Protein AF-0000000080383316 (afdb_homodimer)

Structure (mmCIF, N/CA/C/O backbone):
data_AF-0000000080383316-model_v1
#
loop_
_entity.id
_entity.type
_entity.pdbx_description
1 polymer 'LysR family transcriptional regulator'
#
loop_
_atom_site.group_PDB
_atom_site.id
_atom_site.type_symbol
_atom_site.label_atom_id
_atom_site.label_alt_id
_atom_site.label_comp_id
_atom_site.label_asym_id
_atom_site.label_entity_id
_atom_site.label_seq_id
_atom_site.pdbx_PDB_ins_code
_atom_site.Cartn_x
_atom_site.Cartn_y
_atom_site.Cartn_z
_atom_site.occupancy
_atom_site.B_iso_or_equiv
_atom_site.auth_seq_id
_atom_site.auth_comp_id
_atom_site.auth_asym_id
_atom_site.auth_atom_id
_atom_site.pdbx_PDB_model_num
ATOM 1 N N . MET A 1 1 ? 7.652 40.562 -15.414 1 33.78 1 MET A N 1
ATOM 2 C CA . MET A 1 1 ? 6.918 40 -14.289 1 33.78 1 MET A CA 1
ATOM 3 C C . MET A 1 1 ? 6.527 41.062 -13.289 1 33.78 1 MET A C 1
ATOM 5 O O . MET A 1 1 ? 5.402 41.094 -12.781 1 33.78 1 MET A O 1
ATOM 9 N N . HIS A 1 2 ? 7.453 41.969 -13.125 1 46.53 2 HIS A N 1
ATOM 10 C CA . HIS A 1 2 ? 7.242 43.094 -12.234 1 46.53 2 HIS A CA 1
ATOM 11 C C . HIS A 1 2 ? 6.215 44.062 -12.812 1 46.53 2 HIS A C 1
ATOM 13 O O . HIS A 1 2 ? 5.422 44.656 -12.07 1 46.53 2 HIS A O 1
ATOM 19 N N . ASN A 1 3 ? 6.27 44.062 -14.047 1 46.97 3 ASN A N 1
ATOM 20 C CA . ASN A 1 3 ? 5.441 45.062 -14.695 1 46.97 3 ASN A CA 1
ATOM 21 C C . ASN A 1 3 ? 3.965 44.688 -14.672 1 46.97 3 ASN A C 1
ATOM 23 O O . ASN A 1 3 ? 3.096 45.562 -14.516 1 46.97 3 ASN A O 1
ATOM 27 N N . ILE A 1 4 ? 3.65 43.5 -14.828 1 45.53 4 ILE A N 1
ATOM 28 C CA . ILE A 1 4 ? 2.254 43.094 -14.797 1 45.53 4 ILE A CA 1
ATOM 29 C C . ILE A 1 4 ? 1.695 43.25 -13.391 1 45.53 4 ILE A C 1
ATOM 31 O O . ILE A 1 4 ? 0.544 43.656 -13.211 1 45.53 4 ILE A O 1
ATOM 35 N N . LEU A 1 5 ? 2.428 43 -12.375 1 50.84 5 LEU A N 1
ATOM 36 C CA . LEU A 1 5 ? 1.998 43.188 -10.992 1 50.84 5 LEU A CA 1
ATOM 37 C C . LEU A 1 5 ? 1.763 44.688 -10.688 1 50.84 5 LEU A C 1
ATOM 39 O O . LEU A 1 5 ? 0.924 45 -9.844 1 50.84 5 LEU A O 1
ATOM 43 N N . ARG A 1 6 ? 2.584 45.594 -11.273 1 51.75 6 ARG A N 1
ATOM 44 C CA . ARG A 1 6 ? 2.359 47 -11.141 1 51.75 6 ARG A CA 1
ATOM 45 C C . ARG A 1 6 ? 1.001 47.406 -11.711 1 51.75 6 ARG A C 1
ATOM 47 O O . ARG A 1 6 ? 0.348 48.312 -11.195 1 51.75 6 ARG A O 1
ATOM 54 N N . ARG A 1 7 ? 0.683 46.812 -12.781 1 50.31 7 ARG A N 1
ATOM 55 C CA . ARG A 1 7 ? -0.565 47.125 -13.461 1 50.31 7 ARG A CA 1
ATOM 56 C C . ARG A 1 7 ? -1.755 46.469 -12.781 1 50.31 7 ARG A C 1
ATOM 58 O O . ARG A 1 7 ? -2.875 47 -12.828 1 50.31 7 ARG A O 1
ATOM 65 N N . LEU A 1 8 ? -1.499 45.188 -12.266 1 51.62 8 LEU A N 1
ATOM 66 C CA . LEU A 1 8 ? -2.512 44.406 -11.57 1 51.62 8 LEU A CA 1
ATOM 67 C C . LEU A 1 8 ? -2.646 44.844 -10.125 1 51.62 8 LEU A C 1
ATOM 69 O O . LEU A 1 8 ? -1.66 44.875 -9.383 1 51.62 8 LEU A O 1
ATOM 73 N N . ASP A 1 9 ? -3.455 45.781 -9.82 1 57.72 9 ASP A N 1
ATOM 74 C CA . ASP A 1 9 ? -3.865 45.938 -8.43 1 57.72 9 ASP A CA 1
ATOM 75 C C . ASP A 1 9 ? -4.051 44.594 -7.746 1 57.72 9 ASP A C 1
ATOM 77 O O . ASP A 1 9 ? -4.848 43.781 -8.195 1 57.72 9 ASP A O 1
ATOM 81 N N . LEU A 1 10 ? -3.139 44.219 -6.922 1 64.38 10 LEU A N 1
ATOM 82 C CA . LEU A 1 10 ? -3.139 42.969 -6.164 1 64.38 10 LEU A CA 1
ATOM 83 C C . LEU A 1 10 ? -4.555 42.594 -5.742 1 64.38 10 LEU A C 1
ATOM 85 O O . LEU A 1 10 ? -4.887 41.406 -5.648 1 64.38 10 LEU A O 1
ATOM 89 N N . ASN A 1 11 ? -5.277 43.594 -5.715 1 71.62 11 ASN A N 1
ATOM 90 C CA . ASN A 1 11 ? -6.668 43.375 -5.336 1 71.62 11 ASN A CA 1
ATOM 91 C C . ASN A 1 11 ? -7.434 42.625 -6.43 1 71.62 11 ASN A C 1
ATOM 93 O O . ASN A 1 11 ? -8.375 41.875 -6.145 1 71.62 11 ASN A O 1
ATOM 97 N N . LEU A 1 12 ? -6.93 42.781 -7.66 1 80.38 12 LEU A N 1
ATOM 98 C CA . LEU A 1 12 ? -7.578 42.094 -8.773 1 80.38 12 LEU A CA 1
ATOM 99 C C . LEU A 1 12 ? -7.332 40.594 -8.695 1 80.38 12 LEU A C 1
ATOM 101 O O . LEU A 1 12 ? -8.188 39.781 -9.086 1 80.38 12 LEU A O 1
ATOM 105 N N . LEU A 1 13 ? -6.18 40.312 -8.133 1 79.38 13 LEU A N 1
ATOM 106 C CA . LEU A 1 13 ? -5.863 38.906 -7.996 1 79.38 13 LEU A CA 1
ATOM 107 C C . LEU A 1 13 ? -6.758 38.25 -6.949 1 79.38 13 LEU A C 1
ATOM 109 O O . LEU A 1 13 ? -7.184 37.094 -7.121 1 79.38 13 LEU A O 1
ATOM 113 N N . VAL A 1 14 ? -7.031 38.969 -5.922 1 81.25 14 VAL A N 1
ATOM 114 C CA . VAL A 1 14 ? -7.957 38.5 -4.895 1 81.25 14 VAL A CA 1
ATOM 115 C C . VAL A 1 14 ? -9.352 38.344 -5.492 1 81.25 14 VAL A C 1
ATOM 117 O O . VAL A 1 14 ? -10.039 37.344 -5.227 1 81.25 14 VAL A O 1
ATOM 120 N N . THR A 1 15 ? -9.727 39.281 -6.324 1 85.62 15 THR A N 1
ATOM 121 C CA . THR A 1 15 ? -11.016 39.219 -7.008 1 85.62 15 THR A CA 1
ATOM 122 C C . THR A 1 15 ? -11.078 38 -7.941 1 85.62 15 THR A C 1
ATOM 124 O O . THR A 1 15 ? -12.094 37.312 -7.984 1 85.62 15 THR A O 1
ATOM 127 N N . LEU A 1 16 ? -10.023 37.781 -8.648 1 88.31 16 LEU A N 1
ATOM 128 C CA . LEU A 1 16 ? -9.961 36.656 -9.57 1 88.31 16 LEU A CA 1
ATOM 129 C C . LEU A 1 16 ? -10.133 35.312 -8.82 1 88.31 16 LEU A C 1
ATOM 131 O O . LEU A 1 16 ? -10.891 34.469 -9.258 1 88.31 16 LEU A O 1
ATOM 135 N N . ASP A 1 17 ? -9.43 35.219 -7.781 1 86.12 17 ASP A N 1
ATOM 136 C CA . ASP A 1 17 ? -9.523 34 -6.969 1 86.12 17 ASP A CA 1
ATOM 137 C C . ASP A 1 17 ? -10.961 33.781 -6.504 1 86.12 17 ASP A C 1
ATOM 139 O O . ASP A 1 17 ? -11.453 32.656 -6.574 1 86.12 17 ASP A O 1
ATOM 143 N N . ALA A 1 18 ? -11.656 34.75 -5.988 1 85.5 18 ALA A N 1
ATOM 144 C CA . ALA A 1 18 ? -13.039 34.656 -5.539 1 85.5 18 ALA A CA 1
ATOM 145 C C . ALA A 1 18 ? -13.969 34.281 -6.691 1 85.5 18 ALA A C 1
ATOM 147 O O . ALA A 1 18 ? -14.875 33.469 -6.523 1 85.5 18 ALA A O 1
ATOM 148 N N . LEU A 1 19 ? -13.711 34.844 -7.824 1 91 19 LEU A N 1
ATOM 149 C CA . LEU A 1 19 ? -14.539 34.594 -9 1 91 19 LEU A CA 1
ATOM 150 C C . LEU A 1 19 ? -14.406 33.156 -9.469 1 91 19 LEU A C 1
ATOM 152 O O . LEU A 1 19 ? -15.398 32.5 -9.828 1 91 19 LEU A O 1
ATOM 156 N N . LEU A 1 20 ? -13.18 32.688 -9.43 1 87.88 20 LEU A N 1
ATOM 157 C CA . LEU A 1 20 ? -12.945 31.344 -9.898 1 87.88 20 LEU A CA 1
ATOM 158 C C . LEU A 1 20 ? -13.461 30.312 -8.891 1 87.88 20 LEU A C 1
ATOM 160 O O . LEU A 1 20 ? -13.867 29.219 -9.266 1 87.88 20 LEU A O 1
ATOM 164 N N . SER A 1 21 ? -13.477 30.672 -7.684 1 84.25 21 SER A N 1
ATOM 165 C CA . SER A 1 21 ? -13.977 29.797 -6.625 1 84.25 21 SER A CA 1
ATOM 166 C C . SER A 1 21 ? -15.5 29.75 -6.621 1 84.25 21 SER A C 1
ATOM 168 O O . SER A 1 21 ? -16.094 28.672 -6.531 1 84.25 21 SER A O 1
ATOM 170 N N . GLU A 1 22 ? -16.141 30.859 -6.77 1 84.5 22 GLU A N 1
ATOM 171 C CA . GLU A 1 22 ? -17.594 30.969 -6.648 1 84.5 22 GLU A CA 1
ATOM 172 C C . GLU A 1 22 ? -18.281 30.766 -7.996 1 84.5 22 GLU A C 1
ATOM 174 O O . GLU A 1 22 ? -19.453 30.375 -8.047 1 84.5 22 GLU A O 1
ATOM 179 N N . GLN A 1 23 ? -17.531 31.109 -9.039 1 89.19 23 GLN A N 1
ATOM 180 C CA . GLN A 1 23 ? -18.031 31.047 -10.406 1 89.19 23 GLN A CA 1
ATOM 181 C C . GLN A 1 23 ? -19.344 31.797 -10.555 1 89.19 23 GLN A C 1
ATOM 183 O O . GLN A 1 23 ? -20.25 31.359 -11.273 1 89.19 23 GLN A O 1
ATOM 188 N N . ASN A 1 24 ? -19.531 32.719 -9.82 1 89.25 24 ASN A N 1
ATOM 189 C CA . ASN A 1 24 ? -20.672 33.656 -9.766 1 89.25 24 ASN A CA 1
ATOM 190 C C . ASN A 1 24 ? -20.234 35.031 -9.297 1 89.25 24 ASN A C 1
ATOM 192 O O . ASN A 1 24 ? -19.625 35.156 -8.234 1 89.25 24 ASN A O 1
ATOM 196 N N . VAL A 1 25 ? -20.594 36.094 -10.094 1 91.25 25 VAL A N 1
ATOM 197 C CA . VAL A 1 25 ? -20.109 37.438 -9.844 1 91.25 25 VAL A CA 1
ATOM 198 C C . VAL A 1 25 ? -20.766 38 -8.57 1 91.25 25 VAL A C 1
ATOM 200 O O . VAL A 1 25 ? -20.094 38.625 -7.754 1 91.25 25 VAL A O 1
ATOM 203 N N . THR A 1 26 ? -22.062 37.688 -8.398 1 88.75 26 THR A N 1
ATOM 204 C CA . THR A 1 26 ? -22.781 38.188 -7.242 1 88.75 26 THR A CA 1
ATOM 205 C C . THR A 1 26 ? -22.266 37.562 -5.957 1 88.75 26 THR A C 1
ATOM 207 O O . THR A 1 26 ? -22.047 38.25 -4.961 1 88.75 26 THR A O 1
ATOM 210 N N . ARG A 1 27 ? -22.016 36.375 -6.004 1 90.12 27 ARG A N 1
ATOM 211 C CA . ARG A 1 27 ? -21.5 35.656 -4.84 1 90.12 27 ARG A CA 1
ATOM 212 C C . ARG A 1 27 ? -20.062 36.062 -4.523 1 90.12 27 ARG A C 1
ATOM 214 O O . ARG A 1 27 ? -19.703 36.219 -3.355 1 90.12 27 ARG A O 1
ATOM 221 N N . ALA A 1 28 ? -19.344 36.219 -5.504 1 90.81 28 ALA A N 1
ATOM 222 C CA . ALA A 1 28 ? -17.969 36.688 -5.316 1 90.81 28 ALA A CA 1
ATOM 223 C C . ALA A 1 28 ? -17.953 38.062 -4.688 1 90.81 28 ALA A C 1
ATOM 225 O O . ALA A 1 28 ? -17.141 38.344 -3.807 1 90.81 28 ALA A O 1
ATOM 226 N N . ALA A 1 29 ? -18.828 38.906 -5.121 1 90 29 ALA A N 1
ATOM 227 C CA . ALA A 1 29 ? -18.938 40.25 -4.578 1 90 29 ALA A CA 1
ATOM 228 C C . ALA A 1 29 ? -19.281 40.219 -3.092 1 90 29 ALA A C 1
ATOM 230 O O . ALA A 1 29 ? -18.672 40.938 -2.293 1 90 29 ALA A O 1
ATOM 231 N N . ARG A 1 30 ? -20.141 39.406 -2.803 1 84.12 30 ARG A N 1
ATOM 232 C CA . ARG A 1 30 ? -20.516 39.219 -1.405 1 84.12 30 ARG A CA 1
ATOM 233 C C . ARG A 1 30 ? -19.344 38.719 -0.57 1 84.12 30 ARG A C 1
ATOM 235 O O . ARG A 1 30 ? -19.094 39.25 0.519 1 84.12 30 ARG A O 1
ATOM 242 N N . LEU A 1 31 ? -18.641 37.812 -1.118 1 82.31 31 LEU A N 1
ATOM 243 C CA . LEU A 1 31 ? -17.5 37.219 -0.436 1 82.31 31 LEU A CA 1
ATOM 244 C C . LEU A 1 31 ? -16.406 38.281 -0.187 1 82.31 31 LEU A C 1
ATOM 246 O O . LEU A 1 31 ? -15.75 38.25 0.852 1 82.31 31 LEU A O 1
ATOM 250 N N . LEU A 1 32 ? -16.25 39.156 -1.055 1 83.69 32 LEU A N 1
ATOM 251 C CA . LEU A 1 32 ? -15.188 40.156 -1.006 1 83.69 32 LEU A CA 1
ATOM 252 C C . LEU A 1 32 ? -15.664 41.406 -0.324 1 83.69 32 LEU A C 1
ATOM 254 O O . LEU A 1 32 ? -14.883 42.344 -0.13 1 83.69 32 LEU A O 1
ATOM 258 N N . ASN A 1 33 ? -16.938 41.406 0.071 1 84.75 33 ASN A N 1
ATOM 259 C CA . ASN A 1 33 ? -17.562 42.594 0.628 1 84.75 33 ASN A CA 1
ATOM 260 C C . ASN A 1 33 ? -17.406 43.812 -0.306 1 84.75 33 ASN A C 1
ATOM 262 O O . ASN A 1 33 ? -17 44.875 0.125 1 84.75 33 ASN A O 1
ATOM 266 N N . LEU A 1 34 ? -17.625 43.5 -1.482 1 85 34 LEU A N 1
ATOM 267 C CA . LEU A 1 34 ? -17.625 44.531 -2.52 1 85 34 LEU A CA 1
ATOM 268 C C . LEU A 1 34 ? -18.969 44.594 -3.223 1 85 34 LEU A C 1
ATOM 270 O O . LEU A 1 34 ? -19.781 43.688 -3.113 1 85 34 LEU A O 1
ATOM 274 N N . ALA A 1 35 ? -19.312 45.75 -3.807 1 88.5 35 ALA A N 1
ATOM 275 C CA . ALA A 1 35 ? -20.516 45.875 -4.633 1 88.5 35 ALA A CA 1
ATOM 276 C C . ALA A 1 35 ? -20.359 45.062 -5.926 1 88.5 35 ALA A C 1
ATOM 278 O O . ALA A 1 35 ? -19.266 44.969 -6.488 1 88.5 35 ALA A O 1
ATOM 279 N N . GLN A 1 36 ? -21.422 44.438 -6.305 1 90.5 36 GLN A N 1
ATOM 280 C CA . GLN A 1 36 ? -21.438 43.562 -7.492 1 90.5 36 GLN A CA 1
ATOM 281 C C . GLN A 1 36 ? -20.938 44.344 -8.719 1 90.5 36 GLN A C 1
ATOM 283 O O . GLN A 1 36 ? -20.141 43.812 -9.5 1 90.5 36 GLN A O 1
ATOM 288 N N . PRO A 1 37 ? -21.344 45.625 -8.992 1 91.88 37 PRO A N 1
ATOM 289 C CA . PRO A 1 37 ? -20.812 46.312 -10.164 1 91.88 37 PRO A CA 1
ATOM 290 C C . PRO A 1 37 ? -19.281 46.469 -10.117 1 91.88 37 PRO A C 1
ATOM 292 O O . PRO A 1 37 ? -18.625 46.438 -11.164 1 91.88 37 PRO A O 1
ATOM 295 N N . THR A 1 38 ? -18.797 46.625 -8.945 1 87.12 3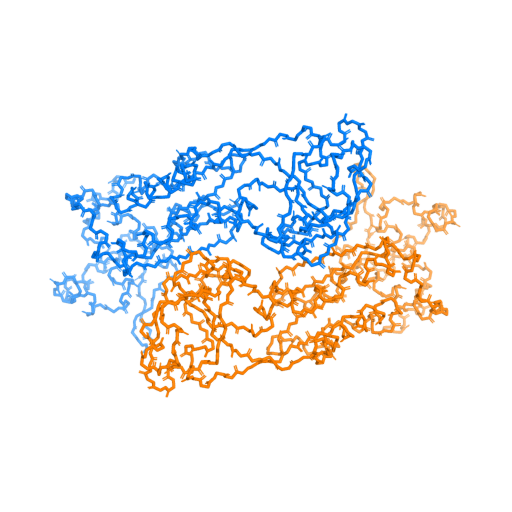8 THR A N 1
ATOM 296 C CA . THR A 1 38 ? -17.344 46.719 -8.766 1 87.12 38 THR A CA 1
ATOM 297 C C . THR A 1 38 ? -16.641 45.438 -9.211 1 87.12 38 THR A C 1
ATOM 299 O O . THR A 1 38 ? -15.656 45.5 -9.938 1 87.12 38 THR A O 1
ATOM 302 N N . VAL A 1 39 ? -17.172 44.344 -8.766 1 91 39 VAL A N 1
ATOM 303 C CA . VAL A 1 39 ? -16.578 43.031 -9.117 1 91 39 VAL A CA 1
ATOM 304 C C . VAL A 1 39 ? -16.734 42.781 -10.617 1 91 39 VAL A C 1
ATOM 306 O O . VAL A 1 39 ? -15.844 42.25 -11.258 1 91 39 VAL A O 1
ATOM 309 N N . SER A 1 40 ? -17.812 43.188 -11.164 1 91 40 SER A N 1
ATOM 310 C CA . SER A 1 40 ? -18.031 43.062 -12.602 1 91 40 SER A CA 1
ATOM 311 C C . SER A 1 40 ? -17 43.875 -13.391 1 91 40 SER A C 1
ATOM 313 O O . SER A 1 40 ? -16.469 43.375 -14.398 1 91 40 SER A O 1
ATOM 315 N N . LEU A 1 41 ? -16.734 45.062 -12.914 1 89.19 41 LEU A N 1
ATOM 316 C CA . LEU A 1 41 ? -15.727 45.906 -13.547 1 89.19 41 LEU A CA 1
ATOM 317 C C . LEU A 1 41 ? -14.344 45.281 -13.43 1 89.19 41 LEU A C 1
ATOM 319 O O . LEU A 1 41 ? -13.57 45.281 -14.391 1 89.19 41 LEU A O 1
ATOM 323 N N . GLN A 1 42 ? -14.109 44.812 -12.289 1 88.69 42 GLN A N 1
ATOM 324 C CA . GLN A 1 42 ? -12.82 44.156 -12.062 1 88.69 42 GLN A CA 1
ATOM 325 C C . GLN A 1 42 ? -12.656 42.938 -12.977 1 88.69 42 GLN A C 1
ATOM 327 O O . GLN A 1 42 ? -11.562 42.688 -13.484 1 88.69 42 GLN A O 1
ATOM 332 N N . LEU A 1 43 ? -13.695 42.156 -13.141 1 91.62 43 LEU A N 1
ATOM 333 C CA . LEU A 1 43 ? -13.656 41.031 -14.055 1 91.62 43 LEU A CA 1
ATOM 334 C C . LEU A 1 43 ? -13.352 41.469 -15.477 1 91.62 43 LEU A C 1
ATOM 336 O O . LEU A 1 43 ? -12.57 40.844 -16.188 1 91.62 43 LEU A O 1
ATOM 340 N N . GLY A 1 44 ? -14.016 42.531 -15.93 1 90.19 44 GLY A N 1
ATOM 341 C CA . GLY A 1 44 ? -13.711 43.094 -17.234 1 90.19 44 GLY A CA 1
ATOM 342 C C . GLY A 1 44 ? -12.242 43.469 -17.391 1 90.19 44 GLY A C 1
ATOM 343 O O . GLY A 1 44 ? -11.641 43.156 -18.422 1 90.19 44 GLY A O 1
ATOM 344 N N . ARG A 1 45 ? -11.719 44.094 -16.344 1 86.19 45 ARG A N 1
ATOM 345 C CA . ARG A 1 45 ? -10.305 44.469 -16.359 1 86.19 45 ARG A CA 1
ATOM 346 C C . ARG A 1 45 ? -9.414 43.219 -16.422 1 86.19 45 ARG A C 1
ATOM 348 O O . ARG A 1 45 ? -8.414 43.219 -17.141 1 86.19 45 ARG A O 1
ATOM 355 N N . LEU A 1 46 ? -9.711 42.281 -15.602 1 88.5 46 LEU A N 1
ATOM 356 C CA . LEU A 1 46 ? -8.977 41.031 -15.57 1 88.5 46 LEU A CA 1
ATOM 357 C C . LEU A 1 46 ? -8.984 40.344 -16.938 1 88.5 46 LEU A C 1
ATOM 359 O O . LEU A 1 46 ? -7.961 39.812 -17.391 1 88.5 46 LEU A O 1
ATOM 363 N N . ARG A 1 47 ? -10.109 40.375 -17.609 1 90.19 47 ARG A N 1
ATOM 364 C CA . ARG A 1 47 ? -10.25 39.812 -18.938 1 90.19 47 ARG A CA 1
ATOM 365 C C . ARG A 1 47 ? -9.305 40.531 -19.922 1 90.19 47 ARG A C 1
ATOM 367 O O . ARG A 1 47 ? -8.68 39.875 -20.766 1 90.19 47 ARG A O 1
ATOM 374 N N . GLU A 1 48 ? -9.258 41.781 -19.781 1 87.19 48 GLU A N 1
ATOM 375 C CA . GLU A 1 48 ? -8.398 42.562 -20.656 1 87.19 48 GLU A CA 1
ATOM 376 C C . GLU A 1 48 ? -6.922 42.25 -20.391 1 87.19 48 GLU A C 1
ATOM 378 O O . GLU A 1 48 ? -6.156 42.031 -21.344 1 87.19 48 GLU A O 1
ATOM 383 N N . ILE A 1 49 ? -6.625 42.281 -19.172 1 81.94 49 ILE A N 1
ATOM 384 C CA . ILE A 1 49 ? -5.227 42.125 -18.797 1 81.94 49 ILE A CA 1
ATOM 385 C C . ILE A 1 49 ? -4.75 40.719 -19.203 1 81.94 49 ILE A C 1
ATOM 387 O O . ILE A 1 49 ? -3.625 40.562 -19.672 1 81.94 49 ILE A O 1
ATOM 391 N N . LEU A 1 50 ? -5.625 39.75 -19.016 1 86.19 50 LEU A N 1
ATOM 392 C CA . LEU A 1 50 ? -5.227 38.344 -19.234 1 86.19 50 LEU A CA 1
ATOM 393 C C . LEU A 1 50 ? -5.617 37.906 -20.625 1 86.19 50 LEU A C 1
ATOM 395 O O . LEU A 1 50 ? -5.328 36.75 -21.016 1 86.19 50 LEU A O 1
ATOM 399 N N . ASP A 1 51 ? -6.254 38.781 -21.328 1 88.25 51 ASP A N 1
ATOM 400 C CA . ASP A 1 51 ? -6.699 38.5 -22.688 1 88.25 51 ASP A CA 1
ATOM 401 C C . ASP A 1 51 ? -7.445 37.156 -22.75 1 88.25 51 ASP A C 1
ATOM 403 O O . ASP A 1 51 ? -7.125 36.312 -23.578 1 88.25 51 ASP A O 1
ATOM 407 N N . ASP A 1 52 ? -8.289 36.938 -21.875 1 90.19 52 ASP A N 1
ATOM 408 C CA . ASP A 1 52 ? -9.125 35.75 -21.734 1 90.19 52 ASP A CA 1
ATOM 409 C C . ASP A 1 52 ? -10.453 36.094 -21.062 1 90.19 52 ASP A C 1
ATOM 411 O O . ASP A 1 52 ? -10.484 36.875 -20.109 1 90.19 52 ASP A O 1
ATOM 415 N N . PRO A 1 53 ? -11.523 35.5 -21.469 1 92.56 53 PRO A N 1
ATOM 416 C CA . PRO A 1 53 ? -12.82 35.781 -20.844 1 92.56 53 PRO A CA 1
ATOM 417 C C . PRO A 1 53 ? -12.898 35.312 -19.406 1 92.56 53 PRO A C 1
ATOM 419 O O . PRO A 1 53 ? -13.719 35.781 -18.625 1 92.56 53 PRO A O 1
ATOM 422 N N . LEU A 1 54 ? -12.078 34.344 -18.922 1 91 54 LEU A N 1
ATOM 423 C CA . LEU A 1 54 ? -11.914 33.781 -17.578 1 91 54 LEU A CA 1
ATOM 424 C C . LEU A 1 54 ? -13.172 33.031 -17.141 1 91 54 LEU A C 1
ATOM 426 O O . LEU A 1 54 ? -13.102 31.875 -16.75 1 91 54 LEU A O 1
ATOM 430 N N . LEU A 1 55 ? -14.398 33.625 -17.25 1 91.88 55 LEU A N 1
ATOM 431 C CA . LEU A 1 55 ? -15.695 33.031 -16.922 1 91.88 55 LEU A CA 1
ATOM 432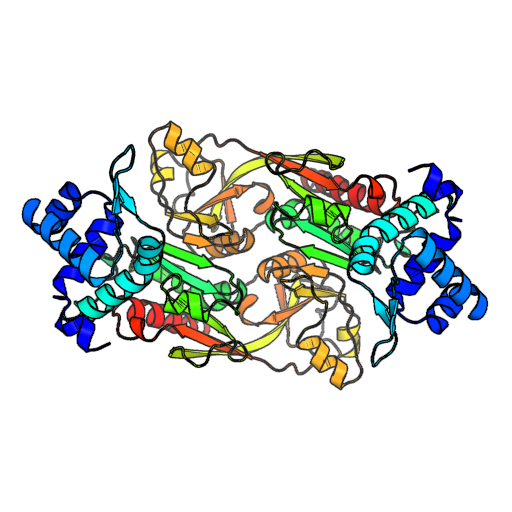 C C . LEU A 1 55 ? -16.688 33.25 -18.062 1 91.88 55 LEU A C 1
ATOM 434 O O . LEU A 1 55 ? -16.797 34.375 -18.594 1 91.88 55 LEU A O 1
ATOM 438 N N . LEU A 1 56 ? -17.172 32.094 -18.469 1 90.38 56 LEU A N 1
ATOM 439 C CA . LEU A 1 56 ? -18.156 32.156 -19.547 1 90.38 56 LEU A CA 1
ATOM 440 C C . LEU A 1 56 ? -19.547 31.828 -19 1 90.38 56 LEU A C 1
ATOM 442 O O . LEU A 1 56 ? -19.688 31.062 -18.047 1 90.38 56 LEU A O 1
ATOM 446 N N . PRO A 1 57 ? -20.594 32.469 -19.625 1 83.75 57 PRO A N 1
ATOM 447 C CA . PRO A 1 57 ? -21.969 32.156 -19.234 1 83.75 57 PRO A CA 1
ATOM 448 C C . PRO A 1 57 ? -22.297 30.672 -19.469 1 83.75 57 PRO A C 1
ATOM 450 O O . PRO A 1 57 ? -21.922 30.109 -20.5 1 83.75 57 PRO A O 1
ATOM 453 N N . GLY A 1 58 ? -22.719 30.031 -18.406 1 75.62 58 GLY A N 1
ATOM 454 C CA . GLY A 1 58 ? -23.156 28.641 -18.5 1 75.62 58 GLY A CA 1
ATOM 455 C C . GLY A 1 58 ? -24.547 28.422 -17.953 1 75.62 58 GLY A C 1
ATOM 456 O O . GLY A 1 58 ? -25.188 29.359 -17.469 1 75.62 58 GLY A O 1
ATOM 457 N N . PRO A 1 59 ? -25.156 27.219 -18.094 1 72.12 59 PRO A N 1
ATOM 458 C CA . PRO A 1 59 ? -26.531 26.922 -17.672 1 72.12 59 PRO A CA 1
ATOM 459 C C . PRO A 1 59 ? -26.766 27.172 -16.188 1 72.12 59 PRO A C 1
ATOM 461 O O . PRO A 1 59 ? -27.875 27.531 -15.781 1 72.12 59 PRO A O 1
ATOM 464 N N . ARG A 1 60 ? -25.922 26.969 -15.297 1 67.44 60 ARG A N 1
ATOM 465 C CA . ARG A 1 60 ? -26.109 27.094 -13.852 1 67.44 60 ARG A CA 1
ATOM 466 C C . ARG A 1 60 ? -25.219 28.203 -13.281 1 67.44 60 ARG A C 1
ATOM 468 O O . ARG A 1 60 ? -24.781 28.125 -12.133 1 67.44 60 ARG A O 1
ATOM 475 N N . GLY A 1 61 ? -25.016 29.125 -14.117 1 75.25 61 GLY A N 1
ATOM 476 C CA . GLY A 1 61 ? -24.156 30.219 -13.672 1 75.25 61 GLY A CA 1
ATOM 477 C C . GLY A 1 61 ? -23.016 30.516 -14.617 1 75.25 61 GLY A C 1
ATOM 478 O O . GLY A 1 61 ? -23.234 30.734 -15.812 1 75.25 61 GLY A O 1
ATOM 479 N N . MET A 1 62 ? -21.828 30.688 -14.133 1 86 62 MET A N 1
ATOM 480 C CA . MET A 1 62 ? -20.656 30.922 -14.977 1 86 62 MET A CA 1
ATOM 481 C C . MET A 1 62 ? -19.672 29.766 -14.875 1 86 62 MET A C 1
ATOM 483 O O . MET A 1 62 ? -19.578 29.109 -13.836 1 86 62 MET A O 1
ATOM 487 N N . SER A 1 63 ? -19.047 29.484 -16 1 89.62 63 SER A N 1
ATOM 488 C CA . SER A 1 63 ? -18.031 28.422 -16.031 1 89.62 63 SER A CA 1
ATOM 489 C C . SER A 1 63 ? -16.672 28.984 -16.391 1 89.62 63 SER A C 1
ATOM 491 O O . SER A 1 63 ? -16.547 29.844 -17.281 1 89.62 63 SER A O 1
ATOM 493 N N . PRO A 1 64 ? -15.602 28.5 -15.703 1 89.12 64 PRO A N 1
ATOM 494 C CA . PRO A 1 64 ? -14.25 28.984 -16.016 1 89.12 64 PRO A CA 1
ATOM 495 C C . PRO A 1 64 ? -13.727 28.469 -17.344 1 89.12 64 PRO A C 1
ATOM 497 O O . PRO A 1 64 ? -14.086 27.359 -17.766 1 89.12 64 PRO A O 1
ATOM 500 N N . THR A 1 65 ? -12.906 29.281 -18.078 1 91.06 65 THR A N 1
ATOM 501 C CA . THR A 1 65 ? -12.18 28.828 -19.266 1 91.06 65 THR A CA 1
ATOM 502 C C . THR A 1 65 ? -11.055 27.875 -18.891 1 91.06 65 THR A C 1
ATOM 504 O O . THR A 1 65 ? -10.727 27.734 -17.703 1 91.06 65 THR A O 1
ATOM 507 N N . GLU A 1 66 ? -10.547 27.297 -19.891 1 84.88 66 GLU A N 1
ATOM 508 C CA . GLU A 1 66 ? -9.43 26.391 -19.625 1 84.88 66 GLU A CA 1
ATOM 509 C C . GLU A 1 66 ? -8.234 27.141 -19.031 1 84.88 66 GLU A C 1
ATOM 511 O O . GLU A 1 66 ? -7.566 26.641 -18.125 1 84.88 66 GLU A O 1
ATOM 516 N N . ARG A 1 67 ? -8.039 28.266 -19.547 1 86 67 ARG A N 1
ATOM 517 C CA . ARG A 1 67 ? -6.953 29.094 -19.031 1 86 67 ARG A CA 1
ATOM 518 C C . ARG A 1 67 ? -7.211 29.484 -17.578 1 86 67 ARG A C 1
ATOM 520 O O . ARG A 1 67 ? -6.289 29.5 -16.75 1 86 67 ARG A O 1
ATOM 527 N N . ALA A 1 68 ? -8.406 29.828 -17.281 1 88 68 ALA A N 1
ATOM 528 C CA . ALA A 1 68 ? -8.773 30.172 -15.922 1 88 68 ALA A CA 1
ATOM 529 C C . ALA A 1 68 ? -8.547 28.984 -14.977 1 88 68 ALA A C 1
ATOM 531 O O . ALA A 1 68 ? -8.055 29.172 -13.859 1 88 68 ALA A O 1
ATOM 532 N N . LYS A 1 69 ? -8.859 27.891 -15.438 1 83.75 69 LYS A N 1
ATOM 533 C CA . LYS A 1 69 ? -8.648 26.688 -14.641 1 83.75 69 LYS A CA 1
ATOM 534 C C . LYS A 1 69 ? -7.168 26.469 -14.336 1 83.75 69 LYS A C 1
ATOM 536 O O . LYS A 1 69 ? -6.805 26.094 -13.227 1 83.75 69 LYS A O 1
ATOM 541 N N . GLU A 1 70 ? -6.453 26.797 -15.305 1 81.19 70 GLU A N 1
ATOM 542 C CA . GLU A 1 70 ? -5.008 26.625 -15.18 1 81.19 70 GLU A CA 1
ATOM 543 C C . GLU A 1 70 ? -4.418 27.641 -14.195 1 81.19 70 GLU A C 1
ATOM 545 O O . GLU A 1 70 ? -3.42 27.344 -13.531 1 81.19 70 GLU A O 1
ATOM 550 N N . LEU A 1 71 ? -5 28.734 -14.109 1 81.25 71 LEU A N 1
ATOM 551 C CA . LEU A 1 71 ? -4.465 29.828 -13.297 1 81.25 71 LEU A CA 1
ATOM 552 C C . LEU A 1 71 ? -4.844 29.641 -11.836 1 81.25 71 LEU A C 1
ATOM 554 O O . LEU A 1 71 ? -4.199 30.219 -10.945 1 81.25 71 LEU A O 1
ATOM 558 N N . ARG A 1 72 ? -5.852 28.875 -11.664 1 79.69 72 ARG A N 1
ATOM 559 C CA . ARG A 1 72 ? -6.418 28.781 -10.328 1 79.69 72 ARG A CA 1
ATOM 560 C C . ARG A 1 72 ? -5.367 28.328 -9.32 1 79.69 72 ARG A C 1
ATOM 562 O O . ARG A 1 72 ? -5.203 28.938 -8.258 1 79.69 72 ARG A O 1
ATOM 569 N N . GLY A 1 73 ? -4.676 27.391 -9.656 1 72.94 73 GLY A N 1
ATOM 570 C CA . GLY A 1 73 ? -3.652 26.859 -8.766 1 72.94 73 GLY A CA 1
ATOM 571 C C . GLY A 1 73 ? -2.568 27.875 -8.445 1 72.94 73 GLY A C 1
ATOM 572 O O . GLY A 1 73 ? -2.408 28.266 -7.289 1 72.94 73 GLY A O 1
ATOM 573 N N . PRO A 1 74 ? -1.957 28.281 -9.484 1 73.5 74 PRO A N 1
ATOM 574 C CA . PRO A 1 74 ? -0.883 29.25 -9.273 1 73.5 74 PRO A CA 1
ATOM 575 C C . PRO A 1 74 ? -1.368 30.531 -8.594 1 73.5 74 PRO A C 1
ATOM 577 O O . PRO A 1 74 ? -0.649 31.109 -7.773 1 73.5 74 PRO A O 1
ATOM 580 N N . LEU A 1 75 ? -2.518 30.969 -8.906 1 77.44 75 LEU A N 1
ATOM 581 C CA . LEU A 1 75 ? -3.08 32.156 -8.297 1 77.44 75 LEU A CA 1
ATOM 582 C C . LEU A 1 75 ? -3.271 31.969 -6.797 1 77.44 75 LEU A C 1
ATOM 584 O O . LEU A 1 75 ? -2.895 32.844 -6.004 1 77.44 75 LEU A O 1
ATOM 588 N N . ARG A 1 76 ? -3.844 30.938 -6.422 1 71.88 76 ARG A N 1
ATOM 589 C CA . ARG A 1 76 ? -4.059 30.656 -5.008 1 71.88 76 ARG A CA 1
ATOM 590 C C . ARG A 1 76 ? -2.732 30.562 -4.258 1 71.88 76 ARG A C 1
ATOM 592 O O . ARG A 1 76 ? -2.602 31.094 -3.152 1 71.88 76 ARG A O 1
ATOM 599 N N . GLU A 1 77 ? -1.8 30.078 -4.895 1 64.31 77 GLU A N 1
ATOM 600 C CA . GLU A 1 77 ? -0.47 29.969 -4.301 1 64.31 77 GLU A CA 1
ATOM 601 C C . GLU A 1 77 ? 0.138 31.344 -4.059 1 64.31 77 GLU A C 1
ATOM 603 O O . GLU A 1 77 ? 0.718 31.594 -2.998 1 64.31 77 GLU A O 1
ATOM 608 N N . ALA A 1 78 ? -0.048 32.156 -5 1 67 78 ALA A N 1
ATOM 609 C CA . ALA A 1 78 ? 0.496 33.5 -4.918 1 67 78 ALA A CA 1
ATOM 610 C C . ALA A 1 78 ? -0.218 34.312 -3.842 1 67 78 ALA A C 1
ATOM 612 O O . ALA A 1 78 ? 0.422 35.031 -3.078 1 67 78 ALA A O 1
ATOM 613 N N . LEU A 1 79 ? -1.488 34.125 -3.756 1 68.69 79 LEU A N 1
ATOM 614 C CA . LEU A 1 79 ? -2.256 34.906 -2.777 1 68.69 79 LEU A CA 1
ATOM 615 C C . LEU A 1 79 ? -1.959 34.406 -1.359 1 68.69 79 LEU A C 1
ATOM 617 O O . LEU A 1 79 ? -1.842 35.219 -0.437 1 68.69 79 LEU A O 1
ATOM 621 N N . VAL A 1 80 ? -1.819 33.156 -1.203 1 62.44 80 VAL A N 1
ATOM 622 C CA . VAL A 1 80 ? -1.45 32.594 0.092 1 62.44 80 VAL A CA 1
ATOM 623 C C . VAL A 1 80 ? -0.072 33.094 0.504 1 62.44 80 VAL A C 1
ATOM 625 O O . VAL A 1 80 ? 0.132 33.5 1.654 1 62.44 80 VAL A O 1
ATOM 628 N N . ALA A 1 81 ? 0.759 33.156 -0.434 1 60.38 81 ALA A N 1
ATOM 629 C CA . ALA A 1 81 ? 2.107 33.656 -0.177 1 60.38 81 ALA A CA 1
ATOM 630 C C . ALA A 1 81 ? 2.084 35.125 0.209 1 60.38 81 ALA A C 1
ATOM 632 O O . ALA A 1 81 ? 2.787 35.531 1.133 1 60.38 81 ALA A O 1
ATOM 633 N N . LEU A 1 82 ? 1.294 35.875 -0.471 1 60.56 82 LEU A N 1
ATOM 634 C CA . LEU A 1 82 ? 1.162 37.281 -0.19 1 60.56 82 LEU A CA 1
ATOM 635 C C . LEU A 1 82 ? 0.528 37.531 1.179 1 60.56 82 LEU A C 1
ATOM 637 O O . LEU A 1 82 ? 0.971 38.375 1.935 1 60.56 82 LEU A O 1
ATOM 641 N N . GLU A 1 83 ? -0.544 36.781 1.422 1 58.47 83 GLU A N 1
ATOM 642 C CA . GLU A 1 83 ? -1.186 36.906 2.729 1 58.47 83 GLU A CA 1
ATOM 643 C C . GLU A 1 83 ? -0.22 36.531 3.852 1 58.47 83 GLU A C 1
ATOM 645 O O . GLU A 1 83 ? -0.2 37.188 4.898 1 58.47 83 GLU A O 1
ATOM 650 N N . ALA A 1 84 ? 0.414 35.531 3.611 1 56.59 84 ALA A N 1
ATOM 651 C CA . ALA A 1 84 ? 1.391 35.062 4.598 1 56.59 84 ALA A CA 1
ATOM 652 C C . ALA A 1 84 ? 2.434 36.156 4.871 1 56.59 84 ALA A C 1
ATOM 654 O O . ALA A 1 84 ? 2.91 36.281 6 1 56.59 84 ALA A O 1
ATOM 655 N N . THR A 1 85 ? 2.717 36.875 3.842 1 53.69 85 THR A N 1
ATOM 656 C CA . THR A 1 85 ? 3.699 37.938 3.975 1 53.69 85 THR A CA 1
ATOM 657 C C . THR A 1 85 ? 3.117 39.125 4.75 1 53.69 85 THR A C 1
ATOM 659 O O . THR A 1 85 ? 3.826 39.781 5.512 1 53.69 85 THR A O 1
ATOM 662 N N . LEU A 1 86 ? 1.939 39.5 4.379 1 52.06 86 LEU A N 1
ATOM 663 C CA . LEU A 1 86 ? 1.336 40.719 4.938 1 52.06 86 LEU A CA 1
ATOM 664 C C . LEU A 1 86 ? 0.754 40.438 6.32 1 52.06 86 LEU A C 1
ATOM 666 O O . LEU A 1 86 ? 0.577 41.375 7.117 1 52.06 86 LEU A O 1
ATOM 670 N N . SER A 1 87 ? 0.116 39.375 6.531 1 47.91 87 SER A N 1
ATOM 671 C CA . SER A 1 87 ? -0.436 39.094 7.852 1 47.91 87 SER A CA 1
ATOM 672 C C . SER A 1 87 ? 0.669 38.812 8.859 1 47.91 87 SER A C 1
ATOM 674 O O . SER A 1 87 ? 1.585 38.031 8.578 1 47.91 87 SER A O 1
ATOM 676 N N . PRO A 1 88 ? 0.92 39.688 9.75 1 47.97 88 PRO A N 1
ATOM 677 C CA . PRO A 1 88 ? 1.735 39.156 10.844 1 47.97 88 PRO A CA 1
ATOM 678 C C . PRO A 1 88 ? 1.41 37.719 11.164 1 47.97 88 PRO A C 1
ATOM 680 O O . PRO A 1 88 ? 0.24 37.312 11.156 1 47.97 88 PRO A O 1
ATOM 683 N N . SER A 1 89 ? 2.074 36.75 10.656 1 53.91 89 SER A N 1
ATOM 684 C CA . SER A 1 89 ? 1.772 35.312 10.797 1 53.91 89 SER A CA 1
ATOM 685 C C . SER A 1 89 ? 1.179 35.031 12.172 1 53.91 89 SER A C 1
ATOM 687 O O . SER A 1 89 ? 1.834 35.219 13.195 1 53.91 89 SER A O 1
ATOM 689 N N . ALA A 1 90 ? -0.049 35.5 12.43 1 62.31 90 ALA A N 1
ATOM 690 C CA . ALA A 1 90 ? -0.605 35.031 13.703 1 62.31 90 ALA A CA 1
ATOM 691 C C . ALA A 1 90 ? -0.069 33.625 14.055 1 62.31 90 ALA A C 1
ATOM 693 O O . ALA A 1 90 ? 0.215 32.812 13.172 1 62.31 90 ALA A O 1
ATOM 694 N N . PRO A 1 91 ? 0.333 33.625 15.312 1 78.31 91 PRO A N 1
ATOM 695 C CA . PRO A 1 91 ? 0.813 32.312 15.758 1 78.31 91 PRO A CA 1
ATOM 696 C C . PRO A 1 91 ? -0.161 31.188 15.422 1 78.31 91 PRO A C 1
ATOM 698 O O . PRO A 1 91 ? -1.373 31.406 15.367 1 78.31 91 PRO A O 1
ATOM 701 N N . PHE A 1 92 ? 0.316 30.172 14.906 1 88.94 92 PHE A N 1
ATOM 702 C CA . PHE A 1 92 ? -0.498 29 14.633 1 88.94 92 PHE A CA 1
ATOM 703 C C . PHE A 1 92 ? -1.062 28.406 15.922 1 88.94 92 PHE A C 1
ATOM 705 O O . PHE A 1 92 ? -0.316 28.141 16.875 1 88.94 92 PHE A O 1
ATOM 712 N N . GLU A 1 93 ? -2.336 28.375 15.992 1 92 93 GLU A N 1
ATOM 713 C CA . GLU A 1 93 ? -3.012 27.719 17.109 1 92 93 GLU A CA 1
ATOM 714 C C . GLU A 1 93 ? -3.562 26.359 16.703 1 92 93 GLU A C 1
ATOM 716 O O . GLU A 1 93 ? -4.652 26.266 16.141 1 92 93 GLU A O 1
ATOM 721 N N . PRO A 1 94 ? -2.863 25.297 17.062 1 94.06 94 PRO A N 1
ATOM 722 C CA . PRO A 1 94 ? -3.268 23.953 16.609 1 94.06 94 PRO A CA 1
ATOM 723 C C . PRO A 1 94 ? -4.695 23.609 17.031 1 94.06 94 PRO A C 1
ATOM 725 O O . PRO A 1 94 ? -5.445 23.031 16.234 1 94.06 94 PRO A O 1
ATOM 728 N N . ALA A 1 95 ? -5.086 24.016 18.172 1 94.06 95 ALA A N 1
ATOM 729 C CA . ALA A 1 95 ? -6.379 23.625 18.734 1 94.06 95 ALA A CA 1
ATOM 730 C C . ALA A 1 95 ? -7.527 24.203 17.906 1 94.06 95 ALA A C 1
ATOM 732 O O . ALA A 1 95 ? -8.641 23.672 17.922 1 94.06 95 ALA A O 1
ATOM 733 N N . LEU A 1 96 ? -7.18 25.234 17.203 1 92.81 96 LEU A N 1
ATOM 734 C CA . LEU A 1 96 ? -8.234 25.922 16.469 1 92.81 96 LEU A CA 1
ATOM 735 C C . LEU A 1 96 ? -8.117 25.641 14.969 1 92.81 96 LEU A C 1
ATOM 737 O O . LEU A 1 96 ? -8.977 26.062 14.188 1 92.81 96 LEU A O 1
ATOM 741 N N . SER A 1 97 ? -7.168 24.938 14.609 1 93.25 97 SER A N 1
ATOM 742 C CA . SER A 1 97 ? -6.922 24.734 13.188 1 93.25 97 SER A CA 1
ATOM 743 C C . SER A 1 97 ? -7.816 23.641 12.617 1 93.25 97 SER A C 1
ATOM 745 O O . SER A 1 97 ? -8.039 22.625 13.266 1 93.25 97 SER A O 1
ATOM 747 N N . ASN A 1 98 ? -8.273 23.844 11.398 1 92.88 98 ASN A N 1
ATOM 748 C CA . ASN A 1 98 ? -9.016 22.828 10.664 1 92.88 98 ASN A CA 1
ATOM 749 C C . ASN A 1 98 ? -8.312 22.438 9.375 1 92.88 98 ASN A C 1
ATOM 751 O O . ASN A 1 98 ? -8.945 21.953 8.438 1 92.88 98 ASN A O 1
ATOM 755 N N . HIS A 1 99 ? -7.066 22.641 9.375 1 91.75 99 HIS A N 1
ATOM 756 C CA . HIS A 1 99 ? -6.25 22.406 8.188 1 91.75 99 HIS A CA 1
ATOM 757 C C . HIS A 1 99 ? -6.227 20.938 7.809 1 91.75 99 HIS A C 1
ATOM 759 O O . HIS A 1 99 ? -6.219 20.062 8.688 1 91.75 99 HIS A O 1
ATOM 765 N N . THR A 1 100 ? -6.211 20.641 6.496 1 93.31 100 THR A N 1
ATOM 766 C CA . THR A 1 100 ? -5.922 19.312 5.973 1 93.31 100 THR A CA 1
ATOM 767 C C . THR A 1 100 ? -4.512 19.25 5.391 1 93.31 100 THR A C 1
ATOM 769 O O . THR A 1 100 ? -4.207 19.938 4.422 1 93.31 100 THR A O 1
ATOM 772 N N . TRP A 1 101 ? -3.734 18.484 6.004 1 94.88 101 TRP A N 1
ATOM 773 C CA . TRP A 1 101 ? -2.373 18.312 5.504 1 94.88 101 TRP A CA 1
ATOM 774 C C . TRP A 1 101 ? -2.279 17.125 4.562 1 94.88 101 TRP A C 1
ATOM 776 O O . TRP A 1 101 ? -2.812 16.047 4.855 1 94.88 101 TRP A O 1
ATOM 786 N N . LYS A 1 102 ? -1.595 17.328 3.479 1 94.5 102 LYS A N 1
ATOM 787 C CA . LYS A 1 102 ? -1.329 16.266 2.504 1 94.5 102 LYS A CA 1
ATOM 788 C C . LYS A 1 102 ? 0.152 15.898 2.482 1 94.5 102 LYS A C 1
ATOM 790 O O . LYS A 1 102 ? 0.998 16.734 2.141 1 94.5 102 LYS A O 1
ATOM 795 N N . ILE A 1 103 ? 0.412 14.648 2.781 1 95.19 103 ILE A N 1
ATOM 796 C CA . ILE A 1 103 ? 1.791 14.188 2.906 1 95.19 103 ILE A CA 1
ATOM 797 C C . ILE A 1 103 ? 2.035 13.023 1.945 1 95.19 103 ILE A C 1
ATOM 799 O O . ILE A 1 103 ? 1.286 12.047 1.94 1 95.19 103 ILE A O 1
ATOM 803 N N . ALA A 1 104 ? 3.055 13.188 1.135 1 94.31 104 ALA A N 1
ATOM 804 C CA . ALA A 1 104 ? 3.518 12.07 0.312 1 94.31 104 ALA A CA 1
ATOM 805 C C . ALA A 1 104 ? 4.578 11.25 1.043 1 94.31 104 ALA A C 1
ATOM 807 O O . ALA A 1 104 ? 5.613 11.789 1.451 1 94.31 104 ALA A O 1
ATOM 808 N N . ALA A 1 105 ? 4.301 9.969 1.179 1 93.31 105 ALA A N 1
ATOM 809 C CA . ALA A 1 105 ? 5.223 9.078 1.874 1 93.31 105 ALA A CA 1
ATOM 810 C C . ALA A 1 105 ? 4.945 7.621 1.517 1 93.31 105 ALA A C 1
ATOM 812 O O . ALA A 1 105 ? 3.799 7.246 1.249 1 93.31 105 ALA A O 1
ATOM 813 N N . SER A 1 106 ? 6.039 6.848 1.473 1 91.5 106 SER A N 1
ATOM 814 C CA . SER A 1 106 ? 5.824 5.402 1.465 1 91.5 106 SER A CA 1
ATOM 815 C C . SER A 1 106 ? 5.195 4.93 2.77 1 91.5 106 SER A C 1
ATOM 817 O O . SER A 1 106 ? 5.227 5.645 3.775 1 91.5 106 SER A O 1
ATOM 819 N N . ASP A 1 107 ? 4.598 3.713 2.727 1 91.88 107 ASP A N 1
ATOM 820 C CA . ASP A 1 107 ? 3.982 3.211 3.951 1 91.88 107 ASP A CA 1
ATOM 821 C C . ASP A 1 107 ? 5.039 2.891 5.004 1 91.88 107 ASP A C 1
ATOM 823 O O . ASP A 1 107 ? 4.762 2.955 6.207 1 91.88 107 ASP A O 1
ATOM 827 N N . TYR A 1 108 ? 6.238 2.74 4.559 1 93.31 108 TYR A N 1
ATOM 828 C CA . TYR A 1 108 ? 7.324 2.639 5.527 1 93.31 108 TYR A CA 1
ATOM 829 C C . TYR A 1 108 ? 7.531 3.961 6.254 1 93.31 108 TYR A C 1
ATOM 831 O O . TYR A 1 108 ? 7.609 3.994 7.484 1 93.31 108 TYR A O 1
ATOM 839 N N . ALA A 1 109 ? 7.66 4.965 5.473 1 94.69 109 ALA A N 1
ATOM 840 C CA . ALA A 1 109 ? 7.926 6.281 6.047 1 94.69 109 ALA A CA 1
ATOM 841 C C . ALA A 1 109 ? 6.797 6.707 6.98 1 94.69 109 ALA A C 1
ATOM 843 O O . ALA A 1 109 ? 7.043 7.324 8.023 1 94.69 109 ALA A O 1
ATOM 844 N N . VAL A 1 110 ? 5.633 6.387 6.609 1 95.06 110 VAL A N 1
ATOM 845 C CA . VAL A 1 110 ? 4.484 6.715 7.453 1 95.06 110 VAL A CA 1
ATOM 846 C C . VAL A 1 110 ? 4.609 6 8.797 1 95.06 110 VAL A C 1
ATOM 848 O O . VAL A 1 110 ? 4.465 6.617 9.852 1 95.06 110 VAL A O 1
ATOM 851 N N . THR A 1 111 ? 4.883 4.75 8.742 1 93.56 111 THR A N 1
ATOM 852 C CA . THR A 1 111 ? 5.02 3.943 9.953 1 93.56 111 THR A CA 1
ATOM 853 C C . THR A 1 111 ? 6.145 4.477 10.836 1 93.56 111 THR A C 1
ATOM 855 O O . THR A 1 111 ? 5.988 4.582 12.055 1 93.56 111 THR A O 1
ATOM 858 N N . ALA A 1 112 ? 7.16 4.887 10.203 1 94.31 112 ALA A N 1
ATOM 859 C CA . ALA A 1 112 ? 8.375 5.25 10.938 1 94.31 112 ALA A CA 1
ATOM 860 C C . ALA A 1 112 ? 8.273 6.672 11.492 1 94.31 112 ALA A C 1
ATOM 862 O O . ALA A 1 112 ? 8.797 6.961 12.57 1 94.31 112 ALA A O 1
ATOM 863 N N . PHE A 1 113 ? 7.523 7.543 10.758 1 95.38 113 PHE A N 1
ATOM 864 C CA . PHE A 1 113 ? 7.727 8.945 11.094 1 95.38 113 PHE A CA 1
ATOM 865 C C . PHE A 1 113 ? 6.398 9.641 11.375 1 95.38 113 PHE A C 1
ATOM 867 O O . PHE A 1 113 ? 6.371 10.703 11.992 1 95.38 113 PHE A O 1
ATOM 874 N N . VAL A 1 114 ? 5.352 9.133 10.953 1 96.19 114 VAL A N 1
ATOM 875 C CA . VAL A 1 114 ? 4.07 9.812 11.109 1 96.19 114 VAL A CA 1
ATOM 876 C C . VAL A 1 114 ? 3.309 9.219 12.297 1 96.19 114 VAL A C 1
ATOM 878 O O . VAL A 1 114 ? 2.822 9.945 13.156 1 96.19 114 VAL A O 1
ATOM 881 N N . TRP A 1 115 ? 3.258 7.883 12.406 1 94.56 115 TRP A N 1
ATOM 882 C CA . TRP A 1 115 ? 2.469 7.211 13.438 1 94.56 115 TRP A CA 1
ATOM 883 C C . TRP A 1 115 ? 2.932 7.625 14.828 1 94.56 115 TRP A C 1
ATOM 885 O O . TRP A 1 115 ? 2.109 7.895 15.711 1 94.56 115 TRP A O 1
ATOM 895 N N . PRO A 1 116 ? 4.215 7.762 15.047 1 93.62 116 PRO A N 1
ATOM 896 C CA . PRO A 1 116 ? 4.652 8.117 16.406 1 93.62 116 PRO A CA 1
ATOM 897 C C . PRO A 1 116 ? 4.078 9.445 16.875 1 93.62 116 PRO A C 1
ATOM 899 O O . PRO A 1 116 ? 3.994 9.688 18.094 1 93.62 116 PRO A O 1
ATOM 902 N N . SER A 1 117 ? 3.668 10.273 15.93 1 94.62 117 SER A N 1
ATOM 903 C CA . SER A 1 117 ? 3.176 11.594 16.297 1 94.62 117 SER A CA 1
ATOM 904 C C . SER A 1 117 ? 1.665 11.695 16.109 1 94.62 117 SER A C 1
ATOM 906 O O . SER A 1 117 ? 1.072 12.75 16.344 1 94.62 117 SER A O 1
ATOM 908 N N . LEU A 1 118 ? 1.093 10.648 15.695 1 94.94 118 LEU A N 1
ATOM 909 C CA . LEU A 1 118 ? -0.313 10.703 15.305 1 94.94 118 LEU A CA 1
ATOM 910 C C . LEU A 1 118 ? -1.193 11.023 16.516 1 94.94 118 LEU A C 1
ATOM 912 O O . LEU A 1 118 ? -2.082 11.875 16.422 1 94.94 118 LEU A O 1
ATOM 916 N N . ALA A 1 119 ? -0.973 10.383 17.609 1 91.5 119 ALA A N 1
ATOM 917 C CA . ALA A 1 119 ? -1.772 10.609 18.812 1 91.5 119 ALA A CA 1
ATOM 918 C C . ALA A 1 119 ? -1.638 12.047 19.297 1 91.5 119 ALA A C 1
ATOM 920 O O . ALA A 1 119 ? -2.627 12.672 19.688 1 91.5 119 ALA A O 1
ATOM 921 N N . VAL A 1 120 ? -0.448 12.539 19.281 1 94 120 VAL A N 1
ATOM 922 C CA . VAL A 1 120 ? -0.186 13.906 19.719 1 94 120 VAL A CA 1
ATOM 923 C C . VAL A 1 120 ? -0.859 14.891 18.766 1 94 120 VAL A C 1
ATOM 925 O O . VAL A 1 120 ? -1.459 15.875 19.203 1 94 120 VAL A O 1
ATOM 928 N N . LEU A 1 121 ? -0.76 14.609 17.5 1 95.81 121 LEU A N 1
ATOM 929 C CA . LEU A 1 121 ? -1.418 15.453 16.516 1 95.81 121 LEU A CA 1
ATOM 930 C C . LEU A 1 121 ? -2.918 15.531 16.781 1 95.81 121 LEU A C 1
ATOM 932 O O . LEU A 1 121 ? -3.494 16.625 16.781 1 95.81 121 LEU A O 1
ATOM 936 N N . ARG A 1 122 ? -3.52 14.422 17.047 1 94.56 122 ARG A N 1
ATOM 937 C CA . ARG A 1 122 ? -4.961 14.375 17.281 1 94.56 122 ARG A CA 1
ATOM 938 C C . ARG A 1 122 ? -5.344 15.117 18.547 1 94.56 122 ARG A C 1
ATOM 940 O O . ARG A 1 122 ? -6.402 15.742 18.625 1 94.56 122 ARG A O 1
ATOM 947 N N . ARG A 1 123 ? -4.535 15.07 19.531 1 94.31 123 ARG A N 1
ATOM 948 C CA . ARG A 1 123 ? -4.797 15.727 20.812 1 94.31 123 ARG A CA 1
ATOM 949 C C . ARG A 1 123 ? -4.645 17.234 20.672 1 94.31 123 ARG A C 1
ATOM 951 O O . ARG A 1 123 ? -5.496 18 21.141 1 94.31 123 ARG A O 1
ATOM 958 N N . LEU A 1 124 ? -3.605 17.688 20.031 1 95.5 124 LEU A N 1
ATOM 959 C CA . LEU A 1 124 ? -3.258 19.094 19.984 1 95.5 124 LEU A CA 1
ATOM 960 C C . LEU A 1 124 ? -4.051 19.812 18.891 1 95.5 124 LEU A C 1
ATOM 962 O O . LEU A 1 124 ? -4.352 21 19.031 1 95.5 124 LEU A O 1
ATOM 966 N N . ALA A 1 125 ? -4.367 19.094 17.812 1 96.56 125 ALA A N 1
ATOM 967 C CA . ALA A 1 125 ? -5.082 19.672 16.688 1 96.56 125 ALA A CA 1
ATOM 968 C C . ALA A 1 125 ? -6.234 18.781 16.25 1 96.56 125 ALA A C 1
ATOM 970 O O . ALA A 1 125 ? -6.242 18.281 15.125 1 96.56 125 ALA A O 1
ATOM 971 N N . PRO A 1 126 ? -7.227 18.703 17.016 1 94.31 126 PRO A N 1
ATOM 972 C CA . PRO A 1 126 ? -8.266 17.688 16.844 1 94.31 126 PRO A CA 1
ATOM 973 C C . PRO A 1 126 ? -9.125 17.922 15.602 1 94.31 126 PRO A C 1
ATOM 975 O O . PRO A 1 126 ? -9.75 16.984 15.094 1 94.31 126 PRO A O 1
ATOM 978 N N . ASP A 1 127 ? -9.094 19.109 15.094 1 94.88 127 ASP A N 1
ATOM 979 C CA . ASP A 1 127 ? -9.992 19.391 13.977 1 94.88 127 ASP A CA 1
ATOM 980 C C . ASP A 1 127 ? -9.242 19.344 12.641 1 94.88 127 ASP A C 1
ATOM 982 O O . ASP A 1 127 ? -9.836 19.578 11.586 1 94.88 127 ASP A O 1
ATOM 986 N N . THR A 1 128 ? -8 19.031 12.719 1 95 128 THR A N 1
ATOM 987 C CA . THR A 1 128 ? -7.223 18.891 11.492 1 95 128 THR A CA 1
ATOM 988 C C . THR A 1 128 ? -7.422 17.516 10.875 1 95 128 THR A C 1
ATOM 990 O O . THR A 1 128 ? -7.945 16.609 11.523 1 95 128 THR A O 1
ATOM 993 N N . ARG A 1 129 ? -7.055 17.438 9.609 1 95.12 129 ARG A N 1
ATOM 994 C CA . ARG A 1 129 ? -7.109 16.172 8.875 1 95.12 129 ARG A CA 1
ATOM 995 C C . ARG A 1 129 ? -5.77 15.875 8.211 1 95.12 129 ARG A C 1
ATOM 997 O O . ARG A 1 129 ? -4.996 16.781 7.918 1 95.12 129 ARG A O 1
ATOM 1004 N N . LEU A 1 130 ? -5.547 14.602 8.062 1 95.5 130 LEU A N 1
ATOM 1005 C CA . LEU A 1 130 ? -4.301 14.156 7.449 1 95.5 130 LEU A CA 1
ATOM 1006 C C . LEU A 1 130 ? -4.582 13.227 6.273 1 95.5 130 LEU A C 1
ATOM 1008 O O . LEU A 1 130 ? -5.359 12.281 6.395 1 95.5 130 LEU A O 1
ATOM 1012 N N . VAL A 1 131 ? -3.996 13.578 5.121 1 94.19 131 VAL A N 1
ATOM 1013 C CA . VAL A 1 131 ? -4.047 12.734 3.928 1 94.19 131 VAL A CA 1
ATOM 1014 C C . VAL A 1 131 ? -2.652 12.203 3.609 1 94.19 131 VAL A C 1
ATOM 1016 O O . VAL A 1 131 ? -1.721 12.977 3.381 1 94.19 131 VAL A O 1
ATOM 1019 N N . LEU A 1 132 ? -2.566 10.898 3.602 1 94.19 132 LEU A N 1
ATOM 1020 C CA . LEU A 1 132 ? -1.307 10.242 3.277 1 94.19 132 LEU A CA 1
ATOM 1021 C C . LEU A 1 132 ? -1.372 9.594 1.898 1 94.19 132 LEU A C 1
ATOM 1023 O O . LEU A 1 132 ? -2.234 8.75 1.646 1 94.19 132 LEU A O 1
ATOM 1027 N N . LEU A 1 133 ? -0.408 9.969 1.056 1 90.06 133 LEU A N 1
ATOM 1028 C CA . LEU A 1 133 ? -0.388 9.484 -0.322 1 90.06 133 LEU A CA 1
ATOM 1029 C C . LEU A 1 133 ? 0.942 8.812 -0.644 1 90.06 133 LEU A C 1
ATOM 1031 O O . LEU A 1 133 ? 1.995 9.258 -0.182 1 90.06 133 LEU A O 1
ATOM 1035 N N . ASN A 1 134 ? 0.781 7.707 -1.407 1 83.62 134 ASN A N 1
ATOM 1036 C CA . ASN A 1 134 ? 1.979 7.07 -1.942 1 83.62 134 ASN A CA 1
ATOM 1037 C C . ASN A 1 134 ? 2.256 7.512 -3.377 1 83.62 134 ASN A C 1
ATOM 1039 O O . ASN A 1 134 ? 1.599 7.047 -4.312 1 83.62 134 ASN A O 1
ATOM 1043 N N . LYS A 1 135 ? 3.143 8.422 -3.564 1 69.88 135 LYS A N 1
ATOM 1044 C CA . LYS A 1 135 ? 3.332 9.016 -4.887 1 69.88 135 LYS A CA 1
ATOM 1045 C C . LYS A 1 135 ? 4.715 8.688 -5.441 1 69.88 135 LYS A C 1
ATOM 1047 O O . LYS A 1 135 ? 5.645 8.406 -4.68 1 69.88 135 LYS A O 1
ATOM 1052 N N . SER A 1 136 ? 4.637 8.734 -6.707 1 66.56 136 SER A N 1
ATOM 1053 C CA . SER A 1 136 ? 5.879 8.578 -7.449 1 66.56 136 SER A CA 1
ATOM 1054 C C . SER A 1 136 ? 6.785 9.789 -7.273 1 66.56 136 SER A C 1
ATOM 1056 O O . SER A 1 136 ? 6.309 10.922 -7.219 1 66.56 136 SER A O 1
ATOM 1058 N N . PRO A 1 137 ? 7.969 9.531 -7.254 1 63.88 137 PRO A N 1
ATOM 1059 C CA . PRO A 1 137 ? 8.938 10.617 -7.094 1 63.88 137 PRO A CA 1
ATOM 1060 C C . PRO A 1 137 ? 8.898 11.617 -8.242 1 63.88 137 PRO A C 1
ATOM 1062 O O . PRO A 1 137 ? 9.195 12.805 -8.055 1 63.88 137 PRO A O 1
ATOM 1065 N N . LEU A 1 138 ? 8.5 11.156 -9.359 1 67.38 138 LEU A N 1
ATOM 1066 C CA . LEU A 1 138 ? 8.617 11.992 -10.547 1 67.38 138 LEU A CA 1
ATOM 1067 C C . LEU A 1 138 ? 7.688 13.203 -10.445 1 67.38 138 LEU A C 1
ATOM 1069 O O . LEU A 1 138 ? 7.988 14.266 -10.992 1 67.38 138 LEU A O 1
ATOM 1073 N N . SER A 1 139 ? 6.738 13.078 -9.742 1 79.69 139 SER A N 1
ATOM 1074 C CA . SER A 1 139 ? 5.785 14.188 -9.688 1 79.69 139 SER A CA 1
ATOM 1075 C C . SER A 1 139 ? 5.844 14.898 -8.344 1 79.69 139 SER A C 1
ATOM 1077 O O . SER A 1 139 ? 5.125 15.875 -8.117 1 79.69 139 SER A O 1
ATOM 1079 N N . LEU A 1 140 ? 6.723 14.578 -7.609 1 84.62 140 LEU A N 1
ATOM 1080 C CA . LEU A 1 140 ? 6.75 15.031 -6.223 1 84.62 140 LEU A CA 1
ATOM 1081 C C . LEU A 1 140 ? 7.027 16.531 -6.148 1 84.62 140 LEU A C 1
ATOM 1083 O O . LEU A 1 140 ? 6.305 17.266 -5.473 1 84.62 140 LEU A O 1
ATOM 1087 N N . ALA A 1 141 ? 8.023 16.953 -6.914 1 83.44 141 ALA A N 1
ATOM 1088 C CA . ALA A 1 141 ? 8.406 18.359 -6.883 1 83.44 141 ALA A CA 1
ATOM 1089 C C . ALA A 1 141 ? 7.273 19.25 -7.395 1 83.44 141 ALA A C 1
ATOM 1091 O O . ALA A 1 141 ? 6.938 20.25 -6.766 1 83.44 141 ALA A O 1
ATOM 1092 N N . ASP A 1 142 ? 6.77 18.781 -8.406 1 84.25 142 ASP A N 1
ATOM 1093 C CA . ASP A 1 142 ? 5.68 19.547 -9.008 1 84.25 142 ASP A CA 1
ATOM 1094 C C . ASP A 1 142 ? 4.477 19.625 -8.07 1 84.25 142 ASP A C 1
ATOM 1096 O O . ASP A 1 142 ? 3.879 20.688 -7.898 1 84.25 142 ASP A O 1
ATOM 1100 N N . ASP A 1 143 ? 4.172 18.594 -7.465 1 88.25 143 ASP A N 1
ATOM 1101 C CA . ASP A 1 143 ? 3.021 18.516 -6.57 1 88.25 143 ASP A CA 1
ATOM 1102 C C . ASP A 1 143 ? 3.236 19.391 -5.332 1 88.25 143 ASP A C 1
ATOM 1104 O O . ASP A 1 143 ? 2.301 20.031 -4.844 1 88.25 143 ASP A O 1
ATOM 1108 N N . LEU A 1 144 ? 4.398 19.438 -4.871 1 88.62 144 LEU A N 1
ATOM 1109 C CA . LEU A 1 144 ? 4.727 20.25 -3.705 1 88.62 144 LEU A CA 1
ATOM 1110 C C . LEU A 1 144 ? 4.699 21.734 -4.055 1 88.62 144 LEU A C 1
ATOM 1112 O O . LEU A 1 144 ? 4.148 22.547 -3.303 1 88.62 144 LEU A O 1
ATOM 1116 N N . GLU A 1 145 ? 5.207 22 -5.195 1 82.94 145 GLU A N 1
ATOM 1117 C CA . GLU A 1 145 ? 5.297 23.406 -5.602 1 82.94 145 GLU A CA 1
ATOM 1118 C C . GLU A 1 145 ? 3.924 23.969 -5.953 1 82.94 145 GLU A C 1
ATOM 1120 O O . GLU A 1 145 ? 3.648 25.141 -5.699 1 82.94 145 GLU A O 1
ATOM 1125 N N . ASN A 1 146 ? 3.111 23.078 -6.414 1 82.38 146 ASN A N 1
ATOM 1126 C CA . ASN A 1 146 ? 1.805 23.531 -6.863 1 82.38 146 ASN A CA 1
ATOM 1127 C C . ASN A 1 146 ? 0.746 23.375 -5.777 1 82.38 146 ASN A C 1
ATOM 1129 O O . ASN A 1 146 ? -0.443 23.578 -6.027 1 82.38 146 ASN A O 1
ATOM 1133 N N . GLY A 1 147 ? 1.129 22.922 -4.672 1 86.5 147 GLY A N 1
ATOM 1134 C CA . GLY A 1 147 ? 0.232 22.906 -3.527 1 86.5 147 GLY A CA 1
ATOM 1135 C C . GLY A 1 147 ? -0.64 21.672 -3.467 1 86.5 147 GLY A C 1
ATOM 1136 O O . GLY A 1 147 ? -1.578 21.594 -2.67 1 86.5 147 GLY A O 1
ATOM 1137 N N . ARG A 1 148 ? -0.374 20.734 -4.242 1 88 148 ARG A N 1
ATOM 1138 C CA . ARG A 1 148 ? -1.105 19.469 -4.199 1 88 148 ARG A CA 1
ATOM 1139 C C . ARG A 1 148 ? -0.628 18.594 -3.043 1 88 148 ARG A C 1
ATOM 1141 O O . ARG A 1 148 ? -1.328 17.672 -2.627 1 88 148 ARG A O 1
ATOM 1148 N N . LEU A 1 149 ? 0.531 18.984 -2.588 1 92.56 149 LEU A N 1
ATOM 1149 C CA . LEU A 1 149 ? 1.137 18.359 -1.417 1 92.56 149 LEU A CA 1
ATOM 1150 C C . LEU A 1 149 ? 1.726 19.406 -0.482 1 92.56 149 LEU A C 1
ATOM 1152 O O . LEU A 1 149 ? 2.166 20.469 -0.932 1 92.56 149 LEU A O 1
ATOM 1156 N N . ASP A 1 150 ? 1.738 19.047 0.757 1 94.19 150 ASP A N 1
ATOM 1157 C CA . ASP A 1 150 ? 2.32 19.969 1.738 1 94.19 150 ASP A CA 1
ATOM 1158 C C . ASP A 1 150 ? 3.707 19.5 2.17 1 94.19 150 ASP A C 1
ATOM 1160 O O . ASP A 1 150 ? 4.566 20.312 2.516 1 94.19 150 ASP A O 1
ATOM 1164 N N . LEU A 1 151 ? 3.877 18.25 2.191 1 95.69 151 LEU A N 1
ATOM 1165 C CA . LEU A 1 151 ? 5.086 17.656 2.752 1 95.69 151 LEU A CA 1
ATOM 1166 C C . LEU A 1 151 ? 5.383 16.312 2.104 1 95.69 151 LEU A C 1
ATOM 1168 O O . LEU A 1 151 ? 4.465 15.594 1.682 1 95.69 151 LEU A O 1
ATOM 1172 N N . ALA A 1 152 ? 6.68 16.016 1.999 1 95.44 152 ALA A N 1
ATOM 1173 C CA . ALA A 1 152 ? 7.07 14.695 1.502 1 95.44 152 ALA A CA 1
ATOM 1174 C C . ALA A 1 152 ? 8.141 14.07 2.393 1 95.44 152 ALA A C 1
ATOM 1176 O O . ALA A 1 152 ? 9.008 14.773 2.92 1 95.44 152 ALA A O 1
ATOM 1177 N N . LEU A 1 153 ? 8.016 12.82 2.578 1 95.19 153 LEU A N 1
ATOM 1178 C CA . LEU A 1 153 ? 9.047 12 3.205 1 95.19 153 LEU A CA 1
ATOM 1179 C C . LEU A 1 153 ? 9.68 11.055 2.189 1 95.19 153 LEU A C 1
ATOM 1181 O O . LEU A 1 153 ? 9.023 10.141 1.685 1 95.19 153 LEU A O 1
ATOM 1185 N N . HIS A 1 154 ? 10.961 11.305 1.949 1 92.56 154 HIS A N 1
ATOM 1186 C CA . HIS A 1 154 ? 11.609 10.562 0.876 1 92.56 154 HIS A CA 1
ATOM 1187 C C . HIS A 1 154 ? 13.094 10.359 1.165 1 92.56 154 HIS A C 1
ATOM 1189 O O . HIS A 1 154 ? 13.656 11.031 2.035 1 92.56 154 HIS A O 1
ATOM 1195 N N . THR A 1 155 ? 13.641 9.445 0.385 1 90.31 155 THR A N 1
ATOM 1196 C CA . THR A 1 155 ? 15.07 9.203 0.516 1 90.31 155 THR A CA 1
ATOM 1197 C C . THR A 1 155 ? 15.867 10.305 -0.168 1 90.31 155 THR A C 1
ATOM 1199 O O . THR A 1 155 ? 15.398 10.914 -1.13 1 90.31 155 THR A O 1
ATOM 1202 N N . ARG A 1 156 ? 17.062 10.531 0.242 1 84.69 156 ARG A N 1
ATOM 1203 C CA . ARG A 1 156 ? 17.938 11.57 -0.3 1 84.69 156 ARG A CA 1
ATOM 1204 C C . ARG A 1 156 ? 18.203 11.336 -1.782 1 84.69 156 ARG A C 1
ATOM 1206 O O . ARG A 1 156 ? 18.203 12.281 -2.574 1 84.69 156 ARG A O 1
ATOM 1213 N N . ASP A 1 157 ? 18.344 10.156 -2.219 1 77.19 157 ASP A N 1
ATOM 1214 C CA . ASP A 1 157 ? 18.75 9.828 -3.582 1 77.19 157 ASP A CA 1
ATOM 1215 C C . ASP A 1 157 ? 17.656 10.203 -4.582 1 77.19 157 ASP A C 1
ATOM 1217 O O . ASP A 1 157 ? 17.938 10.438 -5.758 1 77.19 157 ASP A O 1
ATOM 1221 N N . GLU A 1 158 ? 16.484 10.383 -4.105 1 71.25 158 GLU A N 1
ATOM 1222 C CA . GLU A 1 158 ? 15.367 10.648 -5.004 1 71.25 158 GLU A CA 1
ATOM 1223 C C . GLU A 1 158 ? 14.805 12.047 -4.785 1 71.25 158 GLU A C 1
ATOM 1225 O O . GLU A 1 158 ? 13.781 12.406 -5.367 1 71.25 158 GLU A O 1
ATOM 1230 N N . ALA A 1 159 ? 15.461 12.836 -4.012 1 76.06 159 ALA A N 1
ATOM 1231 C CA . ALA A 1 159 ? 14.906 14.133 -3.617 1 76.06 159 ALA A CA 1
ATOM 1232 C C . ALA A 1 159 ? 15.266 15.219 -4.629 1 76.06 159 ALA A C 1
ATOM 1234 O O . ALA A 1 159 ? 16.422 15.32 -5.051 1 76.06 159 ALA A O 1
ATOM 1235 N N . PRO A 1 160 ? 14.227 15.93 -4.973 1 77.06 160 PRO A N 1
ATOM 1236 C CA . PRO A 1 160 ? 14.508 17.047 -5.863 1 77.06 160 PRO A CA 1
ATOM 1237 C C . PRO A 1 160 ? 15.352 18.141 -5.195 1 77.06 160 PRO A C 1
ATOM 1239 O O . PRO A 1 160 ? 15.141 18.453 -4.02 1 77.06 160 PRO A O 1
ATOM 1242 N N . ALA A 1 161 ? 16.219 18.828 -5.918 1 73.75 161 ALA A N 1
ATOM 1243 C CA . ALA A 1 161 ? 17.219 19.766 -5.398 1 73.75 161 ALA A CA 1
ATOM 1244 C C . ALA A 1 161 ? 16.562 21.078 -5.012 1 73.75 161 ALA A C 1
ATOM 1246 O O . ALA A 1 161 ? 17.062 21.797 -4.125 1 73.75 161 ALA A O 1
ATOM 1247 N N . LYS A 1 162 ? 15.5 21.359 -5.527 1 80.94 162 LYS A N 1
ATOM 1248 C CA . LYS A 1 162 ? 14.977 22.703 -5.355 1 80.94 162 LYS A CA 1
ATOM 1249 C C . LYS A 1 162 ? 14.086 22.797 -4.121 1 80.94 162 LYS A C 1
ATOM 1251 O O . LYS A 1 162 ? 13.688 23.891 -3.711 1 80.94 162 LYS A O 1
ATOM 1256 N N . LEU A 1 163 ? 13.938 21.75 -3.402 1 88.69 163 LEU A N 1
ATOM 1257 C CA . LEU A 1 163 ? 13.047 21.734 -2.248 1 88.69 163 LEU A CA 1
ATOM 1258 C C . LEU A 1 163 ? 13.828 21.906 -0.952 1 88.69 163 LEU A C 1
ATOM 1260 O O . LEU A 1 163 ? 15 21.547 -0.876 1 88.69 163 LEU A O 1
ATOM 1264 N N . ARG A 1 164 ? 13.172 22.562 0.018 1 90.94 164 ARG A N 1
ATOM 1265 C CA . ARG A 1 164 ? 13.711 22.531 1.373 1 90.94 164 ARG A CA 1
ATOM 1266 C C . ARG A 1 164 ? 13.703 21.125 1.943 1 90.94 164 ARG A C 1
ATOM 1268 O O . ARG A 1 164 ? 12.844 20.312 1.591 1 90.94 164 ARG A O 1
ATOM 1275 N N . HIS A 1 165 ? 14.727 20.875 2.693 1 93.94 165 HIS A N 1
ATOM 1276 C CA . HIS A 1 165 ? 14.758 19.531 3.258 1 93.94 165 HIS A CA 1
ATOM 1277 C C . HIS A 1 165 ? 15.375 19.531 4.652 1 93.94 165 HIS A C 1
ATOM 1279 O O . HIS A 1 165 ? 16.078 20.484 5.02 1 93.94 165 HIS A O 1
ATOM 1285 N N . LYS A 1 166 ? 14.977 18.609 5.438 1 95.12 166 LYS A N 1
ATOM 1286 C CA . LYS A 1 166 ? 15.555 18.281 6.742 1 95.12 166 LYS A CA 1
ATOM 1287 C C . LYS A 1 166 ? 15.836 16.797 6.867 1 95.12 166 LYS A C 1
ATOM 1289 O O . LYS A 1 166 ? 14.977 15.961 6.543 1 95.12 166 LYS A O 1
ATOM 1294 N N . SER A 1 167 ? 17.062 16.531 7.273 1 95.25 167 SER A N 1
ATOM 1295 C CA . SER A 1 167 ? 17.422 15.133 7.516 1 95.25 167 SER A CA 1
ATOM 1296 C C . SER A 1 167 ? 16.719 14.586 8.75 1 95.25 167 SER A C 1
ATOM 1298 O O . SER A 1 167 ? 16.703 15.234 9.797 1 95.25 167 SER A O 1
ATOM 1300 N N . LEU A 1 168 ? 16.125 13.414 8.57 1 95.81 168 LEU A N 1
ATOM 1301 C CA . LEU A 1 168 ? 15.414 12.805 9.695 1 95.81 168 LEU A CA 1
ATOM 1302 C C . LEU A 1 168 ? 16.266 11.742 10.367 1 95.81 168 LEU A C 1
ATOM 1304 O O . LEU A 1 168 ? 16.531 11.82 11.57 1 95.81 168 LEU A O 1
ATOM 1308 N N . VAL A 1 169 ? 16.688 10.734 9.594 1 95.25 169 VAL A N 1
ATOM 1309 C CA . VAL A 1 169 ? 17.469 9.633 10.148 1 95.25 169 VAL A CA 1
ATOM 1310 C C . VAL A 1 169 ? 18.328 9.016 9.055 1 95.25 169 VAL A C 1
ATOM 1312 O O . VAL A 1 169 ? 18.094 9.227 7.863 1 95.25 169 VAL A O 1
ATOM 1315 N N . HIS A 1 170 ? 19.328 8.375 9.531 1 95.5 170 HIS A N 1
ATOM 1316 C CA . HIS A 1 170 ? 20 7.375 8.711 1 95.5 170 HIS A CA 1
ATOM 1317 C C . HIS A 1 170 ? 19.562 5.961 9.086 1 95.5 170 HIS A C 1
ATOM 1319 O O . HIS A 1 170 ? 19.906 5.465 10.156 1 95.5 170 HIS A O 1
ATOM 1325 N N . GLU A 1 171 ? 18.844 5.391 8.203 1 95.62 171 GLU A N 1
ATOM 1326 C CA . GLU A 1 171 ? 18.172 4.129 8.461 1 95.62 171 GLU A CA 1
ATOM 1327 C C . GLU A 1 171 ? 19.062 2.939 8.148 1 95.62 171 GLU A C 1
ATOM 1329 O O . GLU A 1 171 ? 19.906 3.006 7.242 1 95.62 171 GLU A O 1
ATOM 1334 N N . ARG A 1 172 ? 18.922 1.93 8.93 1 95.81 172 ARG A N 1
ATOM 1335 C CA . ARG A 1 172 ? 19.625 0.68 8.672 1 95.81 172 ARG A CA 1
ATOM 1336 C C . ARG A 1 172 ? 18.656 -0.434 8.305 1 95.81 172 ARG A C 1
ATOM 1338 O O . ARG A 1 172 ? 17.453 -0.333 8.586 1 95.81 172 ARG A O 1
ATOM 1345 N N . TYR A 1 173 ? 19.25 -1.489 7.695 1 96.25 173 TYR A N 1
ATOM 1346 C CA . TYR A 1 173 ? 18.438 -2.648 7.324 1 96.25 173 TYR A CA 1
ATOM 1347 C C . TYR A 1 173 ? 18.578 -3.76 8.359 1 96.25 173 TYR A C 1
ATOM 1349 O O . TYR A 1 173 ? 19.641 -3.941 8.945 1 96.25 173 TYR A O 1
ATOM 1357 N N . VAL A 1 174 ? 17.531 -4.484 8.531 1 96.75 174 VAL A N 1
ATOM 1358 C CA . VAL A 1 174 ? 17.516 -5.648 9.414 1 96.75 174 VAL A CA 1
ATOM 1359 C C . VAL A 1 174 ? 16.828 -6.816 8.711 1 96.75 174 VAL A C 1
ATOM 1361 O O . VAL A 1 174 ? 16.156 -6.625 7.699 1 96.75 174 VAL A O 1
ATOM 1364 N N . LEU A 1 175 ? 17.062 -7.953 9.203 1 97.12 175 LEU A N 1
ATOM 1365 C CA . LEU A 1 175 ? 16.375 -9.156 8.758 1 97.12 175 LEU A CA 1
ATOM 1366 C C . LEU A 1 175 ? 15.164 -9.445 9.633 1 97.12 175 LEU A C 1
ATOM 1368 O O . LEU A 1 175 ? 15.266 -9.461 10.859 1 97.12 175 LEU A O 1
ATOM 1372 N N . ALA A 1 176 ? 14 -9.625 8.969 1 97.31 176 ALA A N 1
ATOM 1373 C CA . ALA A 1 176 ? 12.766 -9.867 9.711 1 97.31 176 ALA A CA 1
ATOM 1374 C C . ALA A 1 176 ? 12.094 -11.156 9.258 1 97.31 176 ALA A C 1
ATOM 1376 O O . ALA A 1 176 ? 12.133 -11.508 8.07 1 97.31 176 ALA A O 1
ATOM 1377 N N . ALA A 1 177 ? 11.5 -11.844 10.188 1 97.31 177 ALA A N 1
ATOM 1378 C CA . ALA A 1 177 ? 10.711 -13.055 10 1 97.31 177 ALA A CA 1
ATOM 1379 C C . ALA A 1 177 ? 9.656 -13.211 11.094 1 97.31 177 ALA A C 1
ATOM 1381 O O . ALA A 1 177 ? 9.664 -12.469 12.078 1 97.31 177 ALA A O 1
ATOM 1382 N N . ARG A 1 178 ? 8.711 -14.102 10.828 1 95.44 178 ARG A N 1
ATOM 1383 C CA . ARG A 1 178 ? 7.734 -14.328 11.883 1 95.44 178 ARG A CA 1
ATOM 1384 C C . ARG A 1 178 ? 8.414 -14.805 13.164 1 95.44 178 ARG A C 1
ATOM 1386 O O . ARG A 1 178 ? 9.461 -15.445 13.117 1 95.44 178 ARG A O 1
ATOM 1393 N N . ARG A 1 179 ? 7.785 -14.445 14.25 1 93.56 179 ARG A N 1
ATOM 1394 C CA . ARG A 1 179 ? 8.273 -14.969 15.523 1 93.56 179 ARG A CA 1
ATOM 1395 C C . ARG A 1 179 ? 8.258 -16.484 15.539 1 93.56 179 ARG A C 1
ATOM 1397 O O . ARG A 1 179 ? 7.285 -17.109 15.102 1 93.56 179 ARG A O 1
ATOM 1404 N N . GLY A 1 180 ? 9.398 -17.109 16.016 1 93.44 180 GLY A N 1
ATOM 1405 C CA . GLY A 1 180 ? 9.492 -18.547 16.062 1 93.44 180 GLY A CA 1
ATOM 1406 C C . GLY A 1 180 ? 9.992 -19.172 14.773 1 93.44 180 GLY A C 1
ATOM 1407 O O . GLY A 1 180 ? 9.945 -20.391 14.594 1 93.44 180 GLY A O 1
ATOM 1408 N N . HIS A 1 181 ? 10.398 -18.344 13.914 1 94.25 181 HIS A N 1
ATOM 1409 C CA . HIS A 1 181 ? 10.945 -18.859 12.672 1 94.25 181 HIS A CA 1
ATOM 1410 C C . HIS A 1 181 ? 12.055 -19.875 12.93 1 94.25 181 HIS A C 1
ATOM 1412 O O . HIS A 1 181 ? 12.992 -19.609 13.688 1 94.25 181 HIS A O 1
ATOM 1418 N N . PRO A 1 182 ? 12.047 -20.938 12.242 1 90.69 182 PRO A N 1
ATOM 1419 C CA . PRO A 1 182 ? 12.977 -22.016 12.562 1 90.69 182 PRO A CA 1
ATOM 1420 C C . PRO A 1 182 ? 14.43 -21.656 12.266 1 90.69 182 PRO A C 1
ATOM 1422 O O . PRO A 1 182 ? 15.336 -22.078 12.992 1 90.69 182 PRO A O 1
ATOM 1425 N N . ALA A 1 183 ? 14.609 -20.922 11.297 1 90.06 183 ALA A N 1
ATOM 1426 C CA . ALA A 1 183 ? 15.969 -20.625 10.867 1 90.06 183 ALA A CA 1
ATOM 1427 C C . ALA A 1 183 ? 16.578 -19.484 11.688 1 90.06 183 ALA A C 1
ATOM 1429 O O . ALA A 1 183 ? 17.781 -19.234 11.625 1 90.06 183 ALA A O 1
ATOM 1430 N N . LEU A 1 184 ? 15.797 -18.781 12.414 1 88.94 184 LEU A N 1
ATOM 1431 C CA . LEU A 1 184 ? 16.297 -17.578 13.078 1 88.94 184 LEU A CA 1
ATOM 1432 C C . LEU A 1 184 ? 16.484 -17.828 14.578 1 88.94 184 LEU A C 1
ATOM 1434 O O . LEU A 1 184 ? 16.703 -16.875 15.344 1 88.94 184 LEU A O 1
ATOM 1438 N N . ALA A 1 185 ? 16.469 -19.031 14.883 1 84.25 185 ALA A N 1
ATOM 1439 C CA . ALA A 1 185 ? 16.719 -19.406 16.266 1 84.25 185 ALA A CA 1
ATOM 1440 C C . ALA A 1 185 ? 18.203 -19.203 16.625 1 84.25 185 ALA A C 1
ATOM 1442 O O . ALA A 1 185 ? 18.531 -19.031 17.797 1 84.25 185 ALA A O 1
ATOM 1443 N N . THR A 1 186 ? 19.078 -19.25 15.703 1 81.81 186 THR A N 1
ATOM 1444 C CA . THR A 1 186 ? 20.516 -19.031 15.867 1 81.81 186 THR A CA 1
ATOM 1445 C C . THR A 1 186 ? 21.016 -18 14.859 1 81.81 186 THR A C 1
ATOM 1447 O O . THR A 1 186 ? 20.359 -17.734 13.844 1 81.81 186 THR A O 1
ATOM 1450 N N . PRO A 1 187 ? 22.125 -17.406 15.242 1 85.56 187 PRO A N 1
ATOM 1451 C CA . PRO A 1 187 ? 22.672 -16.453 14.258 1 85.56 187 PRO A CA 1
ATOM 1452 C C . PRO A 1 187 ? 22.922 -17.094 12.898 1 85.56 187 PRO A C 1
ATOM 1454 O O . PRO A 1 187 ? 23.391 -18.234 12.82 1 85.56 187 PRO A O 1
ATOM 1457 N N . LEU A 1 188 ? 22.562 -16.359 11.891 1 91.94 188 LEU A N 1
ATOM 1458 C CA . LEU A 1 188 ? 22.594 -16.875 10.531 1 91.94 188 LEU A CA 1
ATOM 1459 C C . LEU A 1 188 ? 23.969 -16.672 9.906 1 91.94 188 LEU A C 1
ATOM 1461 O O . LEU A 1 188 ? 24.547 -15.586 10.023 1 91.94 188 LEU A O 1
ATOM 1465 N N . SER A 1 189 ? 24.438 -17.719 9.32 1 94.31 189 SER A N 1
ATOM 1466 C CA . SER A 1 189 ? 25.578 -17.547 8.422 1 94.31 189 SER A CA 1
ATOM 1467 C C . SER A 1 189 ? 25.156 -16.922 7.098 1 94.31 189 SER A C 1
ATOM 1469 O O . SER A 1 189 ? 23.969 -16.906 6.762 1 94.31 189 SER A O 1
ATOM 1471 N N . LEU A 1 190 ? 26.156 -16.453 6.387 1 96.06 190 LEU A N 1
ATOM 1472 C CA . LEU A 1 190 ? 25.875 -15.875 5.078 1 96.06 190 LEU A CA 1
ATOM 1473 C C . LEU A 1 190 ? 25.297 -16.938 4.129 1 96.06 190 LEU A C 1
ATOM 1475 O O . LEU A 1 190 ? 24.406 -16.641 3.336 1 96.06 190 LEU A O 1
ATOM 1479 N N . GLU A 1 191 ? 25.828 -18.094 4.254 1 94.88 191 GLU A N 1
ATOM 1480 C CA . GLU A 1 191 ? 25.344 -19.203 3.436 1 94.88 191 GLU A CA 1
ATOM 1481 C C . GLU A 1 191 ? 23.875 -19.5 3.748 1 94.88 191 GLU A C 1
ATOM 1483 O O . GLU A 1 191 ? 23.062 -19.672 2.838 1 94.88 191 GLU A O 1
ATOM 1488 N N . ALA A 1 192 ? 23.625 -19.578 5.004 1 94.94 192 ALA A N 1
ATOM 1489 C CA . ALA A 1 192 ? 22.25 -19.828 5.43 1 94.94 192 ALA A CA 1
ATOM 1490 C C . ALA A 1 192 ? 21.328 -18.688 4.996 1 94.94 192 ALA A C 1
ATOM 1492 O O . ALA A 1 192 ? 20.172 -18.922 4.602 1 94.94 192 ALA A O 1
ATOM 1493 N N . PHE A 1 193 ? 21.891 -17.531 5.121 1 96.81 193 PHE A N 1
ATOM 1494 C CA . PHE A 1 193 ? 21.188 -16.328 4.695 1 96.81 193 PHE A CA 1
ATOM 1495 C C . PHE A 1 193 ? 20.781 -16.438 3.23 1 96.81 193 PHE A C 1
ATOM 1497 O O . PHE A 1 193 ? 19.641 -16.141 2.877 1 96.81 193 PHE A O 1
ATOM 1504 N N . CYS A 1 194 ? 21.594 -16.906 2.439 1 96.31 194 CYS A N 1
ATOM 1505 C CA . CYS A 1 194 ? 21.359 -17 1.006 1 96.31 194 CYS A CA 1
ATOM 1506 C C . CYS A 1 194 ? 20.375 -18.125 0.698 1 96.31 194 CYS A C 1
ATOM 1508 O O . CYS A 1 194 ? 19.703 -18.109 -0.333 1 96.31 194 CYS A O 1
ATOM 1510 N N . GLY A 1 195 ? 20.281 -19.031 1.597 1 95.06 195 GLY A N 1
ATOM 1511 C CA . GLY A 1 195 ? 19.469 -20.203 1.358 1 95.06 195 GLY A CA 1
ATOM 1512 C C . GLY A 1 195 ? 18.016 -20 1.739 1 95.06 195 GLY A C 1
ATOM 1513 O O . GLY A 1 195 ? 17.156 -20.812 1.385 1 95.06 195 GLY A O 1
ATOM 1514 N N . LEU A 1 196 ? 17.703 -18.922 2.395 1 96.19 196 LEU A N 1
ATOM 1515 C CA . LEU A 1 196 ? 16.344 -18.641 2.828 1 96.19 196 LEU A CA 1
ATOM 1516 C C . LEU A 1 196 ? 15.484 -18.172 1.658 1 96.19 196 LEU A C 1
ATOM 1518 O O . LEU A 1 196 ? 16.016 -17.797 0.604 1 96.19 196 LEU A O 1
ATOM 1522 N N . GLU A 1 197 ? 14.141 -18.281 1.844 1 96.31 197 GLU A N 1
ATOM 1523 C CA . GLU A 1 197 ? 13.203 -17.719 0.874 1 96.31 197 GLU A CA 1
ATOM 1524 C C . GLU A 1 197 ? 12.789 -16.297 1.261 1 96.31 197 GLU A C 1
ATOM 1526 O O . GLU A 1 197 ? 12.328 -16.062 2.381 1 96.31 197 GLU A O 1
ATOM 1531 N N . TYR A 1 198 ? 12.898 -15.398 0.242 1 96.81 198 TYR A N 1
ATOM 1532 C CA . TYR A 1 198 ? 12.742 -13.984 0.55 1 96.81 198 TYR A CA 1
ATOM 1533 C C . TYR A 1 198 ? 11.484 -13.422 -0.102 1 96.81 198 TYR A C 1
ATOM 1535 O O . TYR A 1 198 ? 11.109 -13.836 -1.202 1 96.81 198 TYR A O 1
ATOM 1543 N N . ALA A 1 199 ? 10.922 -12.508 0.617 1 96.19 199 ALA A N 1
ATOM 1544 C CA . ALA A 1 199 ? 9.953 -11.57 0.05 1 96.19 199 ALA A CA 1
ATOM 1545 C C . ALA A 1 199 ? 10.555 -10.172 -0.079 1 96.19 199 ALA A C 1
ATOM 1547 O O . ALA A 1 199 ? 11.391 -9.773 0.731 1 96.19 199 ALA A O 1
ATOM 1548 N N . VAL A 1 200 ? 10.109 -9.414 -1.137 1 94.88 200 VAL A N 1
ATOM 1549 C CA . VAL A 1 200 ? 10.633 -8.07 -1.37 1 94.88 200 VAL A CA 1
ATOM 1550 C C . VAL A 1 200 ? 9.5 -7.125 -1.748 1 94.88 200 VAL A C 1
ATOM 1552 O O . VAL A 1 200 ? 8.422 -7.57 -2.166 1 94.88 200 VAL A O 1
ATOM 1555 N N . VAL A 1 201 ? 9.789 -5.848 -1.474 1 92.38 201 VAL A N 1
ATOM 1556 C CA . VAL A 1 201 ? 8.875 -4.816 -1.945 1 92.38 201 VAL A CA 1
ATOM 1557 C C . VAL A 1 201 ? 9.328 -4.305 -3.311 1 92.38 201 VAL A C 1
ATOM 1559 O O . VAL A 1 201 ? 10.484 -3.918 -3.482 1 92.38 201 VAL A O 1
ATOM 1562 N N . SER A 1 202 ? 8.375 -4.336 -4.188 1 84.25 202 SER A N 1
ATOM 1563 C CA . SER A 1 202 ? 8.578 -3.77 -5.52 1 84.25 202 SER A CA 1
ATOM 1564 C C . SER A 1 202 ? 7.328 -3.037 -6 1 84.25 202 SER A C 1
ATOM 1566 O O . SER A 1 202 ? 6.402 -3.658 -6.523 1 84.25 202 SER A O 1
ATOM 1568 N N . PRO A 1 203 ? 7.328 -1.755 -5.914 1 64.62 203 PRO A N 1
ATOM 1569 C CA . PRO A 1 203 ? 6.098 -1.028 -6.242 1 64.62 203 PRO A CA 1
ATOM 1570 C C . PRO A 1 203 ? 5.66 -1.234 -7.691 1 64.62 203 PRO A C 1
ATOM 1572 O O . PRO A 1 203 ? 4.461 -1.261 -7.98 1 64.62 203 PRO A O 1
ATOM 1575 N N . ASN A 1 204 ? 6.613 -1.329 -8.594 1 60.28 204 ASN A N 1
ATOM 1576 C CA . ASN A 1 204 ? 6.211 -1.463 -9.984 1 60.28 204 ASN A CA 1
ATOM 1577 C C . ASN A 1 204 ? 6.359 -2.9 -10.477 1 60.28 204 ASN A C 1
ATOM 1579 O O . ASN A 1 204 ? 6.266 -3.162 -11.68 1 60.28 204 ASN A O 1
ATOM 1583 N N . GLY A 1 205 ? 6.492 -3.77 -9.609 1 57.59 205 GLY A N 1
ATOM 1584 C CA . GLY A 1 205 ? 6.582 -5.172 -9.984 1 57.59 205 GLY A CA 1
ATOM 1585 C C . GLY A 1 205 ? 7.848 -5.504 -10.75 1 57.59 205 GLY A C 1
ATOM 1586 O O . GLY A 1 205 ? 7.949 -6.57 -11.359 1 57.59 205 GLY A O 1
ATOM 1587 N N . ALA A 1 206 ? 8.719 -4.359 -10.961 1 50.97 206 ALA A N 1
ATOM 1588 C CA . ALA A 1 206 ? 9.82 -4.484 -11.914 1 50.97 206 ALA A CA 1
ATOM 1589 C C . ALA A 1 206 ? 10.945 -5.336 -11.344 1 50.97 206 ALA A C 1
ATOM 1591 O O . ALA A 1 206 ? 11.93 -5.613 -12.031 1 50.97 206 ALA A O 1
ATOM 1592 N N . GLY A 1 207 ? 10.781 -5.871 -10.242 1 61.16 207 GLY A N 1
ATOM 1593 C CA . GLY A 1 207 ? 11.969 -6.695 -10.086 1 61.16 207 GLY A CA 1
ATOM 1594 C C . GLY A 1 207 ? 12.18 -7.172 -8.664 1 61.16 207 GLY A C 1
ATOM 1595 O O . GLY A 1 207 ? 11.484 -6.734 -7.746 1 61.16 207 GLY A O 1
ATOM 1596 N N . PHE A 1 208 ? 12.867 -8.227 -8.609 1 64.38 208 PHE A N 1
ATOM 1597 C CA . PHE A 1 208 ? 13.258 -8.961 -7.414 1 64.38 208 PHE A CA 1
ATOM 1598 C C . PHE A 1 208 ? 14.617 -8.5 -6.914 1 64.38 208 PHE A C 1
ATOM 1600 O O . PHE A 1 208 ? 15.305 -9.234 -6.199 1 64.38 208 PHE A O 1
ATOM 1607 N N . VAL A 1 209 ? 14.922 -7.148 -7.254 1 70.5 209 VAL A N 1
ATOM 1608 C CA . VAL A 1 209 ? 16.266 -6.711 -6.898 1 70.5 209 VAL A CA 1
ATOM 1609 C C . VAL A 1 209 ? 16.188 -5.465 -6.02 1 70.5 209 VAL A C 1
ATOM 1611 O O . VAL A 1 209 ? 15.359 -4.582 -6.254 1 70.5 209 VAL A O 1
ATOM 1614 N N . GLY A 1 210 ? 16.984 -5.445 -4.973 1 78.56 210 GLY A N 1
ATOM 1615 C CA . GLY A 1 210 ? 17.125 -4.305 -4.078 1 78.56 210 GLY A CA 1
ATOM 1616 C C . GLY A 1 210 ? 18.531 -4.156 -3.523 1 78.56 210 GLY A C 1
ATOM 1617 O O . GLY A 1 210 ? 19.484 -4.691 -4.094 1 78.56 210 GLY A O 1
ATOM 1618 N N . SER A 1 211 ? 18.703 -3.33 -2.518 1 83.5 211 SER A N 1
ATOM 1619 C CA . SER A 1 211 ? 19.984 -3.047 -1.884 1 83.5 211 SER A CA 1
ATOM 1620 C C . SER A 1 211 ? 20.672 -4.328 -1.426 1 83.5 211 SER A C 1
ATOM 1622 O O . SER A 1 211 ? 21.906 -4.457 -1.525 1 83.5 211 SER A O 1
ATOM 1624 N N . THR A 1 212 ? 19.891 -5.223 -1.047 1 91.88 212 THR A N 1
ATOM 1625 C CA . THR A 1 212 ? 20.422 -6.508 -0.593 1 91.88 212 THR A CA 1
ATOM 1626 C C . THR A 1 212 ? 21.078 -7.262 -1.748 1 91.88 212 THR A C 1
ATOM 1628 O O . THR A 1 212 ? 22.141 -7.844 -1.587 1 91.88 212 THR A O 1
ATOM 1631 N N . ASP A 1 213 ? 20.484 -7.207 -2.842 1 91.25 213 ASP A N 1
ATOM 1632 C CA . ASP A 1 213 ? 20.984 -7.922 -4.008 1 91.25 213 ASP A CA 1
ATOM 1633 C C . ASP A 1 213 ? 22.297 -7.316 -4.496 1 91.25 213 ASP A C 1
ATOM 1635 O O . ASP A 1 213 ? 23.203 -8.039 -4.922 1 91.25 213 ASP A O 1
ATOM 1639 N N . GLN A 1 214 ? 22.344 -6.055 -4.426 1 89.81 214 GLN A N 1
ATOM 1640 C CA . GLN A 1 214 ? 23.594 -5.391 -4.777 1 89.81 214 GLN A CA 1
ATOM 1641 C C . GLN A 1 214 ? 24.719 -5.809 -3.844 1 89.81 214 GLN A C 1
ATOM 1643 O O . GLN A 1 214 ? 25.828 -6.098 -4.297 1 89.81 214 GLN A O 1
ATOM 1648 N N . ALA A 1 215 ? 24.438 -5.883 -2.619 1 92.88 215 ALA A N 1
ATOM 1649 C CA . ALA A 1 215 ? 25.438 -6.285 -1.626 1 92.88 215 ALA A CA 1
ATOM 1650 C C . ALA A 1 215 ? 25.859 -7.738 -1.827 1 92.88 215 ALA A C 1
ATOM 1652 O O . ALA A 1 215 ? 27.031 -8.07 -1.716 1 92.88 215 ALA A O 1
ATOM 1653 N N . LEU A 1 216 ? 24.953 -8.555 -2.129 1 94.75 216 LEU A N 1
ATOM 1654 C CA . LEU A 1 216 ? 25.25 -9.961 -2.367 1 94.75 216 LEU A CA 1
ATOM 1655 C C . LEU A 1 216 ? 26.062 -10.148 -3.646 1 94.75 216 LEU A C 1
ATOM 1657 O O . LEU A 1 216 ? 27.016 -10.914 -3.674 1 94.75 216 LEU A O 1
ATOM 1661 N N . ALA A 1 217 ? 25.672 -9.414 -4.617 1 92.81 217 ALA A N 1
ATOM 1662 C CA . ALA A 1 217 ? 26.344 -9.5 -5.91 1 92.81 217 ALA A CA 1
ATOM 1663 C C . ALA A 1 217 ? 27.828 -9.141 -5.781 1 92.81 217 ALA A C 1
ATOM 1665 O O . ALA A 1 217 ? 28.672 -9.719 -6.457 1 92.81 217 ALA A O 1
ATOM 1666 N N . ALA A 1 218 ? 28.094 -8.227 -4.98 1 93.06 218 ALA A N 1
ATOM 1667 C CA . ALA A 1 218 ? 29.469 -7.797 -4.73 1 93.06 218 ALA A CA 1
ATOM 1668 C C . ALA A 1 218 ? 30.312 -8.953 -4.195 1 93.06 218 ALA A C 1
ATOM 1670 O O . ALA A 1 218 ? 31.547 -8.938 -4.316 1 93.06 218 ALA A O 1
ATOM 1671 N N . GLN A 1 219 ? 29.719 -9.969 -3.707 1 94.5 219 GLN A N 1
ATOM 1672 C CA . GLN A 1 219 ? 30.406 -11.133 -3.166 1 94.5 219 GLN A CA 1
ATOM 1673 C C . GLN A 1 219 ? 30.156 -12.367 -4.023 1 94.5 219 GLN A C 1
ATOM 1675 O O . GLN A 1 219 ? 30.484 -13.484 -3.617 1 94.5 219 GLN A O 1
ATOM 1680 N N . GLY A 1 220 ? 29.438 -12.117 -5.113 1 95.38 220 GLY A N 1
ATOM 1681 C CA . GLY A 1 220 ? 29.141 -13.203 -6.031 1 95.38 220 GLY A CA 1
ATOM 1682 C C . GLY A 1 220 ? 28.047 -14.125 -5.523 1 95.38 220 GLY A C 1
ATOM 1683 O O . GLY A 1 220 ? 28.016 -15.312 -5.871 1 95.38 220 GLY A O 1
ATOM 1684 N N . LEU A 1 221 ? 27.25 -13.586 -4.633 1 96.19 221 LEU A N 1
ATOM 1685 C CA . LEU A 1 221 ? 26.188 -14.383 -4.027 1 96.19 221 LEU A CA 1
ATOM 1686 C C . LEU A 1 221 ? 24.812 -13.914 -4.492 1 96.19 221 LEU A C 1
ATOM 1688 O O . LEU A 1 221 ? 24.703 -12.852 -5.102 1 96.19 221 LEU A O 1
ATOM 1692 N N . GLU A 1 222 ? 23.844 -14.789 -4.328 1 94.75 222 GLU A N 1
ATOM 1693 C CA . GLU A 1 222 ? 22.453 -14.484 -4.652 1 94.75 222 GLU A CA 1
ATOM 1694 C C . GLU A 1 222 ? 21.5 -15.047 -3.592 1 94.75 222 GLU A C 1
ATOM 1696 O O . GLU A 1 222 ? 21.859 -15.984 -2.875 1 94.75 222 GLU A O 1
ATOM 1701 N N . ARG A 1 223 ? 20.406 -14.391 -3.537 1 94.38 223 ARG A N 1
ATOM 1702 C CA . ARG A 1 223 ? 19.344 -14.914 -2.666 1 94.38 223 ARG A CA 1
ATOM 1703 C C . ARG A 1 223 ? 18.141 -15.383 -3.479 1 94.38 223 ARG A C 1
ATOM 1705 O O . ARG A 1 223 ? 18.078 -15.133 -4.684 1 94.38 223 ARG A O 1
ATOM 1712 N N . LYS A 1 224 ? 17.328 -16.078 -2.783 1 94.19 224 LYS A N 1
ATOM 1713 C CA . LYS A 1 224 ? 16.141 -16.625 -3.432 1 94.19 224 LYS A CA 1
ATOM 1714 C C . LYS A 1 224 ? 14.906 -15.797 -3.084 1 94.19 224 LYS A C 1
ATOM 1716 O O . LYS A 1 224 ? 14.297 -15.992 -2.031 1 94.19 224 LYS A O 1
ATOM 1721 N N . VAL A 1 225 ? 14.508 -14.938 -4.02 1 94.88 225 VAL A N 1
ATOM 1722 C CA . VAL A 1 225 ? 13.305 -14.141 -3.838 1 94.88 225 VAL A CA 1
ATOM 1723 C C . VAL A 1 225 ? 12.117 -14.852 -4.488 1 94.88 225 VAL A C 1
ATOM 1725 O O . VAL A 1 225 ? 12.117 -15.094 -5.699 1 94.88 225 VAL A O 1
ATOM 1728 N N . VAL A 1 226 ? 11.078 -15.109 -3.65 1 95.81 226 VAL A N 1
ATOM 1729 C CA . VAL A 1 226 ? 9.992 -15.93 -4.176 1 95.81 226 VAL A CA 1
ATOM 1730 C C . VAL A 1 226 ? 8.68 -15.141 -4.152 1 95.81 226 VAL A C 1
ATOM 1732 O O . VAL A 1 226 ? 7.684 -15.57 -4.738 1 95.81 226 VAL A O 1
ATOM 1735 N N . LEU A 1 227 ? 8.664 -14 -3.473 1 95.94 227 LEU A N 1
ATOM 1736 C CA . LEU A 1 227 ? 7.465 -13.188 -3.355 1 95.94 227 LEU A CA 1
ATOM 1737 C C . LEU A 1 227 ? 7.793 -11.703 -3.502 1 95.94 227 LEU A C 1
ATOM 1739 O O . LEU A 1 227 ? 8.75 -11.211 -2.896 1 95.94 227 LEU A O 1
ATOM 1743 N N . SER A 1 228 ? 7.066 -11.055 -4.34 1 94.31 228 SER A N 1
ATOM 1744 C CA . SER A 1 228 ? 7.129 -9.602 -4.488 1 94.31 228 SER A CA 1
ATOM 1745 C C . SER A 1 228 ? 5.781 -8.961 -4.188 1 94.31 228 SER A C 1
ATOM 1747 O O . SER A 1 228 ? 4.746 -9.406 -4.684 1 94.31 228 SER A O 1
ATOM 1749 N N . VAL A 1 229 ? 5.84 -7.973 -3.305 1 93.19 229 VAL A N 1
ATOM 1750 C CA . VAL A 1 229 ? 4.625 -7.242 -2.957 1 93.19 229 VAL A CA 1
ATOM 1751 C C . VAL A 1 229 ? 4.805 -5.758 -3.271 1 93.19 229 VAL A C 1
ATOM 1753 O O . VAL A 1 229 ? 5.93 -5.293 -3.482 1 93.19 229 VAL A O 1
ATOM 1756 N N . SER A 1 230 ? 3.703 -4.992 -3.15 1 88.94 230 SER A N 1
ATOM 1757 C CA . SER A 1 230 ? 3.744 -3.611 -3.625 1 88.94 230 SER A CA 1
ATOM 1758 C C . SER A 1 230 ? 4.012 -2.641 -2.48 1 88.94 230 SER A C 1
ATOM 1760 O O . SER A 1 230 ? 4.367 -1.482 -2.711 1 88.94 230 SER A O 1
ATOM 1762 N N . THR A 1 231 ? 3.785 -3.1 -1.226 1 90.62 231 THR A N 1
ATOM 1763 C CA . THR A 1 231 ? 3.926 -2.189 -0.095 1 90.62 231 THR A CA 1
ATOM 1764 C C . THR A 1 231 ? 4.691 -2.855 1.044 1 90.62 231 THR A C 1
ATOM 1766 O O . THR A 1 231 ? 4.723 -4.082 1.145 1 90.62 231 THR A O 1
ATOM 1769 N N . PHE A 1 232 ? 5.242 -2.055 1.908 1 92.69 232 PHE A N 1
ATOM 1770 C CA . PHE A 1 232 ? 5.992 -2.559 3.051 1 92.69 232 PHE A CA 1
ATOM 1771 C C . PHE A 1 232 ? 5.062 -3.219 4.062 1 92.69 232 PHE A C 1
ATOM 1773 O O . PHE A 1 232 ? 5.41 -4.242 4.656 1 92.69 232 PHE A O 1
ATOM 1780 N N . ASN A 1 233 ? 3.979 -2.654 4.195 1 91.38 233 ASN A N 1
ATOM 1781 C CA . ASN A 1 233 ? 3.041 -3.25 5.141 1 91.38 233 ASN A CA 1
ATOM 1782 C C . ASN A 1 233 ? 2.551 -4.613 4.66 1 91.38 233 ASN A C 1
ATOM 1784 O O . ASN A 1 233 ? 2.303 -5.508 5.469 1 91.38 233 ASN A O 1
ATOM 1788 N N . SER A 1 234 ? 2.375 -4.734 3.381 1 92.56 234 SER A N 1
ATOM 1789 C CA . SER A 1 234 ? 2.043 -6.051 2.848 1 92.56 234 SER A CA 1
ATOM 1790 C C . SER A 1 234 ? 3.17 -7.047 3.096 1 92.56 234 SER A C 1
ATOM 1792 O O . SER A 1 234 ? 2.918 -8.234 3.332 1 92.56 234 SER A O 1
ATOM 1794 N N . LEU A 1 235 ? 4.332 -6.559 3.006 1 94.69 235 LEU A N 1
ATOM 1795 C CA . LEU A 1 235 ? 5.488 -7.398 3.283 1 94.69 235 LEU A CA 1
ATOM 1796 C C . LEU A 1 235 ? 5.465 -7.902 4.723 1 94.69 235 LEU A C 1
ATOM 1798 O O . LEU A 1 235 ? 5.66 -9.094 4.973 1 94.69 235 LEU A O 1
ATOM 1802 N N . VAL A 1 236 ? 5.215 -7.012 5.602 1 94.06 236 VAL A N 1
ATOM 1803 C CA . VAL A 1 236 ? 5.141 -7.363 7.016 1 94.06 236 VAL A CA 1
ATOM 1804 C C . VAL A 1 236 ? 4.051 -8.414 7.23 1 94.06 236 VAL A C 1
ATOM 1806 O O . VAL A 1 236 ? 4.258 -9.398 7.941 1 94.06 236 VAL A O 1
ATOM 1809 N N . SER A 1 237 ? 2.963 -8.188 6.559 1 92.25 237 SER A N 1
ATOM 1810 C CA . SER A 1 237 ? 1.849 -9.125 6.656 1 92.25 237 SER A CA 1
ATOM 1811 C C . SER A 1 237 ? 2.229 -10.492 6.105 1 92.25 237 SER A C 1
ATOM 1813 O O . SER A 1 237 ? 1.914 -11.516 6.707 1 92.25 237 SER A O 1
ATOM 1815 N N . ALA A 1 238 ? 2.883 -10.539 5.016 1 94.25 238 ALA A N 1
ATOM 1816 C CA . ALA A 1 238 ? 3.328 -11.789 4.41 1 94.25 238 ALA A CA 1
ATOM 1817 C C . ALA A 1 238 ? 4.227 -12.57 5.363 1 94.25 238 ALA A C 1
ATOM 1819 O O . ALA A 1 238 ? 4.094 -13.789 5.492 1 94.25 238 ALA A O 1
ATOM 1820 N N . LEU A 1 239 ? 5.117 -11.875 6.027 1 95.19 239 LEU A N 1
ATOM 1821 C CA . LEU A 1 239 ? 6.055 -12.508 6.945 1 95.19 239 LEU A CA 1
ATOM 1822 C C . LEU A 1 239 ? 5.32 -13.141 8.125 1 95.19 239 LEU A C 1
ATOM 1824 O O . LEU A 1 239 ? 5.664 -14.242 8.562 1 95.19 239 LEU A O 1
ATOM 1828 N N . ALA A 1 240 ? 4.34 -12.43 8.555 1 90.75 240 ALA A N 1
ATOM 1829 C CA . ALA A 1 240 ? 3.584 -12.922 9.703 1 90.75 240 ALA A CA 1
ATOM 1830 C C . ALA A 1 240 ? 2.832 -14.203 9.359 1 90.75 240 ALA A C 1
ATOM 1832 O O . ALA A 1 240 ? 2.488 -14.984 10.242 1 90.75 240 ALA A O 1
ATOM 1833 N N . HIS A 1 241 ? 2.672 -14.469 8.07 1 88.19 241 HIS A N 1
ATOM 1834 C CA . HIS A 1 241 ? 1.817 -15.578 7.656 1 88.19 241 HIS A CA 1
ATOM 1835 C C . HIS A 1 241 ? 2.625 -16.672 6.965 1 88.19 241 HIS A C 1
ATOM 1837 O O . HIS A 1 241 ? 2.055 -17.578 6.355 1 88.19 241 HIS A O 1
ATOM 1843 N N . SER A 1 242 ? 3.891 -16.562 7.074 1 93.38 242 SER A N 1
ATOM 1844 C CA . SER A 1 242 ? 4.703 -17.547 6.355 1 93.38 242 SER A CA 1
ATOM 1845 C C . SER A 1 242 ? 6.09 -17.672 6.977 1 93.38 242 SER A C 1
ATOM 1847 O O . SER A 1 242 ? 6.375 -17.062 8.008 1 93.38 242 SER A O 1
ATOM 1849 N N . ASP A 1 243 ? 6.863 -18.5 6.324 1 94.88 243 ASP A N 1
ATOM 1850 C CA . ASP A 1 243 ? 8.25 -18.656 6.754 1 94.88 243 ASP A CA 1
ATOM 1851 C C . ASP A 1 243 ? 9.195 -17.875 5.844 1 94.88 243 ASP A C 1
ATOM 1853 O O . ASP A 1 243 ? 10.391 -18.188 5.766 1 94.88 243 ASP A O 1
ATOM 1857 N N . LEU A 1 244 ? 8.625 -16.938 5.188 1 97 244 LEU A N 1
ATOM 1858 C CA . LEU A 1 244 ? 9.469 -16.047 4.398 1 97 244 LEU A CA 1
ATOM 1859 C C . LEU A 1 244 ? 10.203 -15.062 5.301 1 97 244 LEU A C 1
ATOM 1861 O O . LEU A 1 244 ? 9.758 -14.781 6.414 1 97 244 LEU A O 1
ATOM 1865 N N . VAL A 1 245 ? 11.328 -14.625 4.754 1 97.44 245 VAL A N 1
ATOM 1866 C CA . VAL A 1 245 ? 12.086 -13.578 5.441 1 97.44 245 VAL A CA 1
ATOM 1867 C C . VAL A 1 245 ? 12.234 -12.367 4.527 1 97.44 245 VAL A C 1
ATOM 1869 O O . VAL A 1 245 ? 11.969 -12.445 3.326 1 97.44 245 VAL A O 1
ATOM 1872 N N . ALA A 1 246 ? 12.609 -11.289 5.152 1 97.25 246 ALA A N 1
ATOM 1873 C CA . ALA A 1 246 ? 12.836 -10.078 4.367 1 97.25 246 ALA A CA 1
ATOM 1874 C C . ALA A 1 246 ? 13.875 -9.172 5.031 1 97.25 246 ALA A C 1
ATOM 1876 O O . ALA A 1 246 ? 13.977 -9.148 6.262 1 97.25 246 ALA A O 1
ATOM 1877 N N . VAL A 1 247 ? 14.617 -8.523 4.23 1 96.75 247 VAL A N 1
ATOM 1878 C CA . VAL A 1 247 ? 15.461 -7.422 4.68 1 96.75 247 VAL A CA 1
ATOM 1879 C C . VAL A 1 247 ? 14.695 -6.105 4.543 1 96.75 247 VAL A C 1
ATOM 1881 O O . VAL A 1 247 ? 14.266 -5.742 3.447 1 96.75 247 VAL A O 1
ATOM 1884 N N . VAL A 1 248 ? 14.523 -5.469 5.727 1 96.69 248 VAL A N 1
ATOM 1885 C CA . VAL A 1 248 ? 13.656 -4.293 5.742 1 96.69 248 VAL A CA 1
ATOM 1886 C C . VAL A 1 248 ? 14.297 -3.189 6.582 1 96.69 248 VAL A C 1
ATOM 1888 O O . VAL A 1 248 ? 15.195 -3.453 7.383 1 96.69 248 VAL A O 1
ATOM 1891 N N . PRO A 1 249 ? 13.828 -1.9 6.363 1 96.12 249 PRO A N 1
ATOM 1892 C CA . PRO A 1 249 ? 14.258 -0.857 7.293 1 96.12 249 PRO A CA 1
ATOM 1893 C C . PRO A 1 249 ? 13.883 -1.166 8.742 1 96.12 249 PRO A C 1
ATOM 1895 O O . PRO A 1 249 ? 12.773 -1.63 9.008 1 96.12 249 PRO A O 1
ATOM 1898 N N . GLU A 1 250 ? 14.719 -0.861 9.609 1 96.69 250 GLU A N 1
ATOM 1899 C CA . GLU A 1 250 ? 14.578 -1.243 11.008 1 96.69 250 GLU A CA 1
ATOM 1900 C C . GLU A 1 250 ? 13.312 -0.641 11.617 1 96.69 250 GLU A C 1
ATOM 1902 O O . GLU A 1 250 ? 12.57 -1.328 12.32 1 96.69 250 GLU A O 1
ATOM 1907 N N . ARG A 1 251 ? 13.008 0.551 11.32 1 95.31 251 ARG A N 1
ATOM 1908 C CA . ARG A 1 251 ? 11.906 1.256 11.969 1 95.31 251 ARG A CA 1
ATOM 1909 C C . ARG A 1 251 ? 10.562 0.72 11.492 1 95.31 251 ARG A C 1
ATOM 1911 O O . ARG A 1 251 ? 9.531 0.972 12.125 1 95.31 251 ARG A O 1
ATOM 1918 N N . LEU A 1 252 ? 10.578 0.031 10.422 1 95.06 252 LEU A N 1
ATOM 1919 C CA . LEU A 1 252 ? 9.344 -0.579 9.938 1 95.06 252 LEU A CA 1
ATOM 1920 C C . LEU A 1 252 ? 8.859 -1.655 10.898 1 95.06 252 LEU A C 1
ATOM 1922 O O . LEU A 1 252 ? 7.652 -1.854 11.055 1 95.06 252 LEU A O 1
ATOM 1926 N N . VAL A 1 253 ? 9.797 -2.354 11.523 1 94.94 253 VAL A N 1
ATOM 1927 C CA . VAL A 1 253 ? 9.43 -3.574 12.234 1 94.94 253 VAL A CA 1
ATOM 1928 C C . VAL A 1 253 ? 9.797 -3.449 13.711 1 94.94 253 VAL A C 1
ATOM 1930 O O . VAL A 1 253 ? 9.688 -4.418 14.469 1 94.94 253 VAL A O 1
ATOM 1933 N N . GLN A 1 254 ? 10.164 -2.336 14.133 1 88.06 254 GLN A N 1
ATOM 1934 C CA . GLN A 1 254 ? 10.656 -2.139 15.492 1 88.06 254 GLN A CA 1
ATOM 1935 C C . GLN A 1 254 ? 9.562 -2.453 16.516 1 88.06 254 GLN A C 1
ATOM 1937 O O . GLN A 1 254 ? 9.844 -3.004 17.578 1 88.06 254 GLN A O 1
ATOM 1942 N N . ASP A 1 255 ? 8.367 -2.209 16.188 1 82.62 255 ASP A N 1
ATOM 1943 C CA . ASP A 1 255 ? 7.277 -2.402 17.141 1 82.62 255 ASP A CA 1
ATOM 1944 C C . ASP A 1 255 ? 6.312 -3.482 16.656 1 82.62 255 ASP A C 1
ATOM 1946 O O . ASP A 1 255 ? 5.129 -3.465 17.016 1 82.62 255 ASP A O 1
ATOM 1950 N N . GLU A 1 256 ? 6.84 -4.387 15.891 1 88.19 256 GLU A N 1
ATOM 1951 C CA . GLU A 1 256 ? 5.965 -5.438 15.383 1 88.19 256 GLU A CA 1
ATOM 1952 C C . GLU A 1 256 ? 6.098 -6.715 16.203 1 88.19 256 GLU A C 1
ATOM 1954 O O . GLU A 1 256 ? 7.027 -7.5 16 1 88.19 256 GLU A O 1
ATOM 1959 N N . PRO A 1 257 ? 5.117 -6.984 17.016 1 85.5 257 PRO A N 1
ATOM 1960 C CA . PRO A 1 257 ? 5.25 -8.109 17.953 1 85.5 257 PRO A CA 1
ATOM 1961 C C . PRO A 1 257 ? 5.258 -9.461 17.234 1 85.5 257 PRO A C 1
ATOM 1963 O O . PRO A 1 257 ? 5.766 -10.445 17.781 1 85.5 257 PRO A O 1
ATOM 1966 N N . ALA A 1 258 ? 4.746 -9.516 16.125 1 88.75 258 ALA A N 1
ATOM 1967 C CA . ALA A 1 258 ? 4.617 -10.789 15.422 1 88.75 258 ALA A CA 1
ATOM 1968 C C . ALA A 1 258 ? 5.922 -11.172 14.734 1 88.75 258 ALA A C 1
ATOM 1970 O O . ALA A 1 258 ? 6.062 -12.289 14.234 1 88.75 258 ALA A O 1
ATOM 1971 N N . LEU A 1 259 ? 6.91 -10.289 14.836 1 94.25 259 LEU A N 1
ATOM 1972 C CA . LEU A 1 259 ? 8.102 -10.531 14.031 1 94.25 259 LEU A CA 1
ATOM 1973 C C . LEU A 1 259 ? 9.336 -10.648 14.906 1 94.25 259 LEU A C 1
ATOM 1975 O O . LEU A 1 259 ? 9.414 -10.023 15.969 1 94.25 259 LEU A O 1
ATOM 1979 N N . HIS A 1 260 ? 10.203 -11.523 14.492 1 95.5 260 HIS A N 1
ATOM 1980 C CA . HIS A 1 260 ? 11.578 -11.609 14.992 1 95.5 260 HIS A CA 1
ATOM 1981 C C . HIS A 1 260 ? 12.531 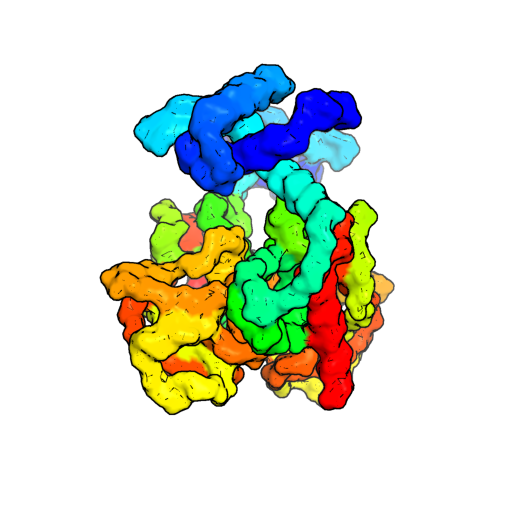-10.812 14.109 1 95.5 260 HIS A C 1
ATOM 1983 O O . HIS A 1 260 ? 12.469 -10.906 12.883 1 95.5 260 HIS A O 1
ATOM 1989 N N . VAL A 1 261 ? 13.375 -10.07 14.789 1 95.56 261 VAL A N 1
ATOM 1990 C CA . VAL A 1 261 ? 14.273 -9.18 14.055 1 95.56 261 VAL A CA 1
ATOM 1991 C C . VAL A 1 261 ? 15.719 -9.445 14.461 1 95.56 261 VAL A C 1
ATOM 1993 O O . VAL A 1 261 ? 16.016 -9.633 15.648 1 95.56 261 VAL A O 1
ATOM 1996 N N . GLN A 1 262 ? 16.656 -9.492 13.461 1 95 262 GLN A N 1
ATOM 1997 C CA . GLN A 1 262 ? 18.078 -9.625 13.758 1 95 262 GLN A CA 1
ATOM 1998 C C . GLN A 1 262 ? 18.922 -8.914 12.711 1 95 262 GLN A C 1
ATOM 2000 O O . GLN A 1 262 ? 18.422 -8.523 11.656 1 95 262 GLN A O 1
ATOM 2005 N N . THR A 1 263 ? 20.172 -8.734 13.047 1 95.25 263 THR A N 1
ATOM 2006 C CA . THR A 1 263 ? 21.125 -8.148 12.109 1 95.25 263 THR A CA 1
ATOM 2007 C C . THR A 1 263 ? 21.484 -9.141 11.008 1 95.25 263 THR A C 1
ATOM 2009 O O . THR A 1 263 ? 21.766 -10.305 11.289 1 95.25 263 THR A O 1
ATOM 2012 N N . PRO A 1 264 ? 21.375 -8.703 9.766 1 96.25 264 PRO A N 1
ATOM 2013 C CA . PRO A 1 264 ? 21.812 -9.609 8.695 1 96.25 264 PRO A CA 1
ATOM 2014 C C . PRO A 1 264 ? 23.312 -9.898 8.734 1 96.25 264 PRO A C 1
ATOM 2016 O O . PRO A 1 264 ? 24.094 -9.055 9.18 1 96.25 264 PRO A O 1
ATOM 2019 N N . PRO A 1 265 ? 23.703 -11.055 8.281 1 96.19 265 PRO A N 1
ATOM 2020 C CA . PRO A 1 265 ? 25.125 -11.383 8.18 1 96.19 265 PRO A CA 1
ATOM 2021 C C . PRO A 1 265 ? 25.781 -10.789 6.934 1 96.19 265 PRO A C 1
ATOM 2023 O O . PRO A 1 265 ? 26.578 -11.461 6.277 1 96.19 265 PRO A O 1
ATOM 2026 N N . LEU A 1 266 ? 25.297 -9.742 6.547 1 95.62 266 LEU A N 1
ATOM 2027 C CA . LEU A 1 266 ? 25.703 -9.008 5.355 1 95.62 266 LEU A CA 1
ATOM 2028 C C . LEU A 1 266 ? 25.641 -7.504 5.598 1 95.62 266 LEU A C 1
ATOM 2030 O O . LEU A 1 266 ? 24.641 -6.996 6.117 1 95.62 266 LEU A O 1
ATOM 2034 N N . ALA A 1 267 ? 26.75 -6.887 5.32 1 94.5 267 ALA A N 1
ATOM 2035 C CA . ALA A 1 267 ? 26.703 -5.43 5.41 1 94.5 267 ALA A CA 1
ATOM 2036 C C . ALA A 1 267 ? 25.891 -4.832 4.266 1 94.5 267 ALA A C 1
ATOM 2038 O O . ALA A 1 267 ? 26.266 -4.945 3.1 1 94.5 267 ALA A O 1
ATOM 2039 N N . ILE A 1 268 ? 24.812 -4.215 4.59 1 94.94 268 ILE A N 1
ATOM 2040 C CA . ILE A 1 268 ? 23.938 -3.562 3.617 1 94.94 268 ILE A CA 1
ATOM 2041 C C . ILE A 1 268 ? 23.906 -2.061 3.885 1 94.94 268 ILE A C 1
ATOM 2043 O O . ILE A 1 268 ? 23.516 -1.626 4.969 1 94.94 268 ILE A O 1
ATOM 2047 N N . PRO A 1 269 ? 24.312 -1.296 2.887 1 93.19 269 PRO A N 1
ATOM 2048 C CA . PRO A 1 269 ? 24.281 0.151 3.119 1 93.19 269 PRO A CA 1
ATOM 2049 C C . PRO A 1 269 ? 22.875 0.664 3.455 1 93.19 269 PRO A C 1
ATOM 2051 O O . PRO A 1 269 ? 21.891 0.265 2.818 1 93.19 269 PRO A O 1
ATOM 2054 N N . GLY A 1 270 ? 22.859 1.49 4.434 1 94.06 270 GLY A N 1
ATOM 2055 C CA . GLY A 1 270 ? 21.609 2.141 4.781 1 94.06 270 GLY A CA 1
ATOM 2056 C C . GLY A 1 270 ? 21.266 3.303 3.869 1 94.06 270 GLY A C 1
ATOM 2057 O O . GLY A 1 270 ? 21.797 3.408 2.762 1 94.06 270 GLY A O 1
ATOM 2058 N N . PHE A 1 271 ? 20.297 4.055 4.324 1 93.12 271 PHE A N 1
ATOM 2059 C CA . PHE A 1 271 ? 19.891 5.211 3.535 1 93.12 271 PHE A CA 1
ATOM 2060 C C . PHE A 1 271 ? 19.422 6.344 4.438 1 93.12 271 PHE A C 1
ATOM 2062 O O . PHE A 1 271 ? 19.078 6.117 5.602 1 93.12 271 PHE A O 1
ATOM 2069 N N . GLU A 1 272 ? 19.438 7.504 3.871 1 95.19 272 GLU A N 1
ATOM 2070 C CA . GLU A 1 272 ? 19.016 8.688 4.613 1 95.19 272 GLU A CA 1
ATOM 2071 C C . GLU A 1 272 ? 17.578 9.07 4.258 1 95.19 272 GLU A C 1
ATOM 2073 O O . GLU A 1 272 ? 17.219 9.109 3.08 1 95.19 272 GLU A O 1
ATOM 2078 N N . MET A 1 273 ? 16.797 9.305 5.297 1 95.31 273 MET A N 1
ATOM 2079 C CA . MET A 1 273 ? 15.438 9.781 5.113 1 95.31 273 MET A CA 1
ATOM 2080 C C . MET A 1 273 ? 15.352 11.289 5.32 1 95.31 273 MET A C 1
ATOM 2082 O O . MET A 1 273 ? 15.891 11.812 6.293 1 95.31 273 MET A O 1
ATOM 2086 N N . LEU A 1 274 ? 14.555 11.867 4.336 1 95.06 274 LEU A N 1
ATOM 2087 C CA . LEU A 1 274 ? 14.414 13.32 4.379 1 95.06 274 LEU A CA 1
ATOM 2088 C C . LEU A 1 274 ? 12.953 13.719 4.492 1 95.06 274 LEU A C 1
ATOM 2090 O O . LEU A 1 274 ? 12.07 13.008 4.004 1 95.06 274 LEU A O 1
ATOM 2094 N N . MET A 1 275 ? 12.797 14.797 5.164 1 96.56 275 MET A N 1
ATOM 2095 C CA . MET A 1 275 ? 11.57 15.578 5.07 1 96.56 275 MET A CA 1
ATOM 2096 C C . MET A 1 275 ? 11.727 16.719 4.078 1 96.56 275 MET A C 1
ATOM 2098 O O . MET A 1 275 ? 12.68 17.5 4.168 1 96.56 275 MET A O 1
ATOM 2102 N N . LEU A 1 276 ? 10.805 16.812 3.076 1 95.12 276 LEU A N 1
ATOM 2103 C CA . LEU A 1 276 ? 10.898 17.797 2.01 1 95.12 276 LEU A CA 1
ATOM 2104 C C . LEU A 1 276 ? 9.656 18.672 1.97 1 95.12 276 LEU A C 1
ATOM 2106 O O . LEU A 1 276 ? 8.539 18.188 2.154 1 95.12 276 LEU A O 1
ATOM 2110 N N . TRP A 1 277 ? 9.883 19.906 1.729 1 94.75 277 TRP A N 1
ATOM 2111 C CA . TRP A 1 277 ? 8.758 20.828 1.569 1 94.75 277 TRP A CA 1
ATOM 2112 C C . TRP A 1 277 ? 9.133 22 0.675 1 94.75 277 TRP A C 1
ATOM 2114 O O . TRP A 1 277 ? 10.312 22.266 0.442 1 94.75 277 TRP A O 1
ATOM 2124 N N . PRO A 1 278 ? 8.156 22.625 0.069 1 90.25 278 PRO A N 1
ATOM 2125 C CA . PRO A 1 278 ? 8.453 23.75 -0.811 1 90.25 278 PRO A CA 1
ATOM 2126 C C . PRO A 1 278 ? 8.836 25.016 -0.039 1 90.25 278 PRO A C 1
ATOM 2128 O O . PRO A 1 278 ? 8.438 25.188 1.114 1 90.25 278 PRO A O 1
ATOM 2131 N N . GLU A 1 279 ? 9.539 25.906 -0.7 1 86.31 279 GLU A N 1
ATOM 2132 C CA . GLU A 1 279 ? 9.984 27.156 -0.105 1 86.31 279 GLU A CA 1
ATOM 2133 C C . GLU A 1 279 ? 8.812 27.984 0.399 1 86.31 279 GLU A C 1
ATOM 2135 O O . GLU A 1 279 ? 8.898 28.625 1.45 1 86.31 279 GLU A O 1
ATOM 2140 N N . ARG A 1 280 ? 7.797 27.922 -0.25 1 84.19 280 ARG A N 1
ATOM 214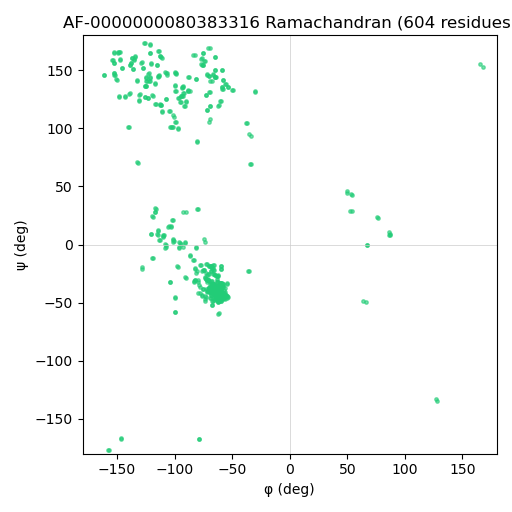1 C CA . ARG A 1 280 ? 6.637 28.75 0.066 1 84.19 280 ARG A CA 1
ATOM 2142 C C . ARG A 1 280 ? 6.094 28.422 1.454 1 84.19 280 ARG A C 1
ATOM 2144 O O . ARG A 1 280 ? 5.496 29.281 2.109 1 84.19 280 ARG A O 1
ATOM 2151 N N . LEU A 1 281 ? 6.324 27.188 1.925 1 90.5 281 LEU A N 1
ATOM 2152 C CA . LEU A 1 281 ? 5.766 26.766 3.207 1 90.5 281 LEU A CA 1
ATOM 2153 C C . LEU A 1 281 ? 6.824 26.828 4.305 1 90.5 281 LEU A C 1
ATOM 2155 O O . LEU A 1 281 ? 6.527 26.578 5.473 1 90.5 281 LEU A O 1
ATOM 2159 N N . HIS A 1 282 ? 7.965 27.297 3.939 1 89.56 282 HIS A N 1
ATOM 2160 C CA . HIS A 1 282 ? 9.086 27.266 4.871 1 89.56 282 HIS A CA 1
ATOM 2161 C C . HIS A 1 282 ? 8.797 28.109 6.109 1 89.56 282 HIS A C 1
ATOM 2163 O O . HIS A 1 282 ? 9.18 27.719 7.223 1 89.56 282 HIS A O 1
ATOM 2169 N N . ARG A 1 283 ? 8.109 29.188 5.953 1 85.56 283 ARG A N 1
ATOM 2170 C CA . ARG A 1 283 ? 7.898 30.109 7.066 1 85.56 283 ARG A CA 1
ATOM 2171 C C . ARG A 1 283 ? 6.445 30.094 7.523 1 85.56 283 ARG A C 1
ATOM 2173 O O . ARG A 1 283 ? 6.023 30.953 8.305 1 85.56 283 ARG A O 1
ATOM 2180 N N . ASP A 1 284 ? 5.672 29.156 6.938 1 87.62 284 ASP A N 1
ATOM 2181 C CA . ASP A 1 284 ? 4.285 29 7.375 1 87.62 284 ASP A CA 1
ATOM 2182 C C . ASP A 1 284 ? 4.215 28.422 8.781 1 87.62 284 ASP A C 1
ATOM 2184 O O . ASP A 1 284 ? 4.707 27.312 9.023 1 87.62 284 ASP A O 1
ATOM 2188 N N . PRO A 1 285 ? 3.625 29.172 9.727 1 89.75 285 PRO A N 1
ATOM 2189 C CA . PRO A 1 285 ? 3.656 28.719 11.117 1 89.75 285 PRO A CA 1
ATOM 2190 C C . PRO A 1 285 ? 2.994 27.359 11.305 1 89.75 285 PRO A C 1
ATOM 2192 O O . PRO A 1 285 ? 3.461 26.547 12.109 1 89.75 285 PRO A O 1
ATOM 2195 N N . GLY A 1 286 ? 1.898 27.109 10.672 1 94.38 286 GLY A N 1
ATOM 2196 C CA . GLY A 1 286 ? 1.262 25.812 10.75 1 94.38 286 GLY A CA 1
ATOM 2197 C C . GLY A 1 286 ? 2.131 24.688 10.219 1 94.38 286 GLY A C 1
ATOM 2198 O O . GLY A 1 286 ? 2.201 23.609 10.812 1 94.38 286 GLY A O 1
ATOM 2199 N N . HIS A 1 287 ? 2.748 24.984 9.148 1 95.31 287 HIS A N 1
ATOM 2200 C CA . HIS A 1 287 ? 3.627 23.984 8.555 1 95.31 287 HIS A CA 1
ATOM 2201 C C . HIS A 1 287 ? 4.855 23.734 9.422 1 95.31 287 HIS A C 1
ATOM 2203 O O . HIS A 1 287 ? 5.281 22.594 9.586 1 95.31 287 HIS A O 1
ATOM 2209 N N . ILE A 1 288 ? 5.441 24.812 9.93 1 93.88 288 ILE A N 1
ATOM 2210 C CA . ILE A 1 288 ? 6.559 24.672 10.859 1 93.88 288 ILE A CA 1
ATOM 2211 C C . ILE A 1 288 ? 6.145 23.797 12.047 1 93.88 288 ILE A C 1
ATOM 2213 O O . ILE A 1 288 ? 6.887 22.906 12.453 1 93.88 288 ILE A O 1
ATOM 2217 N N . TRP A 1 289 ? 5.004 24.047 12.555 1 95.88 289 TRP A N 1
ATOM 2218 C CA . TRP A 1 289 ? 4.484 23.266 13.672 1 95.88 289 TRP A CA 1
ATOM 2219 C C . TRP A 1 289 ? 4.402 21.797 13.312 1 95.88 289 TRP A C 1
ATOM 2221 O O . TRP A 1 289 ? 4.812 20.938 14.094 1 95.88 289 TRP A O 1
ATOM 2231 N N . LEU A 1 290 ? 3.887 21.453 12.148 1 96.88 290 LEU A N 1
ATOM 2232 C CA . LEU A 1 290 ? 3.777 20.062 11.688 1 96.88 290 LEU A CA 1
ATOM 2233 C C . LEU A 1 290 ? 5.156 19.422 11.578 1 96.88 290 LEU A C 1
ATOM 2235 O O . LEU A 1 290 ? 5.352 18.297 12.039 1 96.88 290 LEU A O 1
ATOM 2239 N N . ARG A 1 291 ? 6.066 20.094 10.945 1 97.25 291 ARG A N 1
ATOM 2240 C CA . ARG A 1 291 ? 7.422 19.578 10.797 1 97.25 291 ARG A CA 1
ATOM 2241 C C . ARG A 1 291 ? 8.047 19.297 12.156 1 97.25 291 ARG A C 1
ATOM 2243 O O . ARG A 1 291 ? 8.688 18.266 12.352 1 97.25 291 ARG A O 1
ATOM 2250 N N . ASP A 1 292 ? 7.879 20.188 13.047 1 95.88 292 ASP A N 1
ATOM 2251 C CA . ASP A 1 292 ? 8.43 20.031 14.391 1 95.88 292 ASP A CA 1
ATOM 2252 C C . ASP A 1 292 ? 7.781 18.859 15.117 1 95.88 292 ASP A C 1
ATOM 2254 O O . ASP A 1 292 ? 8.453 18.109 15.836 1 95.88 292 ASP A O 1
ATOM 2258 N N . LEU A 1 293 ? 6.512 18.719 14.945 1 96.06 293 LEU A N 1
ATOM 2259 C CA . LEU A 1 293 ? 5.789 17.609 15.555 1 96.06 293 LEU A CA 1
ATOM 2260 C C . LEU A 1 293 ? 6.34 16.266 15.07 1 96.06 293 LEU A C 1
ATOM 2262 O O . LEU A 1 293 ? 6.629 15.383 15.875 1 96.06 293 LEU A O 1
ATOM 2266 N N . ILE A 1 294 ? 6.516 16.094 13.812 1 96.06 294 ILE A N 1
ATOM 2267 C CA . ILE A 1 294 ? 6.996 14.852 13.219 1 96.06 294 ILE A CA 1
ATOM 2268 C C . ILE A 1 294 ? 8.422 14.57 13.695 1 96.06 294 ILE A C 1
ATOM 2270 O O . ILE A 1 294 ? 8.75 13.445 14.07 1 96.06 294 ILE A O 1
ATOM 2274 N N . THR A 1 295 ? 9.203 15.609 13.719 1 95.25 295 THR A N 1
ATOM 2275 C CA . THR A 1 295 ? 10.594 15.453 14.133 1 95.25 295 THR A CA 1
ATOM 2276 C C . THR A 1 295 ? 10.68 15.078 15.609 1 95.25 295 THR A C 1
ATOM 2278 O O . THR A 1 295 ? 11.508 14.25 16 1 95.25 295 THR A O 1
ATOM 2281 N N . SER A 1 296 ? 9.867 15.641 16.422 1 92.62 296 SER A N 1
ATOM 2282 C CA . SER A 1 296 ? 9.875 15.367 17.859 1 92.62 296 SER A CA 1
ATOM 2283 C C . SER A 1 296 ? 9.43 13.945 18.156 1 92.62 296 SER A C 1
ATOM 2285 O O . SER A 1 296 ? 9.852 13.352 19.156 1 92.62 296 SER A O 1
ATOM 2287 N N . GLY A 1 297 ? 8.57 13.391 17.375 1 90.31 297 GLY A N 1
ATOM 2288 C CA . GLY A 1 297 ? 8.086 12.031 17.547 1 90.31 297 GLY A CA 1
ATOM 2289 C C . GLY A 1 297 ? 9.172 10.984 17.359 1 90.31 297 GLY A C 1
ATOM 2290 O O . GLY A 1 297 ? 9.039 9.859 17.828 1 90.31 297 GLY A O 1
ATOM 2291 N N . LEU A 1 298 ? 10.172 11.273 16.609 1 85.31 298 LEU A N 1
ATOM 2292 C CA . LEU A 1 298 ? 11.289 10.375 16.359 1 85.31 298 LEU A CA 1
ATOM 2293 C C . LEU A 1 298 ? 12.109 10.148 17.625 1 85.31 298 LEU A C 1
ATOM 2295 O O . LEU A 1 298 ? 12.719 9.094 17.797 1 85.31 298 LEU A O 1
ATOM 2299 N N . HIS A 1 299 ? 12.273 11.125 18.422 1 69.81 299 HIS A N 1
ATOM 2300 C CA . HIS A 1 299 ? 13.117 11.07 19.609 1 69.81 299 HIS A CA 1
ATOM 2301 C C . HIS A 1 299 ? 12.406 10.375 20.766 1 69.81 299 HIS A C 1
ATOM 2303 O O . HIS A 1 299 ? 13.047 9.812 21.641 1 69.81 299 HIS A O 1
ATOM 2309 N N . LYS A 1 300 ? 11.164 10.438 20.922 1 56.28 300 LYS A N 1
ATOM 2310 C CA . LYS A 1 300 ? 10.477 9.828 22.047 1 56.28 300 LYS A CA 1
ATOM 2311 C C . LYS A 1 300 ? 10.539 8.305 21.984 1 56.28 300 LYS A C 1
ATOM 2313 O O . LYS A 1 300 ? 10.438 7.629 23.016 1 56.28 300 LYS A O 1
ATOM 2318 N N . GLY A 1 301 ? 10.531 7.695 20.922 1 48.75 301 GLY A N 1
ATOM 2319 C CA . GLY A 1 301 ? 10.586 6.242 20.859 1 48.75 301 GLY A CA 1
ATOM 2320 C C . GLY A 1 301 ? 11.883 5.676 21.422 1 48.75 301 GLY A C 1
ATOM 2321 O O . GLY A 1 301 ? 12 4.465 21.609 1 48.75 301 GLY A O 1
ATOM 2322 N N . THR A 1 302 ? 13.008 6.297 21.359 1 41.16 302 THR A N 1
ATOM 2323 C CA . THR A 1 302 ? 14.25 5.812 21.953 1 41.16 302 THR A CA 1
ATOM 2324 C C . THR A 1 302 ? 14.211 5.922 23.469 1 41.16 302 THR A C 1
ATOM 2326 O O . THR A 1 302 ? 14.953 5.227 24.172 1 41.16 302 THR A O 1
ATOM 2329 N N . ASP A 1 303 ? 13.594 6.77 24.016 1 35.81 303 ASP A N 1
ATOM 2330 C CA . ASP A 1 303 ? 13.68 6.91 25.469 1 35.81 303 ASP A CA 1
ATOM 2331 C C . ASP A 1 303 ? 12.766 5.906 26.172 1 35.81 303 ASP A C 1
ATOM 2333 O O . ASP A 1 303 ? 12.859 5.723 27.391 1 35.81 303 ASP A O 1
ATOM 2337 N N . SER A 1 304 ? 11.688 5.352 25.641 1 31.53 304 SER A N 1
ATOM 2338 C CA . SER A 1 304 ? 11.062 4.398 26.547 1 31.53 304 SER A CA 1
ATOM 2339 C C . SER A 1 304 ? 11.789 3.059 26.531 1 31.53 304 SER A C 1
ATOM 2341 O O . SER A 1 304 ? 12.219 2.592 25.469 1 31.53 304 SER A O 1
ATOM 2343 N N . MET B 1 1 ? -10.109 -14.727 -41.406 1 34.41 1 MET B N 1
ATOM 2344 C CA . MET B 1 1 ? -9.242 -15.148 -40.312 1 34.41 1 MET B CA 1
ATOM 2345 C C . MET B 1 1 ? -8.727 -16.562 -40.531 1 34.41 1 MET B C 1
ATOM 2347 O O . MET B 1 1 ? -7.547 -16.844 -40.312 1 34.41 1 MET B O 1
ATOM 2351 N N . HIS B 1 2 ? -9.625 -17.344 -41.031 1 47.06 2 HIS B N 1
ATOM 2352 C CA . HIS B 1 2 ? -9.297 -18.734 -41.375 1 47.06 2 HIS B CA 1
ATOM 2353 C C . HIS B 1 2 ? -8.344 -18.812 -42.531 1 47.06 2 HIS B C 1
ATOM 2355 O O . HIS B 1 2 ? -7.457 -19.656 -42.594 1 47.06 2 HIS B O 1
ATOM 2361 N N . ASN B 1 3 ? -8.547 -17.875 -43.312 1 47 3 ASN B N 1
ATOM 2362 C CA . ASN B 1 3 ? -7.785 -17.938 -44.562 1 47 3 ASN B CA 1
ATOM 2363 C C . ASN B 1 3 ? -6.32 -17.562 -44.344 1 47 3 ASN B C 1
ATOM 2365 O O . ASN B 1 3 ? -5.43 -18.156 -44.969 1 47 3 ASN B O 1
ATOM 2369 N N . ILE B 1 4 ? -6.055 -16.672 -43.562 1 45.66 4 ILE B N 1
ATOM 2370 C CA . ILE B 1 4 ? -4.672 -16.281 -43.281 1 45.66 4 ILE B CA 1
ATOM 2371 C C . ILE B 1 4 ? -3.953 -17.406 -42.531 1 45.66 4 ILE B C 1
ATOM 2373 O O . ILE B 1 4 ? -2.781 -17.672 -42.812 1 45.66 4 ILE B O 1
ATOM 2377 N N . LEU B 1 5 ? -4.562 -18.078 -41.656 1 50.72 5 LEU B N 1
ATOM 2378 C CA . LEU B 1 5 ? -3.977 -19.203 -40.938 1 50.72 5 LEU B CA 1
ATOM 2379 C C . LEU B 1 5 ? -3.676 -20.359 -41.875 1 50.72 5 LEU B C 1
ATOM 2381 O O . LEU B 1 5 ? -2.732 -21.125 -41.656 1 50.72 5 LEU B O 1
ATOM 2385 N N . ARG B 1 6 ? -4.547 -20.578 -42.906 1 51.62 6 ARG B N 1
ATOM 2386 C CA . ARG B 1 6 ? -4.281 -21.578 -43.938 1 51.62 6 ARG B CA 1
ATOM 2387 C C . ARG B 1 6 ? -2.992 -21.266 -44.688 1 51.62 6 ARG B C 1
ATOM 2389 O O . ARG B 1 6 ? -2.266 -22.188 -45.094 1 51.62 6 ARG B O 1
ATOM 2396 N N . ARG B 1 7 ? -2.816 -20.031 -44.938 1 50.59 7 ARG B N 1
ATOM 2397 C CA . ARG B 1 7 ? -1.647 -19.609 -45.719 1 50.59 7 ARG B CA 1
ATOM 2398 C C . ARG B 1 7 ? -0.4 -19.578 -44.844 1 50.59 7 ARG B C 1
ATOM 2400 O O . ARG B 1 7 ? 0.716 -19.766 -45.312 1 50.59 7 ARG B O 1
ATOM 2407 N N . LEU B 1 8 ? -0.612 -19.188 -43.5 1 51.22 8 LEU B N 1
ATOM 2408 C CA . LEU B 1 8 ? 0.453 -19.109 -42.5 1 51.22 8 LEU B CA 1
ATOM 2409 C C . LEU B 1 8 ? 0.758 -20.5 -41.938 1 51.22 8 LEU B C 1
ATOM 2411 O O . LEU B 1 8 ? -0.141 -21.188 -41.438 1 51.22 8 LEU B O 1
ATOM 2415 N N . ASP B 1 9 ? 1.596 -21.25 -42.5 1 57.66 9 ASP B N 1
ATOM 2416 C CA . ASP B 1 9 ? 2.16 -22.375 -41.781 1 57.66 9 ASP B CA 1
ATOM 2417 C C . ASP B 1 9 ? 2.396 -22.016 -40.312 1 57.66 9 ASP B C 1
ATOM 2419 O O . ASP B 1 9 ? 3.125 -21.078 -40 1 57.66 9 ASP B O 1
ATOM 2423 N N . LEU B 1 10 ? 1.571 -22.484 -39.438 1 64.31 10 LEU B N 1
ATOM 2424 C CA . LEU B 1 10 ? 1.633 -22.266 -38 1 64.31 10 LEU B CA 1
ATOM 2425 C C . LEU B 1 10 ? 3.078 -22.219 -37.531 1 64.31 10 LEU B C 1
ATOM 2427 O O . LEU B 1 10 ? 3.393 -21.5 -36.562 1 64.31 10 LEU B O 1
ATOM 2431 N N . ASN B 1 11 ? 3.824 -22.812 -38.344 1 71.69 11 ASN B N 1
ATOM 2432 C CA . ASN B 1 11 ? 5.242 -22.828 -38 1 71.69 11 ASN B CA 1
ATOM 2433 C C . ASN B 1 11 ? 5.867 -21.438 -38.156 1 71.69 11 ASN B C 1
ATOM 2435 O O . ASN B 1 11 ? 6.816 -21.094 -37.469 1 71.69 11 ASN B O 1
ATOM 2439 N N . LEU B 1 12 ? 5.234 -20.656 -39.031 1 80.12 12 LEU B N 1
ATOM 2440 C CA . LEU B 1 12 ? 5.746 -19.312 -39.25 1 80.12 12 LEU B CA 1
ATOM 2441 C C . LEU B 1 12 ? 5.473 -18.422 -38.031 1 80.12 12 LEU B C 1
ATOM 2443 O O . LEU B 1 12 ? 6.266 -17.531 -37.719 1 80.12 12 LEU B O 1
ATOM 2447 N N . LEU B 1 13 ? 4.391 -18.781 -37.375 1 79.31 13 LEU B N 1
ATOM 2448 C CA . LEU B 1 13 ? 4.059 -18.016 -36.188 1 79.31 13 LEU B CA 1
ATOM 2449 C C . LEU B 1 13 ? 5.051 -18.297 -35.062 1 79.31 13 LEU B C 1
ATOM 2451 O O . LEU B 1 13 ? 5.426 -17.391 -34.312 1 79.31 13 LEU B O 1
ATOM 2455 N N . VAL B 1 14 ? 5.461 -19.531 -35 1 81.12 14 VAL B N 1
ATOM 2456 C CA . VAL B 1 14 ? 6.484 -19.922 -34.031 1 81.12 14 VAL B CA 1
ATOM 2457 C C . VAL B 1 14 ? 7.797 -19.219 -34.375 1 81.12 14 VAL B C 1
ATOM 2459 O O . VAL B 1 14 ? 8.484 -18.719 -33.469 1 81.12 14 VAL B O 1
ATOM 2462 N N . THR B 1 15 ? 8.086 -19.141 -35.625 1 85.5 15 THR B N 1
ATOM 2463 C CA . THR B 1 15 ? 9.289 -18.453 -36.094 1 85.5 15 THR B CA 1
ATOM 2464 C C . THR B 1 15 ? 9.219 -16.969 -35.781 1 85.5 15 THR B C 1
ATOM 2466 O O . THR B 1 15 ? 10.195 -16.375 -35.312 1 85.5 15 THR B O 1
ATOM 2469 N N . LEU B 1 16 ? 8.086 -16.375 -36 1 88.25 16 LEU B N 1
ATOM 2470 C CA . LEU B 1 16 ? 7.895 -14.961 -35.719 1 88.25 16 LEU B CA 1
ATOM 2471 C C . LEU B 1 16 ? 8.117 -14.664 -34.219 1 88.25 16 LEU B C 1
ATOM 2473 O O . LEU B 1 16 ? 8.797 -13.695 -33.875 1 88.25 16 LEU B O 1
ATOM 2477 N N . ASP B 1 17 ? 7.531 -15.445 -33.438 1 86.06 17 ASP B N 1
ATOM 2478 C CA . ASP B 1 17 ? 7.684 -15.281 -32 1 86.06 17 ASP B CA 1
ATOM 2479 C C . ASP B 1 17 ? 9.156 -15.328 -31.594 1 86.06 17 ASP B C 1
ATOM 2481 O O . ASP B 1 17 ? 9.609 -14.5 -30.797 1 86.06 17 ASP B O 1
ATOM 2485 N N . ALA B 1 18 ? 9.93 -16.281 -32.062 1 85.5 18 ALA B N 1
ATOM 2486 C CA . ALA B 1 18 ? 11.359 -16.422 -31.766 1 85.5 18 ALA B CA 1
ATOM 2487 C C . ALA B 1 18 ? 12.141 -15.211 -32.281 1 85.5 18 ALA B C 1
ATOM 2489 O O . ALA B 1 18 ? 13.039 -14.719 -31.578 1 85.5 18 ALA B O 1
ATOM 2490 N N . LEU B 1 19 ? 11.758 -14.742 -33.406 1 90.88 19 LEU B N 1
ATOM 2491 C CA . LEU B 1 19 ? 12.445 -13.602 -34 1 90.88 19 LEU B CA 1
ATOM 2492 C C . LEU B 1 19 ? 12.219 -12.336 -33.188 1 90.88 19 LEU B C 1
ATOM 2494 O O . LEU B 1 19 ? 13.148 -11.547 -33 1 90.88 19 LEU B O 1
ATOM 2498 N N . LEU B 1 20 ? 11 -12.195 -32.75 1 87.81 20 LEU B N 1
ATOM 2499 C CA . LEU B 1 20 ? 10.672 -10.992 -32 1 87.81 20 LEU B CA 1
ATOM 2500 C C . LEU B 1 20 ? 11.281 -11.047 -30.594 1 87.81 20 LEU B C 1
ATOM 2502 O O . LEU B 1 20 ? 11.609 -10.016 -30.016 1 87.81 20 LEU B O 1
ATOM 2506 N N . SER B 1 21 ? 11.438 -12.188 -30.109 1 84 21 SER B N 1
ATOM 2507 C CA . SER B 1 21 ? 12.023 -12.383 -28.781 1 84 21 SER B CA 1
ATOM 2508 C C . SER B 1 21 ? 13.539 -12.195 -28.828 1 84 21 SER B C 1
ATOM 2510 O O . SER B 1 21 ? 14.109 -11.516 -27.969 1 84 21 SER B O 1
ATOM 2512 N N . GLU B 1 22 ? 14.195 -12.734 -29.797 1 84.44 22 GLU B N 1
ATOM 2513 C CA . GLU B 1 22 ? 15.656 -12.75 -29.891 1 84.44 22 GLU B CA 1
ATOM 2514 C C . GLU B 1 22 ? 16.172 -11.523 -30.625 1 84.44 22 GLU B C 1
ATOM 2516 O O . GLU B 1 22 ? 17.328 -11.109 -30.422 1 84.44 22 GLU B O 1
ATOM 2521 N N . GLN B 1 23 ? 15.32 -11.023 -31.531 1 89.12 23 GLN B N 1
ATOM 2522 C CA . GLN B 1 23 ? 15.656 -9.891 -32.375 1 89.12 23 GLN B CA 1
ATOM 2523 C C . GLN B 1 23 ? 16.969 -10.133 -33.125 1 89.12 23 GLN B C 1
ATOM 2525 O O . GLN B 1 23 ? 17.766 -9.219 -33.312 1 89.12 23 GLN B O 1
ATOM 2530 N N . ASN B 1 24 ? 17.266 -11.266 -33.375 1 89.06 24 ASN B N 1
ATOM 2531 C CA . ASN B 1 24 ? 18.406 -11.797 -34.094 1 89.06 24 ASN B CA 1
ATOM 2532 C C . ASN B 1 24 ? 18.062 -13.086 -34.844 1 89.06 24 ASN B C 1
ATOM 2534 O O . ASN B 1 24 ? 17.578 -14.039 -34.219 1 89.06 24 ASN B O 1
ATOM 2538 N N . VAL B 1 25 ? 18.375 -13.109 -36.188 1 91 25 VAL B N 1
ATOM 2539 C CA . VAL B 1 25 ? 17.953 -14.219 -37.031 1 91 25 VAL B CA 1
ATOM 2540 C C . VAL B 1 25 ? 18.75 -15.477 -36.688 1 91 25 VAL B C 1
ATOM 2542 O O . VAL B 1 25 ? 18.188 -16.578 -36.594 1 91 25 VAL B O 1
ATOM 2545 N N . THR B 1 26 ? 20.047 -15.266 -36.406 1 88.56 26 THR B N 1
ATOM 2546 C CA . THR B 1 26 ? 20.922 -16.406 -36.094 1 88.56 26 THR B CA 1
ATOM 2547 C C . THR B 1 26 ? 20.531 -17.031 -34.781 1 88.56 26 THR B C 1
ATOM 2549 O O . THR B 1 26 ? 20.453 -18.25 -34.656 1 88.56 26 THR B O 1
ATOM 2552 N N . ARG B 1 27 ? 20.25 -16.25 -33.875 1 89.88 27 ARG B N 1
ATOM 2553 C CA . ARG B 1 27 ? 19.859 -16.734 -32.562 1 89.88 27 ARG B CA 1
ATOM 2554 C C . ARG B 1 27 ? 18.484 -17.391 -32.594 1 89.88 27 ARG B C 1
ATOM 2556 O O . ARG B 1 27 ? 18.25 -18.406 -31.938 1 89.88 27 ARG B O 1
ATOM 2563 N N . ALA B 1 28 ? 17.641 -16.812 -33.281 1 90.56 28 ALA B N 1
ATOM 2564 C CA . ALA B 1 28 ? 16.328 -17.391 -33.469 1 90.56 28 ALA B CA 1
ATOM 2565 C C . ALA B 1 28 ? 16.406 -18.766 -34.125 1 90.56 28 ALA B C 1
ATOM 2567 O O . ALA B 1 28 ? 15.711 -19.703 -33.719 1 90.56 28 ALA B O 1
ATOM 2568 N N . ALA B 1 29 ? 17.234 -18.891 -35.062 1 89.94 29 ALA B N 1
ATOM 2569 C CA . ALA B 1 29 ? 17.438 -20.156 -35.75 1 89.94 29 ALA B CA 1
ATOM 2570 C C . ALA B 1 29 ? 17.938 -21.234 -34.812 1 89.94 29 ALA B C 1
ATOM 2572 O O . ALA B 1 29 ? 17.453 -22.359 -34.812 1 89.94 29 ALA B O 1
ATOM 2573 N N . ARG B 1 30 ? 18.812 -20.844 -34.031 1 84.25 30 ARG B N 1
ATOM 2574 C CA . ARG B 1 30 ? 19.359 -21.75 -33.031 1 84.25 30 ARG B CA 1
ATOM 2575 C C . ARG B 1 30 ? 18.266 -22.188 -32.062 1 84.25 30 ARG B C 1
ATOM 2577 O O . ARG B 1 30 ? 18.156 -23.375 -31.75 1 84.25 30 ARG B O 1
ATOM 2584 N N . LEU B 1 31 ? 17.484 -21.266 -31.672 1 82.19 31 LEU B N 1
ATOM 2585 C CA . LEU B 1 31 ? 16.406 -21.516 -30.719 1 82.19 31 LEU B CA 1
ATOM 2586 C C . LEU B 1 31 ? 15.383 -22.484 -31.297 1 82.19 31 LEU B C 1
ATOM 2588 O O . LEU B 1 31 ? 14.844 -23.328 -30.578 1 82.19 31 LEU B O 1
ATOM 2592 N N . LEU B 1 32 ? 15.148 -22.406 -32.531 1 83.44 32 LEU B N 1
ATOM 2593 C CA . LEU B 1 32 ? 14.125 -23.188 -33.188 1 83.44 32 LEU B CA 1
ATOM 2594 C C . LEU B 1 32 ? 14.703 -24.469 -33.781 1 83.44 32 LEU B C 1
ATOM 2596 O O . LEU B 1 32 ? 13.977 -25.297 -34.312 1 83.44 32 LEU B O 1
ATOM 2600 N N . ASN B 1 33 ? 16.031 -24.625 -33.562 1 84.69 33 ASN B N 1
ATOM 2601 C CA . ASN B 1 33 ? 16.734 -25.766 -34.156 1 84.69 33 ASN B CA 1
ATOM 2602 C C . ASN B 1 33 ? 16.5 -25.828 -35.688 1 84.69 33 ASN B C 1
ATOM 2604 O O . ASN B 1 33 ? 16.172 -26.891 -36.219 1 84.69 33 ASN B O 1
ATOM 2608 N N . LEU B 1 34 ? 16.578 -24.734 -36.219 1 84.81 34 LEU B N 1
ATOM 2609 C CA . LEU B 1 34 ? 16.469 -24.609 -37.688 1 84.81 34 LEU B CA 1
ATOM 2610 C C . LEU B 1 34 ? 17.734 -23.984 -38.25 1 84.81 34 LEU B C 1
ATOM 2612 O O . LEU B 1 34 ? 18.531 -23.391 -37.531 1 84.81 34 LEU B O 1
ATOM 2616 N N . ALA B 1 35 ? 18.031 -24.234 -39.531 1 88.31 35 ALA B N 1
ATOM 2617 C CA . ALA B 1 35 ? 19.125 -23.562 -40.188 1 88.31 35 ALA B CA 1
ATOM 2618 C C . ALA B 1 35 ? 18.828 -22.078 -40.406 1 88.31 35 ALA B C 1
ATOM 2620 O O . ALA B 1 35 ? 17.672 -21.703 -40.625 1 88.31 35 ALA B O 1
ATOM 2621 N N . GLN B 1 36 ? 19.812 -21.281 -40.219 1 90.5 36 GLN B N 1
ATOM 2622 C CA . GLN B 1 36 ? 19.688 -19.828 -40.312 1 90.5 36 GLN B CA 1
ATOM 2623 C C . GLN B 1 36 ? 19.062 -19.438 -41.656 1 90.5 36 GLN B C 1
ATOM 2625 O O . GLN B 1 36 ? 18.172 -18.594 -41.719 1 90.5 36 GLN B O 1
ATOM 2630 N N . PRO B 1 37 ? 19.469 -20.016 -42.844 1 91.88 37 PRO B N 1
ATOM 2631 C CA . PRO B 1 37 ? 18.828 -19.625 -44.094 1 91.88 37 PRO B CA 1
ATOM 2632 C C . PRO B 1 37 ? 17.328 -19.906 -44.094 1 91.88 37 PRO B C 1
ATOM 2634 O O . PRO B 1 37 ? 16.547 -19.172 -44.719 1 91.88 37 PRO B O 1
ATOM 2637 N N . THR B 1 38 ? 16.969 -20.938 -43.438 1 86.81 38 THR B N 1
ATOM 2638 C CA . THR B 1 38 ? 15.562 -21.297 -43.312 1 86.81 38 THR B CA 1
ATOM 2639 C C . THR B 1 38 ? 14.781 -20.219 -42.594 1 86.81 38 THR B C 1
ATOM 2641 O O . THR B 1 38 ? 13.719 -19.781 -43.031 1 86.81 38 THR B O 1
ATOM 2644 N N . VAL B 1 39 ? 15.312 -19.781 -41.469 1 91 39 VAL B N 1
ATOM 2645 C CA . VAL B 1 39 ? 14.664 -18.75 -40.688 1 91 39 VAL B CA 1
ATOM 2646 C C . VAL B 1 39 ? 14.648 -17.438 -41.469 1 91 39 VAL B C 1
ATOM 2648 O O . VAL B 1 39 ? 13.672 -16.688 -41.406 1 91 39 VAL B O 1
ATOM 2651 N N . SER B 1 40 ? 15.664 -17.172 -42.188 1 90.94 40 SER B N 1
ATOM 2652 C CA . SER B 1 40 ? 15.727 -15.977 -43.031 1 90.94 40 SER B CA 1
ATOM 2653 C C . SER B 1 40 ? 14.633 -15.992 -44.094 1 90.94 40 SER B C 1
ATOM 2655 O O . SER B 1 40 ? 13.984 -14.977 -44.344 1 90.94 40 SER B O 1
ATOM 2657 N N . LEU B 1 41 ? 14.445 -17.141 -44.688 1 89 41 LEU B N 1
ATOM 2658 C CA . LEU B 1 41 ? 13.391 -17.312 -45.688 1 89 41 LEU B CA 1
ATOM 2659 C C . LEU B 1 41 ? 12.016 -17.125 -45.031 1 89 41 LEU B C 1
ATOM 2661 O O . LEU B 1 41 ? 11.141 -16.484 -45.625 1 89 41 LEU B O 1
ATOM 2665 N N . GLN B 1 42 ? 11.898 -17.719 -43.938 1 88.56 42 GLN B N 1
ATOM 2666 C CA . GLN B 1 42 ? 10.625 -17.594 -43.25 1 88.56 42 GLN B CA 1
ATOM 2667 C C . GLN B 1 42 ? 10.328 -16.141 -42.875 1 88.56 42 GLN B C 1
ATOM 2669 O O . GLN B 1 42 ? 9.18 -15.711 -42.938 1 88.56 42 GLN B O 1
ATOM 2674 N N . LEU B 1 43 ? 11.336 -15.414 -42.438 1 91.5 43 LEU B N 1
ATOM 2675 C CA . LEU B 1 43 ? 11.172 -14 -42.156 1 91.5 43 LEU B CA 1
ATOM 2676 C C . LEU B 1 43 ? 10.719 -13.234 -43.375 1 91.5 43 LEU B C 1
ATOM 2678 O O . LEU B 1 43 ? 9.852 -12.359 -43.312 1 91.5 43 LEU B O 1
ATOM 2682 N N . GLY B 1 44 ? 11.344 -13.492 -44.5 1 90.12 44 GLY B N 1
ATOM 2683 C CA . GLY B 1 44 ? 10.906 -12.906 -45.75 1 90.12 44 GLY B CA 1
ATOM 2684 C C . GLY B 1 44 ? 9.445 -13.156 -46.062 1 90.12 44 GLY B C 1
ATOM 2685 O O . GLY B 1 44 ? 8.719 -12.242 -46.469 1 90.12 44 GLY B O 1
ATOM 2686 N N . ARG B 1 45 ? 9.062 -14.406 -45.844 1 86.12 45 ARG B N 1
ATOM 2687 C CA . ARG B 1 45 ? 7.668 -14.773 -46.062 1 86.12 45 ARG B CA 1
ATOM 2688 C C . ARG B 1 45 ? 6.75 -14.023 -45.094 1 86.12 45 ARG B C 1
ATOM 2690 O O . ARG B 1 45 ? 5.676 -13.562 -45.5 1 86.12 45 ARG B O 1
ATOM 2697 N N . LEU B 1 46 ? 7.102 -14.008 -43.875 1 88.31 46 LEU B N 1
ATOM 2698 C CA . LEU B 1 46 ? 6.34 -13.297 -42.875 1 88.31 46 LEU B CA 1
ATOM 2699 C C . LEU B 1 46 ? 6.18 -11.828 -43.219 1 88.31 46 LEU B C 1
ATOM 2701 O O . LEU B 1 46 ? 5.102 -11.25 -43.062 1 88.31 46 LEU B O 1
ATOM 2705 N N . ARG B 1 47 ? 7.238 -11.234 -43.75 1 90 47 ARG B N 1
ATOM 2706 C CA . ARG B 1 47 ? 7.207 -9.844 -44.188 1 90 47 ARG B CA 1
ATOM 2707 C C . ARG B 1 47 ? 6.184 -9.641 -45.281 1 90 47 ARG B C 1
ATOM 2709 O O . ARG B 1 47 ? 5.453 -8.648 -45.281 1 90 47 ARG B O 1
ATOM 2716 N N . GLU B 1 48 ? 6.184 -10.555 -46.125 1 87.06 48 GLU B N 1
ATOM 2717 C CA . GLU B 1 48 ? 5.25 -10.492 -47.25 1 87.06 48 GLU B CA 1
ATOM 2718 C C . GLU B 1 48 ? 3.807 -10.641 -46.781 1 87.06 48 GLU B C 1
ATOM 2720 O O . GLU B 1 48 ? 2.936 -9.859 -47.188 1 87.06 48 GLU B O 1
ATOM 2725 N N . ILE B 1 49 ? 3.65 -11.617 -46 1 81.88 49 ILE B N 1
ATOM 2726 C CA . ILE B 1 49 ? 2.299 -11.93 -45.562 1 81.88 49 ILE B CA 1
ATOM 2727 C C . ILE B 1 49 ? 1.748 -10.781 -44.719 1 81.88 49 ILE B C 1
ATOM 2729 O O . ILE B 1 49 ? 0.573 -10.422 -44.844 1 81.88 49 ILE B O 1
ATOM 2733 N N . LEU B 1 50 ? 2.615 -10.203 -43.906 1 86.12 50 LEU B N 1
ATOM 2734 C CA . LEU B 1 50 ? 2.164 -9.188 -42.969 1 86.12 50 LEU B CA 1
ATOM 2735 C C . LEU B 1 50 ? 2.389 -7.785 -43.531 1 86.12 50 LEU B C 1
ATOM 2737 O O . LEU B 1 50 ? 2.039 -6.793 -42.875 1 86.12 50 LEU B O 1
ATOM 2741 N N . ASP B 1 51 ? 2.963 -7.754 -44.688 1 88.19 51 ASP B N 1
ATOM 2742 C CA . ASP B 1 51 ? 3.25 -6.492 -45.375 1 88.19 51 ASP B CA 1
ATOM 2743 C C . ASP B 1 51 ? 3.953 -5.512 -44.438 1 88.19 51 ASP B C 1
ATOM 2745 O O . ASP B 1 51 ? 3.523 -4.363 -44.281 1 88.19 51 ASP B O 1
ATOM 2749 N N . ASP B 1 52 ? 4.875 -5.945 -43.719 1 90.06 52 ASP B N 1
ATOM 2750 C CA . ASP B 1 52 ? 5.691 -5.207 -42.781 1 90.06 52 ASP B CA 1
ATOM 2751 C C . ASP B 1 52 ? 7.094 -5.805 -42.656 1 90.06 52 ASP B C 1
ATOM 2753 O O . ASP B 1 52 ? 7.254 -7.027 -42.656 1 90.06 52 ASP B O 1
ATOM 2757 N N . PRO B 1 53 ? 8.094 -5.012 -42.531 1 92.38 53 PRO B N 1
ATOM 2758 C CA . PRO B 1 53 ? 9.461 -5.531 -42.438 1 92.38 53 PRO B CA 1
ATOM 2759 C C . PRO B 1 53 ? 9.68 -6.312 -41.125 1 92.38 53 PRO B C 1
ATOM 2761 O O . PRO B 1 53 ? 10.602 -7.133 -41.062 1 92.38 53 PRO B O 1
ATOM 2764 N N . LEU B 1 54 ? 8.891 -6.156 -40.062 1 91 54 LEU B N 1
ATOM 2765 C CA . LEU B 1 54 ? 8.859 -6.82 -38.75 1 91 54 LEU B CA 1
ATOM 2766 C C . LEU B 1 54 ? 10.133 -6.551 -37.969 1 91 54 LEU B C 1
ATOM 2768 O O . LEU B 1 54 ? 10.086 -6.109 -36.812 1 91 54 LEU B O 1
ATOM 2772 N N . LEU B 1 55 ? 11.359 -6.727 -38.562 1 91.81 55 LEU B N 1
ATOM 2773 C CA . LEU B 1 55 ? 12.672 -6.457 -37.969 1 91.81 55 LEU B CA 1
ATOM 2774 C C . LEU B 1 55 ? 13.531 -5.633 -38.906 1 91.81 55 LEU B C 1
ATOM 2776 O O . LEU B 1 55 ? 13.609 -5.938 -40.125 1 91.81 55 LEU B O 1
ATOM 2780 N N . LEU B 1 56 ? 13.938 -4.539 -38.344 1 90.44 56 LEU B N 1
ATOM 2781 C CA . LEU B 1 56 ? 14.805 -3.658 -39.094 1 90.44 56 LEU B CA 1
ATOM 2782 C C . LEU B 1 56 ? 16.234 -3.719 -38.594 1 90.44 56 LEU B C 1
ATOM 2784 O O . LEU B 1 56 ? 16.469 -3.939 -37.406 1 90.44 56 LEU B O 1
ATOM 2788 N N . PRO B 1 57 ? 17.219 -3.564 -39.531 1 83.62 57 PRO B N 1
ATOM 2789 C CA . PRO B 1 57 ? 18.625 -3.514 -39.094 1 83.62 57 PRO B CA 1
ATOM 2790 C C . PRO B 1 57 ? 18.891 -2.35 -38.125 1 83.62 57 PRO B C 1
ATOM 2792 O O . PRO B 1 57 ? 18.375 -1.246 -38.344 1 83.62 57 PRO B O 1
ATOM 2795 N N . GLY B 1 58 ? 19.406 -2.701 -36.969 1 75.62 58 GLY B N 1
ATOM 2796 C CA . GLY B 1 58 ? 19.781 -1.694 -36 1 75.62 58 GLY B CA 1
ATOM 2797 C C . GLY B 1 58 ? 21.219 -1.827 -35.531 1 75.62 58 GLY B C 1
ATOM 2798 O O . GLY B 1 58 ? 21.938 -2.723 -36 1 75.62 58 GLY B O 1
ATOM 2799 N N . PRO B 1 59 ? 21.766 -0.885 -34.719 1 71.81 59 PRO B N 1
ATOM 2800 C CA . PRO B 1 59 ? 23.172 -0.867 -34.312 1 71.81 59 PRO B CA 1
ATOM 2801 C C . PRO B 1 59 ? 23.578 -2.131 -33.562 1 71.81 59 PRO B C 1
ATOM 2803 O O . PRO B 1 59 ? 24.75 -2.547 -33.625 1 71.81 59 PRO B O 1
ATOM 2806 N N . ARG B 1 60 ? 22.812 -2.773 -32.812 1 67.31 60 ARG B N 1
ATOM 2807 C CA . ARG B 1 60 ? 23.172 -3.938 -32 1 67.31 60 ARG B CA 1
ATOM 2808 C C . ARG B 1 60 ? 22.391 -5.168 -32.438 1 67.31 60 ARG B C 1
ATOM 2810 O O . ARG B 1 60 ? 22.094 -6.047 -31.641 1 67.31 60 ARG B O 1
ATOM 2817 N N . GLY B 1 61 ? 22.125 -5.152 -33.656 1 75.19 61 GLY B N 1
ATOM 2818 C CA . GLY B 1 61 ? 21.375 -6.277 -34.188 1 75.19 61 GLY B CA 1
ATOM 2819 C C . GLY B 1 61 ? 20.125 -5.859 -34.969 1 75.19 61 GLY B C 1
ATOM 2820 O O . GLY B 1 61 ? 20.219 -5.086 -35.906 1 75.19 61 GLY B O 1
ATOM 2821 N N . MET B 1 62 ? 19.016 -6.457 -34.719 1 85.81 62 MET B N 1
ATOM 2822 C CA . MET B 1 62 ? 17.766 -6.086 -35.375 1 85.81 62 MET B CA 1
ATOM 2823 C C . MET B 1 62 ? 16.766 -5.512 -34.344 1 85.81 62 MET B C 1
ATOM 2825 O O . MET B 1 62 ? 16.781 -5.891 -33.188 1 85.81 62 MET B O 1
ATOM 2829 N N . SER B 1 63 ? 16 -4.551 -34.812 1 89.44 63 SER B N 1
ATOM 2830 C CA . SER B 1 63 ? 14.969 -3.945 -34 1 89.44 63 SER B CA 1
ATOM 2831 C C . SER B 1 63 ? 13.586 -4.164 -34.562 1 89.44 63 SER B C 1
ATOM 2833 O O . SER B 1 63 ? 13.391 -4.059 -35.781 1 89.44 63 SER B O 1
ATOM 2835 N N . PRO B 1 64 ? 12.586 -4.48 -33.688 1 88.94 64 PRO B N 1
ATOM 2836 C CA . PRO B 1 64 ? 11.227 -4.691 -34.188 1 88.94 64 PRO B CA 1
ATOM 2837 C C . PRO B 1 64 ? 10.539 -3.395 -34.625 1 88.94 64 PRO B C 1
ATOM 2839 O O . PRO B 1 64 ? 10.82 -2.334 -34.062 1 88.94 64 PRO B O 1
ATOM 2842 N N . THR B 1 65 ? 9.672 -3.449 -35.688 1 90.81 65 THR B N 1
ATOM 2843 C CA . THR B 1 65 ? 8.812 -2.334 -36.062 1 90.81 65 THR B CA 1
ATOM 2844 C C . THR B 1 65 ? 7.715 -2.123 -35 1 90.81 65 THR B C 1
ATOM 2846 O O . THR B 1 65 ? 7.516 -2.961 -34.125 1 90.81 65 THR B O 1
ATOM 2849 N N . GLU B 1 66 ? 7.094 -1.043 -35.188 1 84.81 66 GLU B N 1
ATOM 2850 C CA . GLU B 1 66 ? 5.988 -0.771 -34.281 1 84.81 66 GLU B CA 1
ATOM 2851 C C . GLU B 1 66 ? 4.887 -1.82 -34.406 1 84.81 66 GLU B C 1
ATOM 2853 O O . GLU B 1 66 ? 4.312 -2.256 -33.406 1 84.81 66 GLU B O 1
ATOM 2858 N N . ARG B 1 67 ? 4.652 -2.172 -35.594 1 86.06 67 ARG B N 1
ATOM 2859 C CA . ARG B 1 67 ? 3.656 -3.207 -35.844 1 86.06 67 ARG B CA 1
ATOM 2860 C C . ARG B 1 67 ? 4.082 -4.535 -35.219 1 86.06 67 ARG B C 1
ATOM 2862 O O . ARG B 1 67 ? 3.256 -5.258 -34.656 1 86.06 67 ARG B O 1
ATOM 2869 N N . ALA B 1 68 ? 5.297 -4.852 -35.344 1 87.94 68 ALA B N 1
ATOM 2870 C CA . ALA B 1 68 ? 5.824 -6.082 -34.75 1 87.94 68 ALA B CA 1
ATOM 2871 C C . ALA B 1 68 ? 5.684 -6.07 -33.219 1 87.94 68 ALA B C 1
ATOM 2873 O O . ALA B 1 68 ? 5.32 -7.082 -32.625 1 87.94 68 ALA B O 1
ATOM 2874 N N . LYS B 1 69 ? 5.922 -4.973 -32.688 1 83.94 69 LYS B N 1
ATOM 2875 C CA . LYS B 1 69 ? 5.777 -4.832 -31.25 1 83.94 69 LYS B CA 1
ATOM 2876 C C . LYS B 1 69 ? 4.332 -5.066 -30.812 1 83.94 69 LYS B C 1
ATOM 2878 O O . LYS B 1 69 ? 4.082 -5.707 -29.797 1 83.94 69 LYS B O 1
ATOM 2883 N N . GLU B 1 70 ? 3.512 -4.629 -31.672 1 81.25 70 GLU B N 1
ATOM 2884 C CA . GLU B 1 70 ? 2.086 -4.758 -31.375 1 81.25 70 GLU B CA 1
ATOM 2885 C C . GLU B 1 70 ? 1.633 -6.215 -31.484 1 81.25 70 GLU B C 1
ATOM 2887 O O . GLU B 1 70 ? 0.711 -6.637 -30.781 1 81.25 70 GLU B O 1
ATOM 2892 N N . LEU B 1 71 ? 2.254 -6.93 -32.312 1 81.19 71 LEU B N 1
ATOM 2893 C CA . LEU B 1 71 ? 1.839 -8.297 -32.594 1 81.19 71 LEU B CA 1
ATOM 2894 C C . LEU B 1 71 ? 2.377 -9.258 -31.531 1 81.19 71 LEU B C 1
ATOM 2896 O O . LEU B 1 71 ? 1.855 -10.367 -31.359 1 81.19 71 LEU B O 1
ATOM 2900 N N . ARG B 1 72 ? 3.369 -8.789 -30.875 1 79.88 72 ARG B N 1
ATOM 2901 C CA . ARG B 1 72 ? 4.078 -9.688 -29.984 1 79.88 72 ARG B CA 1
ATOM 2902 C C . ARG B 1 72 ? 3.133 -10.266 -28.938 1 79.88 72 ARG B C 1
ATOM 2904 O O . ARG B 1 72 ? 3.105 -11.477 -28.719 1 79.88 72 ARG B O 1
ATOM 2911 N N . GLY B 1 73 ? 2.391 -9.469 -28.391 1 73.19 73 GLY B N 1
ATOM 2912 C CA . GLY B 1 73 ? 1.457 -9.914 -27.359 1 73.19 73 GLY B CA 1
ATOM 2913 C C . GLY B 1 73 ? 0.442 -10.922 -27.875 1 73.19 73 GLY B C 1
ATOM 2914 O O . GLY B 1 73 ? 0.414 -12.07 -27.438 1 73.19 73 GLY B O 1
ATOM 2915 N N . PRO B 1 74 ? -0.275 -10.461 -28.844 1 73.44 74 PRO B N 1
ATOM 2916 C CA . PRO B 1 74 ? -1.293 -11.352 -29.406 1 73.44 74 PRO B CA 1
ATOM 2917 C C . PRO B 1 74 ? -0.702 -12.641 -29.969 1 73.44 74 PRO B C 1
ATOM 2919 O O . PRO B 1 74 ? -1.312 -13.703 -29.844 1 73.44 74 PRO B O 1
ATOM 2922 N N . LEU B 1 75 ? 0.42 -12.562 -30.562 1 77.19 75 LEU B N 1
ATOM 2923 C CA . LEU B 1 75 ? 1.078 -13.734 -31.109 1 77.19 75 LEU B CA 1
ATOM 2924 C C . LEU B 1 75 ? 1.429 -14.734 -30.016 1 77.19 75 LEU B C 1
ATOM 2926 O O . LEU B 1 75 ? 1.16 -15.93 -30.156 1 77.19 75 LEU B O 1
ATOM 2930 N N . ARG B 1 76 ? 2.01 -14.297 -29.016 1 72.06 76 ARG B N 1
ATOM 2931 C CA . ARG B 1 76 ? 2.371 -15.172 -27.906 1 72.06 76 ARG B CA 1
ATOM 2932 C C . ARG B 1 76 ? 1.133 -15.812 -27.281 1 72.06 76 ARG B C 1
ATOM 2934 O O . ARG B 1 76 ? 1.137 -17 -26.969 1 72.06 76 ARG B O 1
ATOM 2941 N N . GLU B 1 77 ? 0.118 -15.125 -27.281 1 64.06 77 GLU B N 1
ATOM 2942 C CA . GLU B 1 77 ? -1.143 -15.641 -26.75 1 64.06 77 GLU B CA 1
ATOM 2943 C C . GLU B 1 77 ? -1.681 -16.766 -27.625 1 64.06 77 GLU B C 1
ATOM 2945 O O . GLU B 1 77 ? -2.135 -17.797 -27.109 1 64.06 77 GLU B O 1
ATOM 2950 N N . ALA B 1 78 ? -1.564 -16.547 -28.828 1 66.81 78 ALA B N 1
ATOM 2951 C CA . ALA B 1 78 ? -2.061 -17.531 -29.781 1 66.81 78 ALA B CA 1
ATOM 2952 C C . ALA B 1 78 ? -1.214 -18.797 -29.766 1 66.81 78 ALA B C 1
ATOM 2954 O O . ALA B 1 78 ? -1.748 -19.906 -29.797 1 66.81 78 ALA B O 1
ATOM 2955 N N . LEU B 1 79 ? 0.051 -18.625 -29.625 1 68.62 79 LEU B N 1
ATOM 2956 C CA . LEU B 1 79 ? 0.938 -19.781 -29.609 1 68.62 79 LEU B CA 1
ATOM 2957 C C . LEU B 1 79 ? 0.782 -20.578 -28.328 1 68.62 79 LEU B C 1
ATOM 2959 O O . LEU B 1 79 ? 0.78 -21.812 -28.344 1 68.62 79 LEU B O 1
ATOM 2963 N N . VAL B 1 80 ? 0.637 -19.891 -27.25 1 62.38 80 VAL B N 1
ATOM 2964 C CA . VAL B 1 80 ? 0.393 -20.547 -25.969 1 62.38 80 VAL B CA 1
ATOM 2965 C C . VAL B 1 80 ? -0.922 -21.328 -26.031 1 62.38 80 VAL B C 1
ATOM 2967 O O . VAL B 1 80 ? -0.995 -22.484 -25.594 1 62.38 80 VAL B O 1
ATOM 2970 N N . ALA B 1 81 ? -1.858 -20.719 -26.625 1 60.25 81 ALA B N 1
ATOM 2971 C CA . ALA B 1 81 ? -3.162 -21.359 -26.766 1 60.25 81 ALA B CA 1
ATOM 2972 C C . ALA B 1 81 ? -3.064 -22.609 -27.656 1 60.25 81 ALA B C 1
ATOM 2974 O O . ALA B 1 81 ? -3.654 -23.641 -27.359 1 60.25 81 ALA B O 1
ATOM 2975 N N . LEU B 1 82 ? -2.336 -22.484 -28.719 1 60.41 82 LEU B N 1
ATOM 2976 C CA . LEU B 1 82 ? -2.146 -23.594 -29.641 1 60.41 82 LEU B CA 1
ATOM 2977 C C . LEU B 1 82 ? -1.37 -24.734 -28.969 1 60.41 82 LEU B C 1
ATOM 2979 O O . LEU B 1 82 ? -1.712 -25.906 -29.125 1 60.41 82 LEU B O 1
ATOM 2983 N N . GLU B 1 83 ? -0.285 -24.344 -28.312 1 58.28 83 GLU B N 1
ATOM 2984 C CA . GLU B 1 83 ? 0.49 -25.344 -27.594 1 58.28 83 GLU B CA 1
ATOM 2985 C C . GLU B 1 83 ? -0.363 -26.047 -26.547 1 58.28 83 GLU B C 1
ATOM 2987 O O . GLU B 1 83 ? -0.262 -27.266 -26.391 1 58.28 83 GLU B O 1
ATOM 2992 N N . ALA B 1 84 ? -1.039 -25.266 -25.891 1 56.44 84 ALA B N 1
ATOM 2993 C CA . ALA B 1 84 ? -1.917 -25.828 -24.859 1 56.44 84 ALA B CA 1
ATOM 2994 C C . ALA B 1 84 ? -2.912 -26.812 -25.469 1 56.44 84 ALA B C 1
ATOM 2996 O O . ALA B 1 84 ? -3.268 -27.812 -24.828 1 56.44 84 ALA B O 1
ATOM 2997 N N . THR B 1 85 ? -3.289 -26.516 -26.672 1 53.41 85 THR B N 1
ATOM 2998 C CA . THR B 1 85 ? -4.242 -27.375 -27.375 1 53.41 85 THR B CA 1
ATOM 2999 C C . THR B 1 85 ? -3.566 -28.672 -27.812 1 53.41 85 THR B C 1
ATOM 3001 O O . THR B 1 85 ? -4.188 -29.734 -27.797 1 53.41 85 THR B O 1
ATOM 3004 N N . LEU B 1 86 ? -2.434 -28.531 -28.422 1 51.75 86 LEU B N 1
ATOM 3005 C CA . LEU B 1 86 ? -1.764 -29.672 -29.031 1 51.75 86 LEU B CA 1
ATOM 3006 C C . LEU B 1 86 ? -1.051 -30.516 -27.984 1 51.75 86 LEU B C 1
ATOM 3008 O O . LEU B 1 86 ? -0.785 -31.703 -28.203 1 51.75 86 LEU B O 1
ATOM 3012 N N . SER B 1 87 ? -0.417 -29.938 -27.062 1 47.84 87 SER B N 1
ATOM 3013 C CA . SER B 1 87 ? 0.245 -30.734 -26.031 1 47.84 87 SER B CA 1
ATOM 3014 C C . SER B 1 87 ? -0.77 -31.406 -25.109 1 47.84 87 SER B C 1
ATOM 3016 O O . SER B 1 87 ? -1.704 -30.75 -24.641 1 47.84 87 SER B O 1
ATOM 3018 N N . PRO B 1 88 ? -0.961 -32.656 -25.25 1 48 88 PRO B N 1
ATOM 3019 C CA . PRO B 1 88 ? -1.684 -33.219 -24.109 1 48 88 PRO B CA 1
ATOM 3020 C C . PRO B 1 88 ? -1.328 -32.531 -22.797 1 48 88 PRO B C 1
ATOM 3022 O O . PRO B 1 88 ? -0.157 -32.25 -22.547 1 48 88 PRO B O 1
ATOM 3025 N N . SER B 1 89 ? -2.018 -31.562 -22.359 1 53.62 89 SER B N 1
ATOM 3026 C CA . SER B 1 89 ? -1.704 -30.75 -21.172 1 53.62 89 SER B CA 1
ATOM 3027 C C . SER B 1 89 ? -1.047 -31.609 -20.094 1 53.62 89 SER B C 1
ATOM 3029 O O . SER B 1 89 ? -1.654 -32.562 -19.578 1 53.62 89 SER B O 1
ATOM 3031 N N . ALA B 1 90 ? 0.186 -32.062 -20.344 1 62.22 90 ALA B N 1
ATOM 3032 C CA . ALA B 1 90 ? 0.799 -32.75 -19.219 1 62.22 90 ALA B CA 1
ATOM 3033 C C . ALA B 1 90 ? 0.286 -32.188 -17.891 1 62.22 90 ALA B C 1
ATOM 3035 O O . ALA B 1 90 ? -0.026 -31 -17.797 1 62.22 90 ALA B O 1
ATOM 3036 N N . PRO B 1 91 ? -0.082 -33.125 -17.094 1 78.38 91 PRO B N 1
ATOM 3037 C CA . PRO B 1 91 ? -0.537 -32.656 -15.773 1 78.38 91 PRO B CA 1
ATOM 3038 C C . PRO B 1 91 ? 0.437 -31.688 -15.117 1 78.38 91 PRO B C 1
ATOM 3040 O O . PRO B 1 91 ? 1.645 -31.766 -15.359 1 78.38 91 PRO B O 1
ATOM 3043 N N . PHE B 1 92 ? -0.051 -30.656 -14.633 1 88.75 92 PHE B N 1
ATOM 3044 C CA . PHE B 1 92 ? 0.765 -29.703 -13.891 1 88.75 92 PHE B CA 1
ATOM 3045 C C . PHE B 1 92 ? 1.372 -30.359 -12.656 1 88.75 92 PHE B C 1
ATOM 3047 O O . PHE B 1 92 ? 0.657 -30.953 -11.844 1 88.75 92 PHE B O 1
ATOM 3054 N N . GLU B 1 93 ? 2.639 -30.359 -12.617 1 92.06 93 GLU B N 1
ATOM 3055 C CA . GLU B 1 93 ? 3.352 -30.828 -11.43 1 92.06 93 GLU B CA 1
ATOM 3056 C C . GLU B 1 93 ? 3.906 -29.656 -10.625 1 92.06 93 GLU B C 1
ATOM 3058 O O . GLU B 1 93 ? 4.984 -29.141 -10.93 1 92.06 93 GLU B O 1
ATOM 3063 N N . PRO B 1 94 ? 3.223 -29.297 -9.547 1 94.19 94 PRO B N 1
ATOM 3064 C CA . PRO B 1 94 ? 3.631 -28.125 -8.773 1 94.19 94 PRO B CA 1
ATOM 3065 C C . PRO B 1 94 ? 5.074 -28.203 -8.289 1 94.19 94 PRO B C 1
ATOM 3067 O O . PRO B 1 94 ? 5.812 -27.219 -8.344 1 94.19 94 PRO B O 1
ATOM 3070 N N . ALA B 1 95 ? 5.504 -29.359 -7.918 1 94.12 95 ALA B N 1
ATOM 3071 C CA . ALA B 1 95 ? 6.82 -29.547 -7.305 1 94.12 95 ALA B CA 1
ATOM 3072 C C . ALA B 1 95 ? 7.934 -29.25 -8.297 1 94.12 95 ALA B C 1
ATOM 3074 O O . ALA B 1 95 ? 9.055 -28.906 -7.906 1 94.12 95 ALA B O 1
ATOM 3075 N N . LEU B 1 96 ? 7.551 -29.312 -9.523 1 92.94 96 LEU B N 1
ATOM 3076 C CA . LEU B 1 96 ? 8.57 -29.141 -10.555 1 92.94 96 LEU B CA 1
ATOM 3077 C C . LEU B 1 96 ? 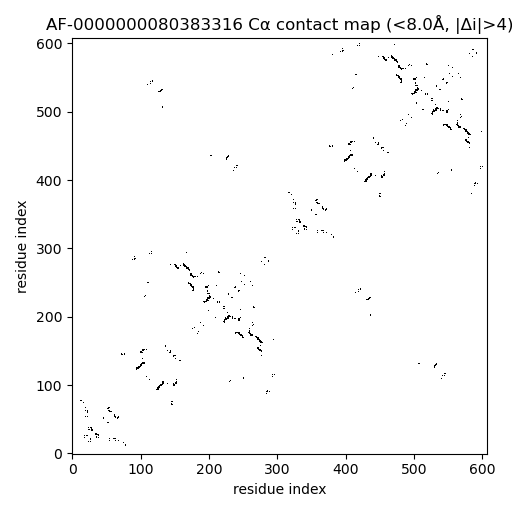8.422 -27.797 -11.258 1 92.94 96 LEU B C 1
ATOM 3079 O O . LEU B 1 96 ? 9.242 -27.422 -12.094 1 92.94 96 LEU B O 1
ATOM 3083 N N . SER B 1 97 ? 7.461 -27.094 -10.906 1 93.31 97 SER B N 1
ATOM 3084 C CA . SER B 1 97 ? 7.176 -25.859 -11.625 1 93.31 97 SER B CA 1
ATOM 3085 C C . SER B 1 97 ? 8.07 -24.719 -11.133 1 93.31 97 SER B C 1
ATOM 3087 O O . SER B 1 97 ? 8.32 -24.594 -9.938 1 93.31 97 SER B O 1
ATOM 3089 N N . ASN B 1 98 ? 8.5 -23.875 -12.062 1 93 98 ASN B N 1
ATOM 3090 C CA . ASN B 1 98 ? 9.242 -22.656 -11.742 1 93 98 ASN B CA 1
ATOM 3091 C C . ASN B 1 98 ? 8.5 -21.406 -12.211 1 93 98 ASN B C 1
ATOM 3093 O O . ASN B 1 98 ? 9.117 -20.359 -12.422 1 93 98 ASN B O 1
ATOM 3097 N N . HIS B 1 99 ? 7.246 -21.562 -12.336 1 91.81 99 HIS B N 1
ATOM 3098 C CA . HIS B 1 99 ? 6.402 -20.484 -12.867 1 91.81 99 HIS B CA 1
ATOM 3099 C C . HIS B 1 99 ? 6.387 -19.281 -11.938 1 91.81 99 HIS B C 1
ATOM 3101 O O . HIS B 1 99 ? 6.41 -19.438 -10.719 1 91.81 99 HIS B O 1
ATOM 3107 N N . THR B 1 100 ? 6.336 -18.078 -12.523 1 93.38 100 THR B N 1
ATOM 3108 C CA . THR B 1 100 ? 6.047 -16.844 -11.789 1 93.38 100 THR B CA 1
ATOM 3109 C C . THR B 1 100 ? 4.625 -16.375 -12.07 1 93.38 100 THR B C 1
ATOM 3111 O O . THR B 1 100 ? 4.281 -16.047 -13.211 1 93.38 100 THR B O 1
ATOM 3114 N N . TRP B 1 101 ? 3.867 -16.391 -11.062 1 94.94 101 TRP B N 1
ATOM 3115 C CA . TRP B 1 101 ? 2.496 -15.914 -11.203 1 94.94 101 TRP B CA 1
ATOM 3116 C C . TRP B 1 101 ? 2.391 -14.438 -10.844 1 94.94 101 TRP B C 1
ATOM 3118 O O . TRP B 1 101 ? 2.947 -14 -9.836 1 94.94 101 TRP B O 1
ATOM 3128 N N . LYS B 1 102 ? 1.668 -13.711 -11.656 1 94.5 102 LYS B N 1
ATOM 3129 C CA . LYS B 1 102 ? 1.389 -12.297 -11.414 1 94.5 102 LYS B CA 1
ATOM 3130 C C . LYS B 1 102 ? -0.087 -12.078 -11.102 1 94.5 102 LYS B C 1
ATOM 3132 O O . LYS B 1 102 ? -0.953 -12.328 -11.938 1 94.5 102 LYS B O 1
ATOM 3137 N N . ILE B 1 103 ? -0.322 -11.539 -9.922 1 95.12 103 ILE B N 1
ATOM 3138 C CA . ILE B 1 103 ? -1.69 -11.375 -9.445 1 95.12 103 ILE B CA 1
ATOM 3139 C C . ILE B 1 103 ? -1.945 -9.898 -9.125 1 95.12 103 ILE B C 1
ATOM 3141 O O . ILE B 1 103 ? -1.184 -9.281 -8.375 1 95.12 103 ILE B O 1
ATOM 3145 N N . ALA B 1 104 ? -2.992 -9.375 -9.719 1 94.31 104 ALA B N 1
ATOM 3146 C CA . ALA B 1 104 ? -3.459 -8.047 -9.344 1 94.31 104 ALA B CA 1
ATOM 3147 C C . ALA B 1 104 ? -4.492 -8.125 -8.219 1 94.31 104 ALA B C 1
ATOM 3149 O O . ALA B 1 104 ? -5.523 -8.781 -8.367 1 94.31 104 ALA B O 1
ATOM 3150 N N . ALA B 1 105 ? -4.188 -7.438 -7.137 1 93.25 105 ALA B N 1
ATOM 3151 C CA . ALA B 1 105 ? -5.078 -7.441 -5.98 1 93.25 105 ALA B CA 1
ATOM 3152 C C . ALA B 1 105 ? -4.789 -6.258 -5.062 1 93.25 105 ALA B C 1
ATOM 3154 O O . ALA B 1 105 ? -3.646 -5.805 -4.961 1 93.25 105 ALA B O 1
ATOM 3155 N N . SER B 1 106 ? -5.875 -5.758 -4.453 1 91.38 106 SER B N 1
ATOM 3156 C CA . SER B 1 106 ? -5.645 -4.855 -3.328 1 91.38 106 SER B CA 1
ATOM 3157 C C . SER B 1 106 ? -4.977 -5.586 -2.166 1 91.38 106 SER B C 1
ATOM 3159 O O . SER B 1 106 ? -4.992 -6.816 -2.104 1 91.38 106 SER B O 1
ATOM 3161 N N . ASP B 1 107 ? -4.367 -4.797 -1.252 1 91.88 107 ASP B N 1
ATOM 3162 C CA . ASP B 1 107 ? -3.713 -5.441 -0.117 1 91.88 107 ASP B CA 1
ATOM 3163 C C . ASP B 1 107 ? -4.738 -6.086 0.813 1 91.88 107 ASP B C 1
ATOM 3165 O O . ASP B 1 107 ? -4.438 -7.066 1.498 1 91.88 107 ASP B O 1
ATOM 3169 N N . TYR B 1 108 ? -5.941 -5.652 0.692 1 93.31 108 TYR B N 1
ATOM 3170 C CA . TYR B 1 108 ? -6.996 -6.363 1.399 1 93.31 108 TYR B CA 1
ATOM 3171 C C . TYR B 1 108 ? -7.199 -7.758 0.815 1 93.31 108 TYR B C 1
ATOM 3173 O O . TYR B 1 108 ? -7.242 -8.742 1.553 1 93.31 108 TYR B O 1
ATOM 3181 N N . ALA B 1 109 ? -7.367 -7.762 -0.46 1 94.62 109 ALA B N 1
ATOM 3182 C CA . ALA B 1 109 ? -7.633 -9.031 -1.13 1 94.62 109 ALA B CA 1
ATOM 3183 C C . ALA B 1 109 ? -6.484 -10.016 -0.92 1 94.62 109 ALA B C 1
ATOM 3185 O O . ALA B 1 109 ? -6.707 -11.219 -0.758 1 94.62 109 ALA B O 1
ATOM 3186 N N . VAL B 1 110 ? -5.328 -9.516 -0.925 1 95 110 VAL B N 1
ATOM 3187 C CA . VAL B 1 110 ? -4.16 -10.359 -0.693 1 95 110 VAL B CA 1
ATOM 3188 C C . VAL B 1 110 ? -4.238 -10.977 0.701 1 95 110 VAL B C 1
ATOM 3190 O O . VAL B 1 110 ? -4.078 -12.188 0.86 1 95 110 VAL B O 1
ATOM 3193 N N . THR B 1 111 ? -4.492 -10.172 1.658 1 93.5 111 THR B N 1
ATOM 3194 C CA . THR B 1 111 ? -4.586 -10.625 3.041 1 93.5 111 THR B CA 1
ATOM 3195 C C . THR B 1 111 ? -5.695 -11.664 3.195 1 93.5 111 THR B C 1
ATOM 3197 O O . THR B 1 111 ? -5.512 -12.688 3.857 1 93.5 111 THR B O 1
ATOM 3200 N N . ALA B 1 112 ? -6.738 -11.438 2.516 1 94.31 112 ALA B N 1
ATOM 3201 C CA . ALA B 1 112 ? -7.934 -12.258 2.713 1 94.31 112 ALA B CA 1
ATOM 3202 C C . ALA B 1 112 ? -7.84 -13.562 1.936 1 94.31 112 ALA B C 1
ATOM 3204 O O . ALA B 1 112 ? -8.336 -14.594 2.387 1 94.31 112 ALA B O 1
ATOM 3205 N N . PHE B 1 113 ? -7.117 -13.516 0.786 1 95.31 113 PHE B N 1
ATOM 3206 C CA . PHE B 1 113 ? -7.336 -14.648 -0.11 1 95.31 113 PHE B CA 1
ATOM 3207 C C . PHE B 1 113 ? -6.008 -15.281 -0.512 1 95.31 113 PHE B C 1
ATOM 3209 O O . PHE B 1 113 ? -5.973 -16.422 -0.968 1 95.31 113 PHE B O 1
ATOM 3216 N N . VAL B 1 114 ? -4.961 -14.617 -0.413 1 96.19 114 VAL B N 1
ATOM 3217 C CA . VAL B 1 114 ? -3.688 -15.148 -0.886 1 96.19 114 VAL B CA 1
ATOM 3218 C C . VAL B 1 114 ? -2.887 -15.703 0.292 1 96.19 114 VAL B C 1
ATOM 3220 O O . VAL B 1 114 ? -2.389 -16.828 0.239 1 96.19 114 VAL B O 1
ATOM 3223 N N . TRP B 1 115 ? -2.816 -14.961 1.407 1 94.56 115 TRP B N 1
ATOM 3224 C CA . TRP B 1 115 ? -1.991 -15.344 2.547 1 94.56 115 TRP B CA 1
ATOM 3225 C C . TRP B 1 115 ? -2.42 -16.703 3.096 1 94.56 115 TRP B C 1
ATOM 3227 O O . TRP B 1 115 ? -1.578 -17.547 3.398 1 94.56 115 TRP B O 1
ATOM 3237 N N . PRO B 1 116 ? -3.699 -16.969 3.158 1 93.62 116 PRO B N 1
ATOM 3238 C CA . PRO B 1 116 ? -4.105 -18.266 3.727 1 93.62 116 PRO B CA 1
ATOM 3239 C C . PRO B 1 116 ? -3.535 -19.453 2.961 1 93.62 116 PRO B C 1
ATOM 3241 O O . PRO B 1 116 ? -3.418 -20.547 3.514 1 93.62 116 PRO B O 1
ATOM 3244 N N . SER B 1 117 ? -3.16 -19.203 1.716 1 94.56 117 SER B N 1
ATOM 3245 C CA . SER B 1 117 ? -2.674 -20.297 0.886 1 94.56 117 SER B CA 1
ATOM 3246 C C . SER B 1 117 ? -1.168 -20.203 0.665 1 94.56 117 SER B C 1
ATOM 3248 O O . SER B 1 117 ? -0.582 -21.031 -0.034 1 94.56 117 SER B O 1
ATOM 3250 N N . LEU B 1 118 ? -0.59 -19.219 1.21 1 94.94 118 LEU B N 1
ATOM 3251 C CA . LEU B 1 118 ? 0.804 -18.938 0.888 1 94.94 118 LEU B CA 1
ATOM 3252 C C . LEU B 1 118 ? 1.713 -20.062 1.356 1 94.94 118 LEU B C 1
ATOM 3254 O O . LEU B 1 118 ? 2.586 -20.516 0.611 1 94.94 118 LEU B O 1
ATOM 3258 N N . ALA B 1 119 ? 1.53 -20.547 2.541 1 91.56 119 ALA B N 1
ATOM 3259 C CA . ALA B 1 119 ? 2.359 -21.609 3.084 1 91.56 119 ALA B CA 1
ATOM 3260 C C . ALA B 1 119 ? 2.219 -22.891 2.258 1 91.56 119 ALA B C 1
ATOM 3262 O O . ALA B 1 119 ? 3.209 -23.562 1.981 1 91.56 119 ALA B O 1
ATOM 3263 N N . VAL B 1 120 ? 1.02 -23.188 1.907 1 94 120 VAL B N 1
ATOM 3264 C CA . VAL B 1 120 ? 0.752 -24.391 1.112 1 94 120 VAL B CA 1
ATOM 3265 C C . VAL B 1 120 ? 1.388 -24.234 -0.269 1 94 120 VAL B C 1
ATOM 3267 O O . VAL B 1 120 ? 1.986 -25.188 -0.787 1 94 120 VAL B O 1
ATOM 3270 N N . LEU B 1 121 ? 1.257 -23.078 -0.832 1 95.81 121 LEU B N 1
ATOM 3271 C CA . LEU B 1 121 ? 1.878 -22.812 -2.123 1 95.81 121 LEU B CA 1
ATOM 3272 C C . LEU B 1 121 ? 3.383 -23.047 -2.064 1 95.81 121 LEU B C 1
ATOM 3274 O O . LEU B 1 121 ? 3.943 -23.719 -2.938 1 95.81 121 LEU B O 1
ATOM 3278 N N . ARG B 1 122 ? 4.016 -22.562 -1.036 1 94.56 122 ARG B N 1
ATOM 3279 C CA . ARG B 1 122 ? 5.461 -22.688 -0.898 1 94.56 122 ARG B CA 1
ATOM 3280 C C . ARG B 1 122 ? 5.871 -24.141 -0.701 1 94.56 122 ARG B C 1
ATOM 3282 O O . ARG B 1 122 ? 6.922 -24.562 -1.181 1 94.56 122 ARG B O 1
ATOM 3289 N N . ARG B 1 123 ? 5.086 -24.906 -0.042 1 94.38 123 ARG B N 1
ATOM 3290 C CA . ARG B 1 123 ? 5.375 -26.312 0.219 1 94.38 123 ARG B CA 1
ATOM 3291 C C . ARG B 1 123 ? 5.199 -27.156 -1.043 1 94.38 123 ARG B C 1
ATOM 3293 O O . ARG B 1 123 ? 6.055 -27.969 -1.37 1 94.38 123 ARG B O 1
ATOM 3300 N N . LEU B 1 124 ? 4.141 -26.922 -1.761 1 95.56 124 LEU B N 1
ATOM 3301 C CA . LEU B 1 124 ? 3.775 -27.766 -2.895 1 95.56 124 LEU B CA 1
ATOM 3302 C C . LEU B 1 124 ? 4.535 -27.344 -4.148 1 95.56 124 LEU B C 1
ATOM 3304 O O . LEU B 1 124 ? 4.824 -28.188 -5.012 1 95.56 124 LEU B O 1
ATOM 3308 N N . ALA B 1 125 ? 4.824 -26.047 -4.258 1 96.56 125 ALA B N 1
ATOM 3309 C CA . ALA B 1 125 ? 5.504 -25.5 -5.434 1 96.56 125 ALA B CA 1
ATOM 3310 C C . ALA B 1 125 ? 6.656 -24.594 -5.027 1 96.56 125 ALA B C 1
ATOM 3312 O O . ALA B 1 125 ? 6.637 -23.391 -5.324 1 96.56 125 ALA B O 1
ATOM 3313 N N . PRO B 1 126 ? 7.668 -25.125 -4.52 1 94.31 126 PRO B N 1
ATOM 3314 C CA . PRO B 1 126 ? 8.711 -24.344 -3.855 1 94.31 126 PRO B CA 1
ATOM 3315 C C . PRO B 1 126 ? 9.539 -23.5 -4.832 1 94.31 126 PRO B C 1
ATOM 3317 O O . PRO B 1 126 ? 10.164 -22.531 -4.43 1 94.31 126 PRO B O 1
ATOM 3320 N N . ASP B 1 127 ? 9.477 -23.844 -6.082 1 94.94 127 ASP B N 1
ATOM 3321 C CA . ASP B 1 127 ? 10.344 -23.125 -7.016 1 94.94 127 ASP B CA 1
ATOM 3322 C C . ASP B 1 127 ? 9.555 -22.078 -7.789 1 94.94 127 ASP B C 1
ATOM 3324 O O . ASP B 1 127 ? 10.117 -21.375 -8.641 1 94.94 127 ASP B O 1
ATOM 3328 N N . THR B 1 128 ? 8.32 -21.938 -7.445 1 95 128 THR B N 1
ATOM 3329 C CA . THR B 1 128 ? 7.508 -20.906 -8.078 1 95 128 THR B CA 1
ATOM 3330 C C . THR B 1 128 ? 7.711 -19.562 -7.383 1 95 128 THR B C 1
ATOM 3332 O O . THR B 1 128 ? 8.266 -19.5 -6.281 1 95 128 THR B O 1
ATOM 3335 N N . ARG B 1 129 ? 7.305 -18.531 -8.102 1 95.19 129 ARG B N 1
ATOM 3336 C CA . ARG B 1 129 ? 7.352 -17.172 -7.566 1 95.19 129 ARG B CA 1
ATOM 3337 C C . ARG B 1 129 ? 6 -16.484 -7.703 1 95.19 129 ARG B C 1
ATOM 3339 O O . ARG B 1 129 ? 5.203 -16.828 -8.578 1 95.19 129 ARG B O 1
ATOM 3346 N N . LEU B 1 130 ? 5.785 -15.586 -6.789 1 95.56 130 LEU B N 1
ATOM 3347 C CA . LEU B 1 130 ? 4.531 -14.836 -6.781 1 95.56 130 LEU B CA 1
ATOM 3348 C C . LEU B 1 130 ? 4.793 -13.336 -6.793 1 95.56 130 LEU B C 1
ATOM 3350 O O . LEU B 1 130 ? 5.59 -12.836 -5.996 1 95.56 130 LEU B O 1
ATOM 3354 N N . VAL B 1 131 ? 4.168 -12.656 -7.758 1 94.25 131 VAL B N 1
ATOM 3355 C CA . VAL B 1 131 ? 4.195 -11.203 -7.84 1 94.25 131 VAL B CA 1
ATOM 3356 C C . VAL B 1 131 ? 2.799 -10.641 -7.578 1 94.25 131 VAL B C 1
ATOM 3358 O O . VAL B 1 131 ? 1.851 -10.953 -8.305 1 94.25 131 VAL B O 1
ATOM 3361 N N . LEU B 1 132 ? 2.727 -9.836 -6.551 1 94.19 132 LEU B N 1
ATOM 3362 C CA . LEU B 1 132 ? 1.468 -9.188 -6.199 1 94.19 132 LEU B CA 1
ATOM 3363 C C . LEU B 1 132 ? 1.504 -7.703 -6.539 1 94.19 132 LEU B C 1
ATOM 3365 O O . LEU B 1 132 ? 2.369 -6.973 -6.055 1 94.19 132 LEU B O 1
ATOM 3369 N N . LEU B 1 133 ? 0.512 -7.281 -7.336 1 90.06 133 LEU B N 1
ATOM 3370 C CA . LEU B 1 133 ? 0.461 -5.902 -7.809 1 90.06 133 LEU B CA 1
ATOM 3371 C C . LEU B 1 133 ? -0.868 -5.25 -7.441 1 90.06 133 LEU B C 1
ATOM 3373 O O . LEU B 1 133 ? -1.913 -5.902 -7.473 1 90.06 133 LEU B O 1
ATOM 3377 N N . ASN B 1 134 ? -0.705 -3.965 -7.051 1 83.44 134 ASN B N 1
ATOM 3378 C CA . ASN B 1 134 ? -1.909 -3.166 -6.852 1 83.44 134 ASN B CA 1
ATOM 3379 C C . ASN B 1 134 ? -2.229 -2.314 -8.078 1 83.44 134 ASN B C 1
ATOM 3381 O O . ASN B 1 134 ? -1.59 -1.286 -8.305 1 83.44 134 ASN B O 1
ATOM 3385 N N . LYS B 1 135 ? -3.135 -2.736 -8.875 1 69.62 135 LYS B N 1
ATOM 3386 C CA . LYS B 1 135 ? -3.369 -2.068 -10.156 1 69.62 135 LYS B CA 1
ATOM 3387 C C . LYS B 1 135 ? -4.762 -1.445 -10.203 1 69.62 135 LYS B C 1
ATOM 3389 O O . LYS B 1 135 ? -5.664 -1.877 -9.484 1 69.62 135 LYS B O 1
ATOM 3394 N N . SER B 1 136 ? -4.723 -0.489 -11.016 1 66.5 136 SER B N 1
ATOM 3395 C CA . SER B 1 136 ? -5.984 0.177 -11.32 1 66.5 136 SER B CA 1
ATOM 3396 C C . SER B 1 136 ? -6.902 -0.722 -12.148 1 66.5 136 SER B C 1
ATOM 3398 O O . SER B 1 136 ? -6.434 -1.46 -13.016 1 66.5 136 SER B O 1
ATOM 3400 N N . PRO B 1 137 ? -8.078 -0.584 -11.891 1 63.75 137 PRO B N 1
ATOM 3401 C CA . PRO B 1 137 ? -9.055 -1.396 -12.625 1 63.75 137 PRO B CA 1
ATOM 3402 C C . PRO B 1 137 ? -9.055 -1.107 -14.125 1 63.75 137 PRO B C 1
ATOM 3404 O O . PRO B 1 137 ? -9.375 -1.99 -14.922 1 63.75 137 PRO B O 1
ATOM 3407 N N . LEU B 1 138 ? -8.68 0.061 -14.461 1 67.19 138 LEU B N 1
ATOM 3408 C CA . LEU B 1 138 ? -8.836 0.469 -15.852 1 67.19 138 LEU B CA 1
ATOM 3409 C C . LEU B 1 138 ? -7.934 -0.348 -16.766 1 67.19 138 LEU B C 1
ATOM 3411 O O . LEU B 1 138 ? -8.273 -0.594 -17.922 1 67.19 138 LEU B O 1
ATOM 3415 N N . SER B 1 139 ? -6.961 -0.813 -16.266 1 79.56 139 SER B N 1
ATOM 3416 C CA . SER B 1 139 ? -6.031 -1.529 -17.141 1 79.56 139 SER B CA 1
ATOM 3417 C C . SER B 1 139 ? -6.059 -3.029 -16.859 1 79.56 139 SER B C 1
ATOM 3419 O O . SER B 1 139 ? -5.344 -3.799 -17.5 1 79.56 139 SER B O 1
ATOM 3421 N N . LEU B 1 140 ? -6.902 -3.416 -16.125 1 84.56 140 LEU B N 1
ATOM 3422 C CA . LEU B 1 140 ? -6.895 -4.785 -15.625 1 84.56 140 LEU B CA 1
ATOM 3423 C C . LEU B 1 140 ? -7.191 -5.777 -16.734 1 84.56 140 LEU B C 1
ATOM 3425 O O . LEU B 1 140 ? -6.457 -6.754 -16.922 1 84.56 140 LEU B O 1
ATOM 3429 N N . ALA B 1 141 ? -8.211 -5.453 -17.516 1 83.62 141 ALA B N 1
ATOM 3430 C CA . ALA B 1 141 ? -8.617 -6.359 -18.594 1 83.62 141 ALA B CA 1
ATOM 3431 C C . ALA B 1 141 ? -7.512 -6.496 -19.641 1 83.62 141 ALA B C 1
ATOM 3433 O O . ALA B 1 141 ? -7.172 -7.609 -20.047 1 83.62 141 ALA B O 1
ATOM 3434 N N . ASP B 1 142 ? -7.035 -5.41 -19.938 1 84.44 142 ASP B N 1
ATOM 3435 C CA . ASP B 1 142 ? -5.973 -5.402 -20.938 1 84.44 142 ASP B CA 1
ATOM 3436 C C . ASP B 1 142 ? -4.746 -6.16 -20.438 1 84.44 142 ASP B C 1
ATOM 3438 O O . ASP B 1 142 ? -4.156 -6.945 -21.188 1 84.44 142 ASP B O 1
ATOM 3442 N N . ASP B 1 143 ? -4.406 -5.988 -19.266 1 88.25 143 ASP B N 1
ATOM 3443 C CA . ASP B 1 143 ? -3.23 -6.633 -18.688 1 88.25 143 ASP B CA 1
ATOM 3444 C C . ASP B 1 143 ? -3.422 -8.148 -18.594 1 88.25 143 ASP B C 1
ATOM 3446 O O . ASP B 1 143 ? -2.482 -8.914 -18.812 1 88.25 143 ASP B O 1
ATOM 3450 N N . LEU B 1 144 ? -4.574 -8.555 -18.312 1 88.62 144 LEU B N 1
ATOM 3451 C CA . LEU B 1 144 ? -4.879 -9.977 -18.219 1 88.62 144 LEU B CA 1
ATOM 3452 C C . LEU B 1 144 ? -4.883 -10.617 -19.609 1 88.62 144 LEU B C 1
ATOM 3454 O O . LEU B 1 144 ? -4.332 -11.703 -19.797 1 88.62 144 LEU B O 1
ATOM 3458 N N . GLU B 1 145 ? -5.418 -9.891 -20.5 1 82.94 145 GLU B N 1
ATOM 3459 C CA . GLU B 1 145 ? -5.539 -10.438 -21.859 1 82.94 145 GLU B CA 1
ATOM 3460 C C . GLU B 1 145 ? -4.184 -10.492 -22.547 1 82.94 145 GLU B C 1
ATOM 3462 O O . GLU B 1 145 ? -3.916 -11.414 -23.328 1 82.94 145 GLU B O 1
ATOM 3467 N N . ASN B 1 146 ? -3.369 -9.57 -22.156 1 82.31 146 ASN B N 1
ATOM 3468 C CA . ASN B 1 146 ? -2.08 -9.492 -22.828 1 82.31 146 ASN B CA 1
ATOM 3469 C C . ASN B 1 146 ? -0.991 -10.227 -22.062 1 82.31 146 ASN B C 1
ATOM 3471 O O . ASN B 1 146 ? 0.189 -10.141 -22.406 1 82.31 146 ASN B O 1
ATOM 3475 N N . GLY B 1 147 ? -1.34 -10.82 -21.016 1 86.56 147 GLY B N 1
ATOM 3476 C CA . GLY B 1 147 ? -0.412 -11.703 -20.328 1 86.56 147 GLY B CA 1
ATOM 3477 C C . GLY B 1 147 ? 0.475 -10.977 -19.328 1 86.56 147 GLY B C 1
ATOM 3478 O O . GLY B 1 147 ? 1.433 -11.547 -18.812 1 86.56 147 GLY B O 1
ATOM 3479 N N . ARG B 1 148 ? 0.206 -9.781 -19.078 1 87.94 148 ARG B N 1
ATOM 3480 C CA . ARG B 1 148 ? 0.953 -9.023 -18.078 1 87.94 148 ARG B CA 1
ATOM 3481 C C . ARG B 1 148 ? 0.516 -9.398 -16.672 1 87.94 148 ARG B C 1
ATOM 3483 O O . ARG B 1 148 ? 1.238 -9.148 -15.703 1 87.94 148 ARG B O 1
ATOM 3490 N N . LEU B 1 149 ? -0.639 -10.016 -16.656 1 92.5 149 LEU B N 1
ATOM 3491 C CA . LEU B 1 149 ? -1.204 -10.555 -15.422 1 92.5 149 LEU B CA 1
ATOM 3492 C C . LEU B 1 149 ? -1.781 -11.945 -15.656 1 92.5 149 LEU B C 1
ATOM 3494 O O . LEU B 1 149 ? -2.252 -12.25 -16.75 1 92.5 149 LEU B O 1
ATOM 3498 N N . ASP B 1 150 ? -1.747 -12.695 -14.602 1 94.06 150 ASP B N 1
ATOM 3499 C CA . ASP B 1 150 ? -2.312 -14.039 -14.695 1 94.06 150 ASP B CA 1
ATOM 3500 C C . ASP B 1 150 ? -3.68 -14.109 -14.016 1 94.06 150 ASP B C 1
ATOM 3502 O O . ASP B 1 150 ? -4.539 -14.898 -14.422 1 94.06 150 ASP B O 1
ATOM 3506 N N . LEU B 1 151 ? -3.836 -13.344 -13.016 1 95.69 151 LEU B N 1
ATOM 3507 C CA . LEU B 1 151 ? -5.023 -13.438 -12.172 1 95.69 151 LEU B CA 1
ATOM 3508 C C . LEU B 1 151 ? -5.324 -12.102 -11.508 1 95.69 151 LEU B C 1
ATOM 3510 O O . LEU B 1 151 ? -4.406 -11.32 -11.234 1 95.69 151 LEU B O 1
ATOM 3514 N N . ALA B 1 152 ? -6.621 -11.852 -11.305 1 95.38 152 ALA B N 1
ATOM 3515 C CA . ALA B 1 152 ? -7.012 -10.648 -10.57 1 95.38 152 ALA B CA 1
ATOM 3516 C C . ALA B 1 152 ? -8.047 -10.977 -9.5 1 95.38 152 ALA B C 1
ATOM 3518 O O . ALA B 1 152 ? -8.906 -11.836 -9.703 1 95.38 152 ALA B O 1
ATOM 3519 N N . LEU B 1 153 ? -7.906 -10.352 -8.406 1 95.19 153 LEU B N 1
ATOM 3520 C CA . LEU B 1 153 ? -8.906 -10.352 -7.348 1 95.19 153 LEU B CA 1
ATOM 3521 C C . LEU B 1 153 ? -9.562 -8.977 -7.211 1 95.19 153 LEU B C 1
ATOM 3523 O O . LEU B 1 153 ? -8.906 -8.008 -6.82 1 95.19 153 LEU B O 1
ATOM 3527 N N . HIS B 1 154 ? -10.844 -8.969 -7.531 1 92.5 154 HIS B N 1
ATOM 3528 C CA . HIS B 1 154 ? -11.516 -7.672 -7.594 1 92.5 154 HIS B CA 1
ATOM 3529 C C . HIS B 1 154 ? -12.984 -7.797 -7.215 1 92.5 15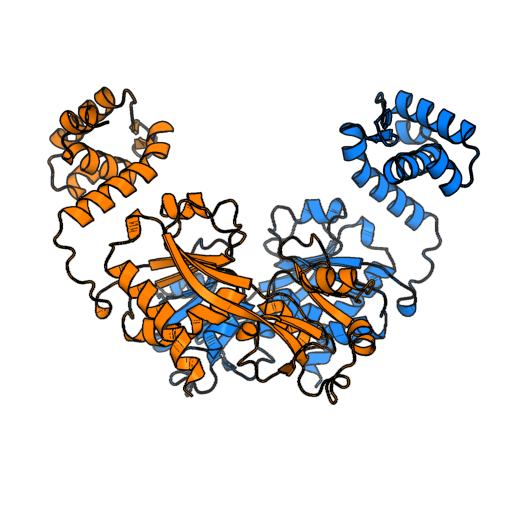4 HIS B C 1
ATOM 3531 O O . HIS B 1 154 ? -13.539 -8.898 -7.191 1 92.5 154 HIS B O 1
ATOM 3537 N N . THR B 1 155 ? -13.539 -6.621 -6.945 1 90.25 155 THR B N 1
ATOM 3538 C CA . THR B 1 155 ? -14.961 -6.594 -6.637 1 90.25 155 THR B CA 1
ATOM 3539 C C . THR B 1 155 ? -15.797 -6.746 -7.906 1 90.25 155 THR B C 1
ATOM 3541 O O . THR B 1 155 ? -15.359 -6.363 -8.992 1 90.25 155 THR B O 1
ATOM 3544 N N . ARG B 1 156 ? -16.969 -7.227 -7.797 1 84.69 156 ARG B N 1
ATOM 3545 C CA . ARG B 1 156 ? -17.875 -7.453 -8.922 1 84.69 156 ARG B CA 1
ATOM 3546 C C . ARG B 1 156 ? -18.188 -6.148 -9.648 1 84.69 156 ARG B C 1
ATOM 3548 O O . ARG B 1 156 ? -18.219 -6.113 -10.875 1 84.69 156 ARG B O 1
ATOM 3555 N N . ASP B 1 157 ? -18.328 -5.082 -8.992 1 77.19 157 ASP B N 1
ATOM 3556 C CA . ASP B 1 157 ? -18.766 -3.811 -9.562 1 77.19 157 ASP B CA 1
ATOM 3557 C C . ASP B 1 157 ? -17.703 -3.24 -10.508 1 77.19 157 ASP B C 1
ATOM 3559 O O . ASP B 1 157 ? -18.016 -2.465 -11.406 1 77.19 157 ASP B O 1
ATOM 3563 N N . GLU B 1 158 ? -16.531 -3.709 -10.375 1 71.06 158 GLU B N 1
ATOM 3564 C CA . GLU B 1 158 ? -15.43 -3.152 -11.172 1 71.06 158 GLU B CA 1
ATOM 3565 C C . GLU B 1 158 ? -14.883 -4.184 -12.156 1 71.06 158 GLU B C 1
ATOM 3567 O O . GLU B 1 158 ? -13.883 -3.932 -12.828 1 71.06 158 GLU B O 1
ATOM 3572 N N . ALA B 1 159 ? -15.523 -5.293 -12.289 1 75.88 159 ALA B N 1
ATOM 3573 C CA . ALA B 1 159 ? -14.977 -6.395 -13.078 1 75.88 159 ALA B CA 1
ATOM 3574 C C . ALA B 1 159 ? -15.375 -6.277 -14.547 1 75.88 159 ALA B C 1
ATOM 3576 O O . ALA B 1 159 ? -16.547 -6.016 -14.859 1 75.88 159 ALA B O 1
ATOM 3577 N N . PRO B 1 160 ? -14.344 -6.441 -15.352 1 76.94 160 PRO B N 1
ATOM 3578 C CA . PRO B 1 160 ? -14.672 -6.441 -16.781 1 76.94 160 PRO B CA 1
ATOM 3579 C C . PRO B 1 160 ? -15.508 -7.648 -17.188 1 76.94 160 PRO B C 1
ATOM 3581 O O . PRO B 1 160 ? -15.273 -8.758 -16.719 1 76.94 160 PRO B O 1
ATOM 3584 N N . ALA B 1 161 ? -16.422 -7.508 -18.156 1 73.81 161 ALA B N 1
ATOM 3585 C CA . ALA B 1 161 ? -17.406 -8.516 -18.547 1 73.81 161 ALA B CA 1
ATOM 3586 C C . ALA B 1 161 ? -16.766 -9.625 -19.359 1 73.81 161 ALA B C 1
ATOM 3588 O O . ALA B 1 161 ? -17.25 -10.766 -19.359 1 73.81 161 ALA B O 1
ATOM 3589 N N . LYS B 1 162 ? -15.703 -9.375 -19.922 1 80.94 162 LYS B N 1
ATOM 3590 C CA . LYS B 1 162 ? -15.188 -10.344 -20.891 1 80.94 162 LYS B CA 1
ATOM 3591 C C . LYS B 1 162 ? -14.266 -11.352 -20.219 1 80.94 162 LYS B C 1
ATOM 3593 O O . LYS B 1 162 ? -13.867 -12.344 -20.828 1 80.94 162 LYS B O 1
ATOM 3598 N N . LEU B 1 163 ? -14.094 -11.273 -18.953 1 88.75 163 LEU B N 1
ATOM 3599 C CA . LEU B 1 163 ? -13.172 -12.156 -18.25 1 88.75 163 LEU B CA 1
ATOM 3600 C C . LEU B 1 163 ? -13.922 -13.297 -17.578 1 88.75 163 LEU B C 1
ATOM 3602 O O . LEU B 1 163 ? -15.086 -13.141 -17.203 1 88.75 163 LEU B O 1
ATOM 3606 N N . ARG B 1 164 ? -13.25 -14.445 -17.5 1 90.88 164 ARG B N 1
ATOM 3607 C CA . ARG B 1 164 ? -13.75 -15.5 -16.625 1 90.88 164 ARG B CA 1
ATOM 3608 C C . ARG B 1 164 ? -13.711 -15.07 -15.164 1 90.88 164 ARG B C 1
ATOM 3610 O O . ARG B 1 164 ? -12.844 -14.281 -14.766 1 90.88 164 ARG B O 1
ATOM 3617 N N . HIS B 1 165 ? -14.703 -15.516 -14.484 1 93.94 165 HIS B N 1
ATOM 3618 C CA . HIS B 1 165 ? -14.711 -15.125 -13.086 1 93.94 165 HIS B CA 1
ATOM 3619 C C . HIS B 1 165 ? -15.289 -16.234 -12.203 1 93.94 165 HIS B C 1
ATOM 3621 O O . HIS B 1 165 ? -16 -17.109 -12.695 1 93.94 165 HIS B O 1
ATOM 3627 N N . LYS B 1 166 ? -14.859 -16.266 -10.984 1 95.12 166 LYS B N 1
ATOM 3628 C CA . LYS B 1 166 ? -15.391 -17.109 -9.914 1 95.12 166 LYS B CA 1
ATOM 3629 C C . LYS B 1 166 ? -15.648 -16.281 -8.656 1 95.12 166 LYS B C 1
ATOM 3631 O O . LYS B 1 166 ? -14.797 -15.5 -8.227 1 95.12 166 LYS B O 1
ATOM 3636 N N . SER B 1 167 ? -16.875 -16.453 -8.172 1 95.31 167 SER B N 1
ATOM 3637 C CA . SER B 1 167 ? -17.203 -15.789 -6.918 1 95.31 167 SER B CA 1
ATOM 3638 C C . SER B 1 167 ? -16.453 -16.406 -5.742 1 95.31 167 SER B C 1
ATOM 3640 O O . SER B 1 167 ? -16.422 -17.641 -5.602 1 95.31 167 SER B O 1
ATOM 3642 N N . LEU B 1 168 ? -15.852 -15.539 -4.945 1 95.81 168 LEU B N 1
ATOM 3643 C CA . LEU B 1 168 ? -15.102 -16.031 -3.795 1 95.81 168 LEU B CA 1
ATOM 3644 C C . LEU B 1 168 ? -15.922 -15.914 -2.518 1 95.81 168 LEU B C 1
ATOM 3646 O O . LEU B 1 168 ? -16.141 -16.906 -1.824 1 95.81 168 LEU B O 1
ATOM 3650 N N . VAL B 1 169 ? -16.344 -14.695 -2.193 1 95.25 169 VAL B N 1
ATOM 3651 C CA . VAL B 1 169 ? -17.094 -14.461 -0.969 1 95.25 169 VAL B CA 1
ATOM 3652 C C . VAL B 1 169 ? -17.984 -13.227 -1.138 1 95.25 169 VAL B C 1
ATOM 3654 O O . VAL B 1 169 ? -17.781 -12.422 -2.051 1 95.25 169 VAL B O 1
ATOM 3657 N N . HIS B 1 170 ? -18.953 -13.211 -0.305 1 95.44 170 HIS B N 1
ATOM 3658 C CA . HIS B 1 170 ? -19.625 -11.953 -0.011 1 95.44 170 HIS B CA 1
ATOM 3659 C C . HIS B 1 170 ? -19.156 -11.375 1.32 1 95.44 170 HIS B C 1
ATOM 3661 O O . HIS B 1 170 ? -19.469 -11.914 2.383 1 95.44 170 HIS B O 1
ATOM 3667 N N . GLU B 1 171 ? -18.484 -10.32 1.2 1 95.56 171 GLU B N 1
ATOM 3668 C CA . GLU B 1 171 ? -17.781 -9.727 2.334 1 95.56 171 GLU B CA 1
ATOM 3669 C C . GLU B 1 171 ? -18.672 -8.758 3.098 1 95.56 171 GLU B C 1
ATOM 3671 O O . GLU B 1 171 ? -19.516 -8.094 2.504 1 95.56 171 GLU B O 1
ATOM 3676 N N . ARG B 1 172 ? -18.5 -8.75 4.371 1 95.75 172 ARG B N 1
ATOM 3677 C CA . ARG B 1 172 ? -19.188 -7.777 5.211 1 95.75 172 ARG B CA 1
ATOM 3678 C C . ARG B 1 172 ? -18.219 -6.789 5.832 1 95.75 172 ARG B C 1
ATOM 3680 O O . ARG B 1 172 ? -17.016 -7.059 5.895 1 95.75 172 ARG B O 1
ATOM 3687 N N . TYR B 1 173 ? -18.812 -5.66 6.297 1 96.25 173 TYR B N 1
ATOM 3688 C CA . TYR B 1 173 ? -18 -4.641 6.953 1 96.25 173 TYR B CA 1
ATOM 3689 C C . TYR B 1 173 ? -18.094 -4.762 8.469 1 96.25 173 TYR B C 1
ATOM 3691 O O . TYR B 1 173 ? -19.141 -5.121 9.008 1 96.25 173 TYR B O 1
ATOM 3699 N N . VAL B 1 174 ? -17.031 -4.441 9.117 1 96.75 174 VAL B N 1
ATOM 3700 C CA . VAL B 1 174 ? -16.984 -4.41 10.578 1 96.75 174 VAL B CA 1
ATOM 3701 C C . VAL B 1 174 ? -16.297 -3.133 11.039 1 96.75 174 VAL B C 1
ATOM 3703 O O . VAL B 1 174 ? -15.648 -2.443 10.25 1 96.75 174 VAL B O 1
ATOM 3706 N N . LEU B 1 175 ? -16.5 -2.824 12.242 1 97.12 175 LEU B N 1
ATOM 3707 C CA . LEU B 1 175 ? -15.805 -1.721 12.898 1 97.12 175 LEU B CA 1
ATOM 3708 C C . LEU B 1 175 ? -14.562 -2.217 13.633 1 97.12 175 LEU B C 1
ATOM 3710 O O . LEU B 1 175 ? -14.633 -3.172 14.406 1 97.12 175 LEU B O 1
ATOM 3714 N N . ALA B 1 176 ? -13.414 -1.565 13.344 1 97.38 176 ALA B N 1
ATOM 3715 C CA . ALA B 1 176 ? -12.156 -1.982 13.945 1 97.38 176 ALA B CA 1
ATOM 3716 C C . ALA B 1 176 ? -11.477 -0.817 14.664 1 97.38 176 ALA B C 1
ATOM 3718 O O . ALA B 1 176 ? -11.539 0.325 14.203 1 97.38 176 ALA B O 1
ATOM 3719 N N . ALA B 1 177 ? -10.852 -1.126 15.766 1 97.31 177 ALA B N 1
ATOM 3720 C CA . ALA B 1 177 ? -10.055 -0.212 16.578 1 97.31 177 ALA B CA 1
ATOM 3721 C C . ALA B 1 177 ? -8.969 -0.964 17.344 1 97.31 177 ALA B C 1
ATOM 3723 O O . ALA B 1 177 ? -8.969 -2.197 17.375 1 97.31 177 ALA B O 1
ATOM 3724 N N . ARG B 1 178 ? -8.016 -0.183 17.859 1 95.44 178 ARG B N 1
ATOM 3725 C CA . ARG B 1 178 ? -7.004 -0.858 18.672 1 95.44 178 ARG B CA 1
ATOM 3726 C C . ARG B 1 178 ? -7.641 -1.581 19.844 1 95.44 178 ARG B C 1
ATOM 3728 O O . ARG B 1 178 ? -8.68 -1.153 20.359 1 95.44 178 ARG B O 1
ATOM 3735 N N . ARG B 1 179 ? -6.992 -2.645 20.234 1 93.56 179 ARG B N 1
ATOM 3736 C CA . ARG B 1 179 ? -7.438 -3.328 21.438 1 93.56 179 ARG B CA 1
ATOM 3737 C C . ARG B 1 179 ? -7.402 -2.391 22.641 1 93.56 179 ARG B C 1
ATOM 3739 O O . ARG B 1 179 ? -6.43 -1.654 22.844 1 93.56 179 ARG B O 1
ATOM 3746 N N . GLY B 1 180 ? -8.508 -2.402 23.453 1 93.38 180 GLY B N 1
ATOM 3747 C CA . GLY B 1 180 ? -8.586 -1.547 24.625 1 93.38 180 GLY B CA 1
ATOM 3748 C C . GLY B 1 180 ? -9.109 -0.158 24.312 1 93.38 180 GLY B C 1
ATOM 3749 O O . GLY B 1 180 ? -9.039 0.739 25.156 1 93.38 180 GLY B O 1
ATOM 3750 N N . HIS B 1 181 ? -9.555 0.002 23.141 1 94.25 181 HIS B N 1
ATOM 3751 C CA . HIS B 1 181 ? -10.133 1.296 22.797 1 94.25 181 HIS B CA 1
ATOM 3752 C C . HIS B 1 181 ? -11.219 1.704 23.781 1 94.25 181 HIS B C 1
ATOM 3754 O O . HIS B 1 181 ? -12.133 0.927 24.062 1 94.25 181 HIS B O 1
ATOM 3760 N N . PRO B 1 182 ? -11.203 2.891 24.188 1 90.56 182 PRO B N 1
ATOM 3761 C CA . PRO B 1 182 ? -12.117 3.297 25.266 1 90.56 182 PRO B CA 1
ATOM 3762 C C . PRO B 1 182 ? -13.578 3.283 24.844 1 90.56 182 PRO B C 1
ATOM 3764 O O . PRO B 1 182 ? -14.461 2.961 25.641 1 90.56 182 PRO B O 1
ATOM 3767 N N . ALA B 1 183 ? -13.789 3.586 23.656 1 90.12 183 ALA B N 1
ATOM 3768 C CA . ALA B 1 183 ? -15.172 3.723 23.203 1 90.12 183 ALA B CA 1
ATOM 3769 C C . ALA B 1 183 ? -15.766 2.365 22.828 1 90.12 183 ALA B C 1
ATOM 3771 O O . ALA B 1 183 ? -16.969 2.24 22.641 1 90.12 183 ALA B O 1
ATOM 3772 N N . LEU B 1 184 ? -14.984 1.356 22.688 1 88.94 184 LEU B N 1
ATOM 3773 C CA . LEU B 1 184 ? -15.492 0.088 22.188 1 88.94 184 LEU B CA 1
ATOM 3774 C C . LEU B 1 184 ? -15.633 -0.933 23.312 1 88.94 184 LEU B C 1
ATOM 3776 O O . LEU B 1 184 ? -15.844 -2.121 23.047 1 88.94 184 LEU B O 1
ATOM 3780 N N . ALA B 1 185 ? -15.602 -0.422 24.453 1 84.25 185 ALA B N 1
ATOM 3781 C CA . ALA B 1 185 ? -15.812 -1.29 25.609 1 84.25 185 ALA B CA 1
ATOM 3782 C C . ALA B 1 185 ? -17.266 -1.71 25.719 1 84.25 185 ALA B C 1
ATOM 3784 O O . ALA B 1 185 ? -17.578 -2.744 26.312 1 84.25 185 ALA B O 1
ATOM 3785 N N . THR B 1 186 ? -18.172 -0.96 25.188 1 81.69 186 THR B N 1
ATOM 3786 C CA . THR B 1 186 ? -19.594 -1.238 25.156 1 81.69 186 THR B CA 1
ATOM 3787 C C . THR B 1 186 ? -20.141 -1.093 23.75 1 81.69 186 THR B C 1
ATOM 3789 O O . THR B 1 186 ? -19.516 -0.462 22.891 1 81.69 186 THR B O 1
ATOM 3792 N N . PRO B 1 187 ? -21.266 -1.784 23.531 1 85.62 187 PRO B N 1
ATOM 3793 C CA . PRO B 1 187 ? -21.844 -1.608 22.203 1 85.62 187 PRO B CA 1
ATOM 3794 C C . PRO B 1 187 ? -22.109 -0.145 21.859 1 85.62 187 PRO B C 1
ATOM 3796 O O . PRO B 1 187 ? -22.594 0.611 22.719 1 85.62 187 PRO B O 1
ATOM 3799 N N . LEU B 1 188 ? -21.797 0.175 20.641 1 92 188 LEU B N 1
ATOM 3800 C CA . LEU B 1 188 ? -21.859 1.568 20.219 1 92 188 LEU B CA 1
ATOM 3801 C C . LEU B 1 188 ? -23.25 1.914 19.703 1 92 188 LEU B C 1
ATOM 3803 O O . LEU B 1 188 ? -23.844 1.146 18.953 1 92 188 LEU B O 1
ATOM 3807 N N . SER B 1 189 ? -23.719 3.023 20.188 1 94.31 189 SER B N 1
ATOM 3808 C CA . SER B 1 189 ? -24.891 3.607 19.531 1 94.31 189 SER B CA 1
ATOM 3809 C C . SER B 1 189 ? -24.516 4.277 18.219 1 94.31 189 SER B C 1
ATOM 3811 O O . SER B 1 189 ? -23.344 4.539 17.969 1 94.31 189 SER B O 1
ATOM 3813 N N . LEU B 1 190 ? -25.531 4.531 17.438 1 96.06 190 LEU B N 1
ATOM 3814 C CA . LEU B 1 190 ? -25.281 5.207 16.156 1 96.06 190 LEU B CA 1
ATOM 3815 C C . LEU B 1 190 ? -24.734 6.609 16.391 1 96.06 190 LEU B C 1
ATOM 3817 O O . LEU B 1 190 ? -23.859 7.062 15.641 1 96.06 190 LEU B O 1
ATOM 3821 N N . GLU B 1 191 ? -25.25 7.227 17.391 1 94.88 191 GLU B N 1
ATOM 3822 C CA . GLU B 1 191 ? -24.766 8.555 17.734 1 94.88 191 GLU B CA 1
ATOM 3823 C C . GLU B 1 191 ? -23.281 8.516 18.141 1 94.88 191 GLU B C 1
ATOM 3825 O O . GLU B 1 191 ? -22.484 9.336 17.672 1 94.88 191 GLU B O 1
ATOM 3830 N N . ALA B 1 192 ? -23 7.574 18.953 1 94.94 192 ALA B N 1
ATOM 3831 C CA . ALA B 1 192 ? -21.609 7.41 19.375 1 94.94 192 ALA B CA 1
ATOM 3832 C C . ALA B 1 192 ? -20.719 7.055 18.188 1 94.94 192 ALA B C 1
ATOM 3834 O O . ALA B 1 192 ? -19.578 7.531 18.094 1 94.94 192 ALA B O 1
ATOM 3835 N N . PHE B 1 193 ? -21.297 6.242 17.391 1 96.81 193 PHE B N 1
ATOM 3836 C CA . PHE B 1 193 ? -20.609 5.844 16.156 1 96.81 193 PHE B CA 1
ATOM 3837 C C . PHE B 1 193 ? -20.25 7.059 15.32 1 96.81 193 PHE B C 1
ATOM 3839 O O . PHE B 1 193 ? -19.109 7.172 14.844 1 96.81 193 PHE B O 1
ATOM 3846 N N . CYS B 1 194 ? -21.078 7.957 15.219 1 96.31 194 CYS B N 1
ATOM 3847 C CA . CYS B 1 194 ? -20.875 9.148 14.406 1 96.31 194 CYS B CA 1
ATOM 3848 C C . CYS B 1 194 ? -19.891 10.102 15.078 1 96.31 194 CYS B C 1
ATOM 3850 O O . CYS B 1 194 ? -19.234 10.906 14.406 1 96.31 194 CYS B O 1
ATOM 3852 N N . GLY B 1 195 ? -19.766 9.961 16.328 1 95 195 GLY B N 1
ATOM 3853 C CA . GLY B 1 195 ? -18.922 10.891 17.078 1 95 195 GLY B CA 1
ATOM 3854 C C . GLY B 1 195 ? -17.469 10.484 17.125 1 95 195 GLY B C 1
ATOM 3855 O O . GLY B 1 195 ? -16.609 11.273 17.516 1 95 195 GLY B O 1
ATOM 3856 N N . LEU B 1 196 ? -17.156 9.297 16.672 1 96.19 196 LEU B N 1
ATOM 3857 C CA . LEU B 1 196 ? -15.789 8.797 16.688 1 96.19 196 LEU B CA 1
ATOM 3858 C C . LEU B 1 196 ? -14.969 9.43 15.562 1 96.19 196 LEU B C 1
ATOM 3860 O O . LEU B 1 196 ? -15.531 10.023 14.641 1 96.19 196 LEU B O 1
ATOM 3864 N N . GLU B 1 197 ? -13.625 9.383 15.742 1 96.31 197 GLU B N 1
ATOM 3865 C CA . GLU B 1 197 ? -12.719 9.812 14.672 1 96.31 197 GLU B CA 1
ATOM 3866 C C . GLU B 1 197 ? -12.32 8.633 13.789 1 96.31 197 GLU B C 1
ATOM 3868 O O . GLU B 1 197 ? -11.828 7.617 14.281 1 96.31 197 GLU B O 1
ATOM 3873 N N . TYR B 1 198 ? -12.469 8.875 12.453 1 96.81 198 TYR B N 1
ATOM 3874 C CA . TYR B 1 198 ? -12.32 7.758 11.523 1 96.81 198 TYR B CA 1
ATOM 3875 C C . TYR B 1 198 ? -11.094 7.938 10.641 1 96.81 198 TYR B C 1
ATOM 3877 O O . TYR B 1 198 ? -10.742 9.062 10.273 1 96.81 198 TYR B O 1
ATOM 3885 N N . ALA B 1 199 ? -10.516 6.816 10.359 1 96.19 199 ALA B N 1
ATOM 3886 C CA . ALA B 1 199 ? -9.578 6.695 9.25 1 96.19 199 ALA B CA 1
ATOM 3887 C C . ALA B 1 199 ? -10.195 5.926 8.086 1 96.19 199 ALA B C 1
ATOM 3889 O O . ALA B 1 199 ? -11.016 5.023 8.297 1 96.19 199 ALA B O 1
ATOM 3890 N N . VAL B 1 200 ? -9.797 6.289 6.832 1 94.88 200 VAL B N 1
ATOM 3891 C CA . VAL B 1 200 ? -10.352 5.637 5.648 1 94.88 200 VAL B CA 1
ATOM 3892 C C . VAL B 1 200 ? -9.234 5.363 4.641 1 94.88 200 VAL B C 1
ATOM 3894 O O . VAL B 1 200 ? -8.172 5.988 4.699 1 94.88 200 VAL B O 1
ATOM 3897 N N . VAL B 1 201 ? -9.547 4.352 3.809 1 92.44 201 VAL B N 1
ATOM 3898 C CA . VAL B 1 201 ? -8.648 4.094 2.682 1 92.44 201 VAL B CA 1
ATOM 3899 C C . VAL B 1 201 ? -9.148 4.848 1.449 1 92.44 201 VAL B C 1
ATOM 3901 O O . VAL B 1 201 ? -10.312 4.723 1.067 1 92.44 201 VAL B O 1
ATOM 3904 N N . SER B 1 202 ? -8.219 5.57 0.914 1 84.19 202 SER B N 1
ATOM 3905 C CA . SER B 1 202 ? -8.461 6.262 -0.348 1 84.19 202 SER B CA 1
ATOM 3906 C C . SER B 1 202 ? -7.238 6.199 -1.257 1 84.19 202 SER B C 1
ATOM 3908 O O . SER B 1 202 ? -6.312 7 -1.113 1 84.19 202 SER B O 1
ATOM 3910 N N . PRO B 1 203 ? -7.258 5.34 -2.217 1 64.62 203 PRO B N 1
ATOM 3911 C CA . PRO B 1 203 ? -6.051 5.16 -3.027 1 64.62 203 PRO B CA 1
ATOM 3912 C C . PRO B 1 203 ? -5.652 6.434 -3.773 1 64.62 203 PRO B C 1
ATOM 3914 O O . PRO B 1 203 ? -4.461 6.691 -3.965 1 64.62 203 PRO B O 1
ATOM 3917 N N . ASN B 1 204 ? -6.617 7.184 -4.238 1 60.22 204 ASN B N 1
ATOM 3918 C CA . ASN B 1 204 ? -6.25 8.367 -5.008 1 60.22 204 ASN B CA 1
ATOM 3919 C C . ASN B 1 204 ? -6.391 9.641 -4.176 1 60.22 204 ASN B C 1
ATOM 3921 O O . ASN B 1 204 ? -6.324 10.75 -4.715 1 60.22 204 ASN B O 1
ATOM 3925 N N . GLY B 1 205 ? -6.492 9.5 -2.953 1 57.38 205 GLY B N 1
ATOM 3926 C CA . GLY B 1 205 ? -6.574 10.656 -2.08 1 57.38 205 GLY B CA 1
ATOM 3927 C C . GLY B 1 205 ? -7.855 11.453 -2.258 1 57.38 205 GLY B C 1
ATOM 3928 O O . GLY B 1 205 ? -7.961 12.586 -1.781 1 57.38 205 GLY B O 1
ATOM 3929 N N . ALA B 1 206 ? -8.742 10.922 -3.271 1 50.78 206 ALA B N 1
ATOM 3930 C CA . ALA B 1 206 ? -9.859 11.742 -3.73 1 50.78 206 ALA B CA 1
ATOM 3931 C C . ALA B 1 206 ? -10.961 11.805 -2.678 1 50.78 206 ALA B C 1
ATOM 3933 O O . ALA B 1 206 ? -11.93 12.547 -2.83 1 50.78 206 ALA B O 1
ATOM 3934 N N . GLY B 1 207 ? -10.781 11.219 -1.587 1 60.47 207 GLY B N 1
ATOM 3935 C CA . GLY B 1 207 ? -11.961 11.586 -0.82 1 60.47 207 GLY B CA 1
ATOM 3936 C C . GLY B 1 207 ? -12.133 10.758 0.441 1 60.47 207 GLY B C 1
ATOM 3937 O O . GLY B 1 207 ? -11.445 9.758 0.633 1 60.47 207 GLY B O 1
ATOM 3938 N N . PHE B 1 208 ? -12.758 11.383 1.334 1 63.56 208 PHE B N 1
ATOM 3939 C CA . PHE B 1 208 ? -13.102 10.898 2.664 1 63.56 208 PHE B CA 1
ATOM 3940 C C . PHE B 1 208 ? -14.461 10.203 2.65 1 63.56 208 PHE B C 1
ATOM 3942 O O . PHE B 1 208 ? -15.125 10.109 3.684 1 63.56 208 PHE B O 1
ATOM 3949 N N . VAL B 1 209 ? -14.789 9.625 1.387 1 70.25 209 VAL B N 1
ATOM 3950 C CA . VAL B 1 209 ? -16.125 9.062 1.305 1 70.25 209 VAL B CA 1
ATOM 3951 C C . VAL B 1 209 ? -16.047 7.602 0.86 1 70.25 209 VAL B C 1
ATOM 3953 O O . VAL B 1 209 ? -15.234 7.254 -0.002 1 70.25 209 VAL B O 1
ATOM 3956 N N . GLY B 1 210 ? -16.828 6.762 1.517 1 78.31 210 GLY B N 1
ATOM 3957 C CA . GLY B 1 210 ? -16.969 5.355 1.176 1 78.31 210 GLY B CA 1
ATOM 3958 C C . GLY B 1 210 ? -18.359 4.812 1.435 1 78.31 210 GLY B C 1
ATOM 3959 O O . GLY B 1 210 ? -19.328 5.574 1.517 1 78.31 210 GLY B O 1
ATOM 3960 N N . SER B 1 211 ? -18.5 3.502 1.413 1 83.19 211 SER B N 1
ATOM 3961 C CA . SER B 1 211 ? -19.766 2.811 1.615 1 83.19 211 SER B CA 1
ATOM 3962 C C . SER B 1 211 ? -20.438 3.236 2.924 1 83.19 211 SER B C 1
ATOM 3964 O O . SER B 1 211 ? -21.656 3.379 2.99 1 83.19 211 SER B O 1
ATOM 3966 N N . THR B 1 212 ? -19.625 3.502 3.838 1 91.75 212 THR B N 1
ATOM 3967 C CA . THR B 1 212 ? -20.125 3.934 5.141 1 91.75 212 THR B CA 1
ATOM 3968 C C . THR B 1 212 ? -20.797 5.297 5.035 1 91.75 212 THR B C 1
ATOM 3970 O O . THR B 1 212 ? -21.859 5.52 5.621 1 91.75 212 THR B O 1
ATOM 3973 N N . ASP B 1 213 ? -20.234 6.133 4.297 1 91.19 213 ASP B N 1
ATOM 3974 C CA . ASP B 1 213 ? -20.766 7.484 4.152 1 91.19 213 ASP B CA 1
ATOM 3975 C C . ASP B 1 213 ? -22.094 7.477 3.412 1 91.19 213 ASP B C 1
ATOM 3977 O O . ASP B 1 213 ? -23 8.25 3.744 1 91.19 213 ASP B O 1
ATOM 3981 N N . GLN B 1 214 ? -22.156 6.648 2.475 1 89.75 214 GLN B N 1
ATOM 3982 C CA . GLN B 1 214 ? -23.422 6.5 1.767 1 89.75 214 GLN B CA 1
ATOM 3983 C C . GLN B 1 214 ? -24.516 6.012 2.705 1 89.75 214 GLN B C 1
ATOM 3985 O O . GLN B 1 214 ? -25.641 6.527 2.682 1 89.75 214 GLN B O 1
ATOM 3990 N N . ALA B 1 215 ? -24.203 5.086 3.508 1 92.81 215 ALA B N 1
ATOM 3991 C CA . ALA B 1 215 ? -25.172 4.543 4.465 1 92.81 215 ALA B CA 1
ATOM 3992 C C . ALA B 1 215 ? -25.578 5.594 5.492 1 92.81 215 ALA B C 1
ATOM 3994 O O . ALA B 1 215 ? -26.75 5.695 5.855 1 92.81 215 ALA B O 1
ATOM 3995 N N . LEU B 1 216 ? -24.672 6.348 5.926 1 94.75 216 LEU B N 1
ATOM 3996 C CA . LEU B 1 216 ? -24.953 7.402 6.895 1 94.75 216 LEU B CA 1
ATOM 3997 C C . LEU B 1 216 ? -25.781 8.508 6.273 1 94.75 216 LEU B C 1
ATOM 3999 O O . LEU B 1 216 ? -26.734 8.992 6.887 1 94.75 216 LEU B O 1
ATOM 4003 N N . ALA B 1 217 ? -25.438 8.82 5.082 1 92.81 217 ALA B N 1
ATOM 4004 C CA . ALA B 1 217 ? -26.141 9.891 4.375 1 92.81 217 ALA B CA 1
ATOM 4005 C C . ALA B 1 217 ? -27.625 9.547 4.203 1 92.81 217 ALA B C 1
ATOM 4007 O O . ALA B 1 217 ? -28.484 10.43 4.273 1 92.81 217 ALA B O 1
ATOM 4008 N N . ALA B 1 218 ? -27.891 8.359 3.98 1 93 218 ALA B N 1
ATOM 4009 C CA . ALA B 1 218 ? -29.266 7.883 3.836 1 93 218 ALA B CA 1
ATOM 4010 C C . ALA B 1 218 ? -30.078 8.164 5.098 1 93 218 ALA B C 1
ATOM 4012 O O . ALA B 1 218 ? -31.312 8.242 5.047 1 93 218 ALA B O 1
ATOM 4013 N N . GLN B 1 219 ? -29.453 8.406 6.18 1 94.44 219 GLN B N 1
ATOM 4014 C CA . GLN B 1 219 ? -30.109 8.688 7.449 1 94.44 219 GLN B CA 1
ATOM 4015 C C . GLN B 1 219 ? -29.875 10.133 7.883 1 94.44 219 GLN B C 1
ATOM 4017 O O . GLN B 1 219 ? -30.172 10.5 9.023 1 94.44 219 GLN B O 1
ATOM 4022 N N . GLY B 1 220 ? -29.203 10.844 7 1 95.38 220 GLY B N 1
ATOM 4023 C CA . GLY B 1 220 ? -28.906 12.242 7.281 1 95.38 220 GLY B CA 1
ATOM 4024 C C . GLY B 1 220 ? -27.797 12.43 8.289 1 95.38 220 GLY B C 1
ATOM 4025 O O . GLY B 1 220 ? -27.75 13.438 9 1 95.38 220 GLY B O 1
ATOM 4026 N N . LEU B 1 221 ? -26.969 11.398 8.383 1 96.12 221 LEU B N 1
ATOM 4027 C CA . LEU B 1 221 ? -25.891 11.43 9.359 1 96.12 221 LEU B CA 1
ATOM 4028 C C . LEU B 1 221 ? -24.531 11.523 8.664 1 96.12 221 LEU B C 1
ATOM 4030 O O . LEU B 1 221 ? -24.438 11.344 7.453 1 96.12 221 LEU B O 1
ATOM 4034 N N . GLU B 1 222 ? -23.547 11.945 9.438 1 94.75 222 GLU B N 1
ATOM 4035 C CA . GLU B 1 222 ? -22.172 12.031 8.961 1 94.75 222 GLU B CA 1
ATOM 4036 C C . GLU B 1 222 ? -21.188 11.555 10.023 1 94.75 222 GLU B C 1
ATOM 4038 O O . GLU B 1 222 ? -21.5 11.578 11.219 1 94.75 222 GLU B O 1
ATOM 4043 N N . ARG B 1 223 ? -20.078 11.117 9.516 1 94.31 223 ARG B N 1
ATOM 4044 C CA . ARG B 1 223 ? -19 10.773 10.438 1 94.31 223 ARG B CA 1
ATOM 4045 C C . ARG B 1 223 ? -17.812 11.711 10.266 1 94.31 223 ARG B C 1
ATOM 4047 O O . ARG B 1 223 ? -17.781 12.508 9.328 1 94.31 223 ARG B O 1
ATOM 4054 N N . LYS B 1 224 ? -16.984 11.609 11.234 1 94.19 224 LYS B N 1
ATOM 4055 C CA . LYS B 1 224 ? -15.797 12.469 11.227 1 94.19 224 LYS B CA 1
ATOM 4056 C C . LYS B 1 224 ? -14.562 11.703 10.758 1 94.19 224 LYS B C 1
ATOM 4058 O O . LYS B 1 224 ? -13.922 11.016 11.555 1 94.19 224 LYS B O 1
ATOM 4063 N N . VAL B 1 225 ? -14.203 11.922 9.492 1 94.88 225 VAL B N 1
ATOM 4064 C CA . VAL B 1 225 ? -13 11.297 8.953 1 94.88 225 VAL B CA 1
ATOM 4065 C C . VAL B 1 225 ? -11.82 12.266 9.07 1 94.88 225 VAL B C 1
ATOM 4067 O O . VAL B 1 225 ? -11.859 13.367 8.523 1 94.88 225 VAL B O 1
ATOM 4070 N N . VAL B 1 226 ? -10.75 11.781 9.773 1 95.81 226 VAL B N 1
ATOM 4071 C CA . VAL B 1 226 ? -9.664 12.711 10.07 1 95.81 226 VAL B CA 1
ATOM 4072 C C . VAL B 1 226 ? -8.367 12.227 9.43 1 95.81 226 VAL B C 1
ATOM 4074 O O . VAL B 1 226 ? -7.379 12.961 9.375 1 95.81 226 VAL B O 1
ATOM 4077 N N . LEU B 1 227 ? -8.352 10.977 8.938 1 96 227 LEU B N 1
ATOM 4078 C CA . LEU B 1 227 ? -7.156 10.398 8.344 1 96 227 LEU B CA 1
ATOM 4079 C C . LEU B 1 227 ? -7.508 9.586 7.094 1 96 227 LEU B C 1
ATOM 4081 O O . LEU B 1 227 ? -8.453 8.797 7.109 1 96 227 LEU B O 1
ATOM 4085 N N . SER B 1 228 ? -6.816 9.867 6.051 1 94.38 228 SER B N 1
ATOM 4086 C CA . SER B 1 228 ? -6.898 9.086 4.824 1 94.38 228 SER B CA 1
ATOM 4087 C C . SER B 1 228 ? -5.551 8.461 4.473 1 94.38 228 SER B C 1
ATOM 4089 O O . SER B 1 228 ? -4.523 9.141 4.488 1 94.38 228 SER B O 1
ATOM 4091 N N . VAL B 1 229 ? -5.609 7.148 4.246 1 93.31 229 VAL B N 1
ATOM 4092 C CA . VAL B 1 229 ? -4.395 6.438 3.857 1 93.31 229 VAL B CA 1
ATOM 4093 C C . VAL B 1 229 ? -4.602 5.766 2.502 1 93.31 229 VAL B C 1
ATOM 4095 O O . VAL B 1 229 ? -5.734 5.629 2.035 1 93.31 229 VAL B O 1
ATOM 4098 N N . SER B 1 230 ? -3.504 5.223 1.939 1 89 230 SER B N 1
ATOM 4099 C CA . SER B 1 230 ? -3.572 4.742 0.563 1 89 230 SER B CA 1
ATOM 4100 C C . SER B 1 230 ? -3.824 3.238 0.515 1 89 230 SER B C 1
ATOM 4102 O O . SER B 1 230 ? -4.203 2.701 -0.528 1 89 230 SER B O 1
ATOM 4104 N N . THR B 1 231 ? -3.555 2.537 1.639 1 90.62 231 THR B N 1
ATOM 4105 C CA . THR B 1 231 ? -3.68 1.085 1.622 1 90.62 231 THR B CA 1
ATOM 4106 C C . THR B 1 231 ? -4.406 0.591 2.871 1 90.62 231 THR B C 1
ATOM 4108 O O . THR B 1 231 ? -4.418 1.271 3.898 1 90.62 231 THR B O 1
ATOM 4111 N N . PHE B 1 232 ? -4.945 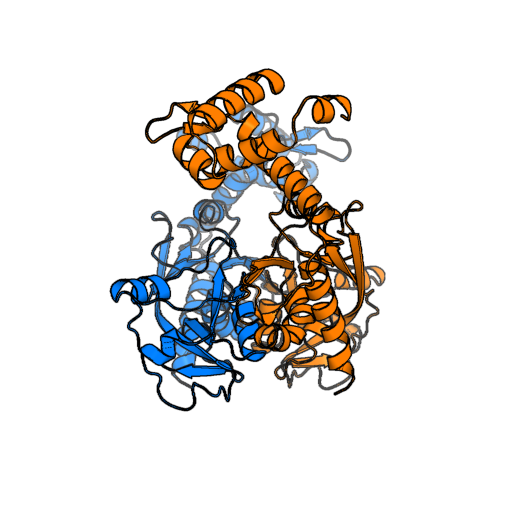-0.595 2.791 1 92.75 232 PHE B N 1
ATOM 4112 C CA . PHE B 1 232 ? -5.656 -1.193 3.914 1 92.75 232 PHE B CA 1
ATOM 4113 C C . PHE B 1 232 ? -4.691 -1.567 5.031 1 92.75 232 PHE B C 1
ATOM 4115 O O . PHE B 1 232 ? -5.008 -1.407 6.211 1 92.75 232 PHE B O 1
ATOM 4122 N N . ASN B 1 233 ? -3.605 -2.002 4.637 1 91.44 233 ASN B N 1
ATOM 4123 C CA . ASN B 1 233 ? -2.633 -2.359 5.664 1 91.44 233 ASN B CA 1
ATOM 4124 C C . ASN B 1 233 ? -2.145 -1.131 6.426 1 91.44 233 ASN B C 1
ATOM 4126 O O . ASN B 1 233 ? -1.866 -1.209 7.625 1 91.44 233 ASN B O 1
ATOM 4130 N N . SER B 1 234 ? -2.01 -0.051 5.727 1 92.62 234 SER B N 1
ATOM 4131 C CA . SER B 1 234 ? -1.676 1.188 6.422 1 92.62 234 SER B CA 1
ATOM 4132 C C . SER B 1 234 ? -2.783 1.594 7.391 1 92.62 234 SER B C 1
ATOM 4134 O O . SER B 1 234 ? -2.51 2.146 8.461 1 92.62 234 SER B O 1
ATOM 4136 N N . LEU B 1 235 ? -3.947 1.337 6.984 1 94.69 235 LEU B N 1
ATOM 4137 C CA . LEU B 1 235 ? -5.09 1.623 7.848 1 94.69 235 LEU B CA 1
ATOM 4138 C C . LEU B 1 235 ? -5.02 0.801 9.133 1 94.69 235 LEU B C 1
ATOM 4140 O O . LEU B 1 235 ? -5.191 1.338 10.227 1 94.69 235 LEU B O 1
ATOM 4144 N N . VAL B 1 236 ? -4.754 -0.429 8.961 1 94.12 236 VAL B N 1
ATOM 4145 C CA . VAL B 1 236 ? -4.637 -1.322 10.109 1 94.12 236 VAL B CA 1
ATOM 4146 C C . VAL B 1 236 ? -3.527 -0.829 11.039 1 94.12 236 VAL B C 1
ATOM 4148 O O . VAL B 1 236 ? -3.703 -0.784 12.258 1 94.12 236 VAL B O 1
ATOM 4151 N N . SER B 1 237 ? -2.463 -0.43 10.414 1 92.31 237 SER B N 1
ATOM 4152 C CA . SER B 1 237 ? -1.334 0.089 11.18 1 92.31 237 SER B CA 1
ATOM 4153 C C . SER B 1 237 ? -1.711 1.364 11.93 1 92.31 237 SER B C 1
ATOM 4155 O O . SER B 1 237 ? -1.366 1.527 13.102 1 92.31 237 SER B O 1
ATOM 4157 N N . ALA B 1 238 ? -2.391 2.238 11.312 1 94.31 238 ALA B N 1
ATOM 4158 C CA . ALA B 1 238 ? -2.836 3.482 11.938 1 94.31 238 ALA B CA 1
ATOM 4159 C C . ALA B 1 238 ? -3.699 3.205 13.164 1 94.31 238 ALA B C 1
ATOM 4161 O O . ALA B 1 238 ? -3.543 3.855 14.203 1 94.31 238 ALA B O 1
ATOM 4162 N N . LEU B 1 239 ? -4.574 2.244 13.055 1 95.25 239 LEU B N 1
ATOM 4163 C CA . LEU B 1 239 ? -5.48 1.905 14.148 1 95.25 239 LEU B CA 1
ATOM 4164 C C . LEU B 1 239 ? -4.707 1.376 15.352 1 95.25 239 LEU B C 1
ATOM 4166 O O . LEU B 1 239 ? -5.027 1.705 16.5 1 95.25 239 LEU B O 1
ATOM 4170 N N . ALA B 1 240 ? -3.73 0.62 15.031 1 90.88 240 ALA B N 1
ATOM 4171 C CA . ALA B 1 240 ? -2.936 0.031 16.109 1 90.88 240 ALA B CA 1
ATOM 4172 C C . ALA B 1 240 ? -2.178 1.105 16.875 1 90.88 240 ALA B C 1
ATOM 4174 O O . ALA B 1 240 ? -1.793 0.894 18.031 1 90.88 240 ALA B O 1
ATOM 4175 N N . HIS B 1 241 ? -2.041 2.283 16.281 1 88.38 241 HIS B N 1
ATOM 4176 C CA . HIS B 1 241 ? -1.184 3.305 16.875 1 88.38 241 HIS B CA 1
ATOM 4177 C C . HIS B 1 241 ? -1.997 4.512 17.328 1 88.38 241 HIS B C 1
ATOM 4179 O O . HIS B 1 241 ? -1.433 5.562 17.641 1 88.38 241 HIS B O 1
ATOM 4185 N N . SER B 1 242 ? -3.268 4.352 17.359 1 93.44 242 SER B N 1
ATOM 4186 C CA . SER B 1 242 ? -4.086 5.512 17.703 1 93.44 242 SER B CA 1
ATOM 4187 C C . SER B 1 242 ? -5.453 5.086 18.219 1 93.44 242 SER B C 1
ATOM 4189 O O . SER B 1 242 ? -5.723 3.893 18.375 1 93.44 242 SER B O 1
ATOM 4191 N N . ASP B 1 243 ? -6.238 6.105 18.484 1 94.94 243 ASP B N 1
ATOM 4192 C CA . ASP B 1 243 ? -7.609 5.844 18.922 1 94.94 243 ASP B CA 1
ATOM 4193 C C . ASP B 1 243 ? -8.594 6.062 17.766 1 94.94 243 ASP B C 1
ATOM 4195 O O . ASP B 1 243 ? -9.781 6.293 17.984 1 94.94 243 ASP B O 1
ATOM 4199 N N . LEU B 1 244 ? -8.039 6 16.609 1 97 244 LEU B N 1
ATOM 4200 C CA . LEU B 1 244 ? -8.914 6.055 15.438 1 97 244 LEU B CA 1
ATOM 4201 C C . LEU B 1 244 ? -9.648 4.73 15.242 1 97 244 LEU B C 1
ATOM 4203 O O . LEU B 1 244 ? -9.172 3.684 15.695 1 97 244 LEU B O 1
ATOM 4207 N N . VAL B 1 245 ? -10.789 4.871 14.586 1 97.44 245 VAL B N 1
ATOM 4208 C CA . VAL B 1 245 ? -11.539 3.676 14.211 1 97.44 245 VAL B CA 1
ATOM 4209 C C . VAL B 1 245 ? -11.727 3.639 12.695 1 97.44 245 VAL B C 1
ATOM 4211 O O . VAL B 1 245 ? -11.492 4.637 12.008 1 97.44 245 VAL B O 1
ATOM 4214 N N . ALA B 1 246 ? -12.109 2.475 12.242 1 97.25 246 ALA B N 1
ATOM 4215 C CA . ALA B 1 246 ? -12.375 2.34 10.812 1 97.25 246 ALA B CA 1
ATOM 4216 C C . ALA B 1 246 ? -13.398 1.244 10.547 1 97.25 246 ALA B C 1
ATOM 4218 O O . ALA B 1 246 ? -13.469 0.258 11.281 1 97.25 246 ALA B O 1
ATOM 4219 N N . VAL B 1 247 ? -14.18 1.47 9.562 1 96.75 247 VAL B N 1
ATOM 4220 C CA . VAL B 1 247 ? -15.023 0.422 8.992 1 96.75 247 VAL B CA 1
ATOM 4221 C C . VAL B 1 247 ? -14.281 -0.276 7.852 1 96.75 247 VAL B C 1
ATOM 4223 O O . VAL B 1 247 ? -13.891 0.365 6.879 1 96.75 247 VAL B O 1
ATOM 4226 N N . VAL B 1 248 ? -14.086 -1.603 8.086 1 96.69 248 VAL B N 1
ATOM 4227 C CA . VAL B 1 248 ? -13.242 -2.328 7.145 1 96.69 248 VAL B CA 1
ATOM 4228 C C . VAL B 1 248 ? -13.867 -3.68 6.816 1 96.69 248 VAL B C 1
ATOM 4230 O O . VAL B 1 248 ? -14.742 -4.16 7.547 1 96.69 248 VAL B O 1
ATOM 4233 N N . PRO B 1 249 ? -13.422 -4.285 5.656 1 96.12 249 PRO B N 1
ATOM 4234 C CA . PRO B 1 249 ? -13.844 -5.672 5.422 1 96.12 249 PRO B CA 1
ATOM 4235 C C . PRO B 1 249 ? -13.422 -6.609 6.551 1 96.12 249 PRO B C 1
ATOM 4237 O O . PRO B 1 249 ? -12.305 -6.52 7.055 1 96.12 249 PRO B O 1
ATOM 4240 N N . GLU B 1 250 ? -14.242 -7.504 6.867 1 96.69 250 GLU B N 1
ATOM 4241 C CA . GLU B 1 250 ? -14.055 -8.367 8.031 1 96.69 250 GLU B CA 1
ATOM 4242 C C . GLU B 1 250 ? -12.781 -9.195 7.902 1 96.69 250 GLU B C 1
ATOM 4244 O O . GLU B 1 250 ? -12.008 -9.312 8.852 1 96.69 250 GLU B O 1
ATOM 4249 N N . ARG B 1 251 ? -12.508 -9.695 6.777 1 95.25 251 ARG B N 1
ATOM 4250 C CA . ARG B 1 251 ? -11.398 -10.625 6.598 1 95.25 251 ARG B CA 1
ATOM 4251 C C . ARG B 1 251 ? -10.055 -9.906 6.691 1 95.25 251 ARG B C 1
ATOM 4253 O O . ARG B 1 251 ? -9.016 -10.539 6.859 1 95.25 251 ARG B O 1
ATOM 4260 N N . LEU B 1 252 ? -10.102 -8.633 6.562 1 95.06 252 LEU B N 1
ATOM 4261 C CA . LEU B 1 252 ? -8.867 -7.859 6.711 1 95.06 252 LEU B CA 1
ATOM 4262 C C . LEU B 1 252 ? -8.344 -7.941 8.141 1 95.06 252 LEU B C 1
ATOM 4264 O O . LEU B 1 252 ? -7.129 -7.922 8.359 1 95.06 252 LEU B O 1
ATOM 4268 N N . VAL B 1 253 ? -9.25 -8.016 9.094 1 94.94 253 VAL B N 1
ATOM 4269 C CA . VAL B 1 253 ? -8.844 -7.809 10.484 1 94.94 253 VAL B CA 1
ATOM 4270 C C . VAL B 1 253 ? -9.172 -9.055 11.305 1 94.94 253 VAL B C 1
ATOM 4272 O O . VAL B 1 253 ? -9.031 -9.047 12.531 1 94.94 253 VAL B O 1
ATOM 4275 N N . GLN B 1 254 ? -9.547 -10.078 10.695 1 88 254 GLN B N 1
ATOM 4276 C CA . GLN B 1 254 ? -10 -11.273 11.398 1 88 254 GLN B CA 1
ATOM 4277 C C . GLN B 1 254 ? -8.883 -11.875 12.25 1 88 254 GLN B C 1
ATOM 4279 O O . GLN B 1 254 ? -9.125 -12.367 13.344 1 88 254 GLN B O 1
ATOM 4284 N N . ASP B 1 255 ? -7.691 -11.75 11.82 1 82.56 255 ASP B N 1
ATOM 4285 C CA . ASP B 1 255 ? -6.578 -12.367 12.531 1 82.56 255 ASP B CA 1
ATOM 4286 C C . ASP B 1 255 ? -5.605 -11.312 13.055 1 82.56 255 ASP B C 1
ATOM 4288 O O . ASP B 1 255 ? -4.418 -11.586 13.227 1 82.56 255 ASP B O 1
ATOM 4292 N N . GLU B 1 256 ? -6.141 -10.156 13.305 1 88.12 256 GLU B N 1
ATOM 4293 C CA . GLU B 1 256 ? -5.266 -9.094 13.789 1 88.12 256 GLU B CA 1
ATOM 4294 C C . GLU B 1 256 ? -5.355 -8.953 15.305 1 88.12 256 GLU B C 1
ATOM 4296 O O . GLU B 1 256 ? -6.281 -8.32 15.82 1 88.12 256 GLU B O 1
ATOM 4301 N N . PRO B 1 257 ? -4.348 -9.406 15.992 1 85.44 257 PRO B N 1
ATOM 4302 C CA . PRO B 1 257 ? -4.441 -9.445 17.453 1 85.44 257 PRO B CA 1
ATOM 4303 C C . PRO B 1 257 ? -4.449 -8.055 18.078 1 85.44 257 PRO B C 1
ATOM 4305 O O . PRO B 1 257 ? -4.934 -7.883 19.203 1 85.44 257 PRO B O 1
ATOM 4308 N N . ALA B 1 258 ? -3.965 -7.145 17.422 1 88.69 258 ALA B N 1
ATOM 4309 C CA . ALA B 1 258 ? -3.836 -5.801 17.984 1 88.69 258 ALA B CA 1
ATOM 4310 C C . ALA B 1 258 ? -5.156 -5.043 17.891 1 88.69 258 ALA B C 1
ATOM 4312 O O . ALA B 1 258 ? -5.293 -3.957 18.469 1 88.69 258 ALA B O 1
ATOM 4313 N N . LEU B 1 259 ? -6.152 -5.676 17.297 1 94.25 259 LEU B N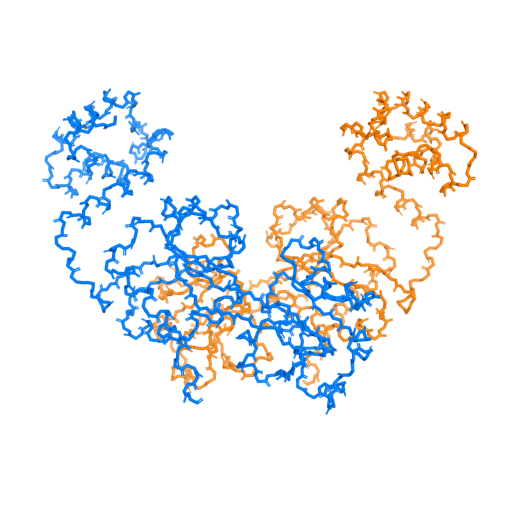 1
ATOM 4314 C CA . LEU B 1 259 ? -7.363 -4.906 17.031 1 94.25 259 LEU B CA 1
ATOM 4315 C C . LEU B 1 259 ? -8.578 -5.543 17.703 1 94.25 259 LEU B C 1
ATOM 4317 O O . LEU B 1 259 ? -8.625 -6.762 17.875 1 94.25 259 LEU B O 1
ATOM 4321 N N . HIS B 1 260 ? -9.445 -4.676 18.156 1 95.5 260 HIS B N 1
ATOM 4322 C CA . HIS B 1 260 ? -10.805 -5.035 18.562 1 95.5 260 HIS B CA 1
ATOM 4323 C C . HIS B 1 260 ? -11.789 -4.844 17.406 1 95.5 260 HIS B C 1
ATOM 4325 O O . HIS B 1 260 ? -11.758 -3.822 16.719 1 95.5 260 HIS B O 1
ATOM 4331 N N . VAL B 1 261 ? -12.633 -5.855 17.266 1 95.56 261 VAL B N 1
ATOM 4332 C CA . VAL B 1 261 ? -13.555 -5.84 16.141 1 95.56 261 VAL B CA 1
ATOM 4333 C C . VAL B 1 261 ? -14.992 -6.012 16.641 1 95.56 261 VAL B C 1
ATOM 4335 O O . VAL B 1 261 ? -15.25 -6.828 17.531 1 95.56 261 VAL B O 1
ATOM 4338 N N . GLN B 1 262 ? -15.945 -5.211 16.094 1 94.94 262 GLN B N 1
ATOM 4339 C CA . GLN B 1 262 ? -17.359 -5.375 16.406 1 94.94 262 GLN B CA 1
ATOM 4340 C C . GLN B 1 262 ? -18.234 -5.008 15.219 1 94.94 262 GLN B C 1
ATOM 4342 O O . GLN B 1 262 ? -17.766 -4.41 14.25 1 94.94 262 GLN B O 1
ATOM 4347 N N . THR B 1 263 ? -19.484 -5.402 15.32 1 95.19 263 THR B N 1
ATOM 4348 C CA . THR B 1 263 ? -20.469 -5.039 14.305 1 95.19 263 THR B CA 1
ATOM 4349 C C . THR B 1 263 ? -20.844 -3.562 14.414 1 95.19 263 THR B C 1
ATOM 4351 O O . THR B 1 263 ? -21.109 -3.064 15.508 1 95.19 263 THR B O 1
ATOM 4354 N N . PRO B 1 264 ? -20.766 -2.861 13.289 1 96.19 264 PRO B N 1
ATOM 4355 C CA . PRO B 1 264 ? -21.219 -1.469 13.352 1 96.19 264 PRO B CA 1
ATOM 4356 C C . PRO B 1 264 ? -22.719 -1.341 13.648 1 96.19 264 PRO B C 1
ATOM 4358 O O . PRO B 1 264 ? -23.5 -2.223 13.289 1 96.19 264 PRO B O 1
ATOM 4361 N N . PRO B 1 265 ? -23.094 -0.271 14.297 1 96.19 265 PRO B N 1
ATOM 4362 C CA . PRO B 1 265 ? -24.516 -0.012 14.531 1 96.19 265 PRO B CA 1
ATOM 4363 C C . PRO B 1 265 ? -25.219 0.591 13.312 1 96.19 265 PRO B C 1
ATOM 4365 O O . PRO B 1 265 ? -26.031 1.505 13.453 1 96.19 265 PRO B O 1
ATOM 4368 N N . LEU B 1 266 ? -24.766 0.263 12.234 1 95.62 266 LEU B N 1
ATOM 4369 C CA . LEU B 1 266 ? -25.219 0.739 10.93 1 95.62 266 LEU B CA 1
ATOM 4370 C C . LEU B 1 266 ? -25.172 -0.38 9.898 1 95.62 266 LEU B C 1
ATOM 4372 O O . LEU B 1 266 ? -24.156 -1.094 9.797 1 95.62 266 LEU B O 1
ATOM 4376 N N . ALA B 1 267 ? -26.281 -0.551 9.258 1 94.5 267 ALA B N 1
ATOM 4377 C CA . ALA B 1 267 ? -26.25 -1.522 8.172 1 94.5 267 ALA B CA 1
ATOM 4378 C C . ALA B 1 267 ? -25.469 -0.983 6.973 1 94.5 267 ALA B C 1
ATOM 4380 O O . ALA B 1 267 ? -25.891 0.001 6.352 1 94.5 267 ALA B O 1
ATOM 4381 N N . ILE B 1 268 ? -24.406 -1.612 6.668 1 94.94 268 ILE B N 1
ATOM 4382 C CA . ILE B 1 268 ? -23.578 -1.242 5.531 1 94.94 268 ILE B CA 1
ATOM 4383 C C . ILE B 1 268 ? -23.547 -2.383 4.516 1 94.94 268 ILE B C 1
ATOM 4385 O O . ILE B 1 268 ? -23.141 -3.5 4.836 1 94.94 268 ILE B O 1
ATOM 4389 N N . PRO B 1 269 ? -23.984 -2.078 3.311 1 93.19 269 PRO B N 1
ATOM 4390 C CA . PRO B 1 269 ? -23.969 -3.154 2.316 1 93.19 269 PRO B CA 1
ATOM 4391 C C . PRO B 1 269 ? -22.578 -3.719 2.086 1 93.19 269 PRO B C 1
ATOM 4393 O O . PRO B 1 269 ? -21.609 -2.961 1.984 1 93.19 269 PRO B O 1
ATOM 4396 N N . GLY B 1 270 ? -22.531 -4.996 2.043 1 94.06 270 GLY B N 1
ATOM 4397 C CA . GLY B 1 270 ? -21.281 -5.656 1.715 1 94.06 270 GLY B CA 1
ATOM 4398 C C . GLY B 1 270 ? -20.984 -5.656 0.229 1 94.06 270 GLY B C 1
ATOM 4399 O O . GLY B 1 270 ? -21.531 -4.855 -0.524 1 94.06 270 GLY B O 1
ATOM 4400 N N . PHE B 1 271 ? -20.016 -6.465 -0.101 1 93 271 PHE B N 1
ATOM 4401 C CA . PHE B 1 271 ? -19.641 -6.555 -1.507 1 93 271 PHE B CA 1
ATOM 4402 C C . PHE B 1 271 ? -19.156 -7.961 -1.852 1 93 271 PHE B C 1
ATOM 4404 O O . PHE B 1 271 ? -18.797 -8.734 -0.963 1 93 271 PHE B O 1
ATOM 4411 N N . GLU B 1 272 ? -19.219 -8.234 -3.115 1 95.19 272 GLU B N 1
ATOM 4412 C CA . GLU B 1 272 ? -18.781 -9.539 -3.6 1 95.19 272 GLU B CA 1
ATOM 4413 C C . GLU B 1 272 ? -17.359 -9.477 -4.156 1 95.19 272 GLU B C 1
ATOM 4415 O O . GLU B 1 272 ? -17.031 -8.57 -4.922 1 95.19 272 GLU B O 1
ATOM 4420 N N . MET B 1 273 ? -16.562 -10.438 -3.721 1 95.31 273 MET B N 1
ATOM 4421 C CA . MET B 1 273 ? -15.211 -10.57 -4.246 1 95.31 273 MET B CA 1
ATOM 4422 C C . MET B 1 273 ? -15.141 -11.656 -5.309 1 95.31 273 MET B C 1
ATOM 4424 O O . MET B 1 273 ? -15.664 -12.758 -5.109 1 95.31 273 MET B O 1
ATOM 4428 N N . LEU B 1 274 ? -14.375 -11.242 -6.391 1 95.06 274 LEU B N 1
ATOM 4429 C CA . LEU B 1 274 ? -14.258 -12.164 -7.512 1 95.06 274 LEU B CA 1
ATOM 4430 C C . LEU B 1 274 ? -12.789 -12.484 -7.797 1 95.06 274 LEU B C 1
ATOM 4432 O O . LEU B 1 274 ? -11.914 -11.648 -7.562 1 95.06 274 LEU B O 1
ATOM 4436 N N . MET B 1 275 ? -12.641 -13.68 -8.227 1 96.56 275 MET B N 1
ATOM 4437 C CA . MET B 1 275 ? -11.422 -14.07 -8.93 1 96.56 275 MET B CA 1
ATOM 4438 C C . MET B 1 275 ? -11.625 -14 -10.438 1 96.56 275 MET B C 1
ATOM 4440 O O . MET B 1 275 ? -12.586 -14.57 -10.969 1 96.56 275 MET B O 1
ATOM 4444 N N . LEU B 1 276 ? -10.727 -13.25 -11.156 1 95.12 276 LEU B N 1
ATOM 4445 C CA . LEU B 1 276 ? -10.867 -13.023 -12.594 1 95.12 276 LEU B CA 1
ATOM 4446 C C . LEU B 1 276 ? -9.641 -13.523 -13.344 1 95.12 276 LEU B C 1
ATOM 4448 O O . LEU B 1 276 ? -8.508 -13.359 -12.875 1 95.12 276 LEU B O 1
ATOM 4452 N N . TRP B 1 277 ? -9.883 -14.102 -14.453 1 94.75 277 TRP B N 1
ATOM 4453 C CA . TRP B 1 277 ? -8.773 -14.531 -15.297 1 94.75 277 TRP B CA 1
ATOM 4454 C C . TRP B 1 277 ? -9.188 -14.562 -16.766 1 94.75 277 TRP B C 1
ATOM 4456 O O . TRP B 1 277 ? -10.383 -14.562 -17.078 1 94.75 277 TRP B O 1
ATOM 4466 N N . PRO B 1 278 ? -8.234 -14.445 -17.656 1 90.25 278 PRO B N 1
ATOM 4467 C CA . PRO B 1 278 ? -8.57 -14.461 -19.078 1 90.25 278 PRO B CA 1
ATOM 4468 C C . PRO B 1 278 ? -8.945 -15.852 -19.578 1 90.25 278 PRO B C 1
ATOM 4470 O O . PRO B 1 278 ? -8.516 -16.859 -19 1 90.25 278 PRO B O 1
ATOM 4473 N N . GLU B 1 279 ? -9.672 -15.898 -20.656 1 86.31 279 GLU B N 1
ATOM 4474 C CA . GLU B 1 279 ? -10.117 -17.156 -21.266 1 86.31 279 GLU B CA 1
ATOM 4475 C C . GLU B 1 279 ? -8.938 -18.047 -21.641 1 86.31 279 GLU B C 1
ATOM 4477 O O . GLU B 1 279 ? -9 -19.266 -21.484 1 86.31 279 GLU B O 1
ATOM 4482 N N . ARG B 1 280 ? -7.934 -17.484 -22 1 84.25 280 ARG B N 1
ATOM 4483 C CA . ARG B 1 280 ? -6.773 -18.219 -22.484 1 84.25 280 ARG B CA 1
ATOM 4484 C C . ARG B 1 280 ? -6.191 -19.109 -21.391 1 84.25 280 ARG B C 1
ATOM 4486 O O . ARG B 1 280 ? -5.59 -20.141 -21.672 1 84.25 280 ARG B O 1
ATOM 4493 N N . LEU B 1 281 ? -6.391 -18.703 -20.125 1 90.5 281 LEU B N 1
ATOM 4494 C CA . LEU B 1 281 ? -5.793 -19.438 -19.016 1 90.5 281 LEU B CA 1
ATOM 4495 C C . LEU B 1 281 ? -6.82 -20.359 -18.359 1 90.5 281 LEU B C 1
ATOM 4497 O O . LEU B 1 281 ? -6.492 -21.109 -17.438 1 90.5 281 LEU B O 1
ATOM 4501 N N . HIS B 1 282 ? -7.988 -20.375 -18.922 1 89.44 282 HIS B N 1
ATOM 4502 C CA . HIS B 1 282 ? -9.086 -21.109 -18.297 1 89.44 282 HIS B CA 1
ATOM 4503 C C . HIS B 1 282 ? -8.773 -22.594 -18.203 1 89.44 282 HIS B C 1
ATOM 4505 O O . HIS B 1 282 ? -9.109 -23.25 -17.203 1 89.44 282 HIS B O 1
ATOM 4511 N N . ARG B 1 283 ? -8.102 -23.141 -19.172 1 85.69 283 ARG B N 1
ATOM 4512 C CA . ARG B 1 283 ? -7.871 -24.578 -19.203 1 85.69 283 ARG B CA 1
ATOM 4513 C C . ARG B 1 283 ? -6.402 -24.906 -18.953 1 85.69 283 ARG B C 1
ATOM 4515 O O . ARG B 1 283 ? -5.969 -26.047 -19.156 1 85.69 283 ARG B O 1
ATOM 4522 N N . ASP B 1 284 ? -5.633 -23.859 -18.609 1 87.62 284 ASP B N 1
ATOM 4523 C CA . ASP B 1 284 ? -4.234 -24.078 -18.266 1 87.62 284 ASP B CA 1
ATOM 4524 C C . ASP B 1 284 ? -4.117 -24.828 -16.938 1 87.62 284 ASP B C 1
ATOM 4526 O O . ASP B 1 284 ? -4.594 -24.344 -15.906 1 87.62 284 ASP B O 1
ATOM 4530 N N . PRO B 1 285 ? -3.508 -26.031 -16.953 1 89.75 285 PRO B N 1
ATOM 4531 C CA . PRO B 1 285 ? -3.494 -26.844 -15.734 1 89.75 285 PRO B CA 1
ATOM 4532 C C . PRO B 1 285 ? -2.812 -26.141 -14.562 1 89.75 285 PRO B C 1
ATOM 4534 O O . PRO B 1 285 ? -3.248 -26.281 -13.422 1 89.75 285 PRO B O 1
ATOM 4537 N N . GLY B 1 286 ? -1.733 -25.469 -14.797 1 94.31 286 GLY B N 1
ATOM 4538 C CA . GLY B 1 286 ? -1.08 -24.703 -13.734 1 94.31 286 GLY B CA 1
ATOM 4539 C C . GLY B 1 286 ? -1.952 -23.609 -13.164 1 94.31 286 GLY B C 1
ATOM 4540 O O . GLY B 1 286 ? -1.99 -23.422 -11.945 1 94.31 286 GLY B O 1
ATOM 4541 N N . HIS B 1 287 ? -2.604 -22.969 -14.039 1 95.38 287 HIS B N 1
ATOM 4542 C CA . HIS B 1 287 ? -3.488 -21.891 -13.602 1 95.38 287 HIS B CA 1
ATOM 4543 C C . HIS B 1 287 ? -4.688 -22.453 -12.836 1 95.38 287 HIS B C 1
ATOM 4545 O O . HIS B 1 287 ? -5.098 -21.875 -11.82 1 95.38 287 HIS B O 1
ATOM 4551 N N . ILE B 1 288 ? -5.27 -23.516 -13.344 1 93.88 288 ILE B N 1
ATOM 4552 C CA . ILE B 1 288 ? -6.355 -24.188 -12.641 1 93.88 288 ILE B CA 1
ATOM 4553 C C . ILE B 1 288 ? -5.902 -24.562 -11.234 1 93.88 288 ILE B C 1
ATOM 4555 O O . ILE B 1 288 ? -6.625 -24.344 -10.258 1 93.88 288 ILE B O 1
ATOM 4559 N N . TRP B 1 289 ? -4.75 -25.109 -11.156 1 95.88 289 TRP B N 1
ATOM 4560 C CA . TRP B 1 289 ? -4.195 -25.5 -9.859 1 95.88 289 TRP B CA 1
ATOM 4561 C C . TRP B 1 289 ? -4.109 -24.297 -8.922 1 95.88 289 TRP B C 1
ATOM 4563 O O . TRP B 1 289 ? -4.484 -24.391 -7.754 1 95.88 289 TRP B O 1
ATOM 4573 N N . LEU B 1 290 ? -3.623 -23.156 -9.391 1 96.88 290 LEU B N 1
ATOM 4574 C CA . LEU B 1 290 ? -3.512 -21.938 -8.594 1 96.88 290 LEU B CA 1
ATOM 4575 C C . LEU B 1 290 ? -4.883 -21.469 -8.117 1 96.88 290 LEU B C 1
ATOM 4577 O O . LEU B 1 290 ? -5.055 -21.141 -6.941 1 96.88 290 LEU B O 1
ATOM 4581 N N . ARG B 1 291 ? -5.82 -21.406 -9.008 1 97.25 291 ARG B N 1
ATOM 4582 C CA . ARG B 1 291 ? -7.172 -20.984 -8.656 1 97.25 291 ARG B CA 1
ATOM 4583 C C . ARG B 1 291 ? -7.758 -21.891 -7.578 1 97.25 291 ARG B C 1
ATOM 4585 O O . ARG B 1 291 ? -8.383 -21.422 -6.625 1 97.25 291 ARG B O 1
ATOM 4592 N N . ASP B 1 292 ? -7.57 -23.141 -7.734 1 95.88 292 ASP B N 1
ATOM 4593 C CA . ASP B 1 292 ? -8.086 -24.109 -6.762 1 95.88 292 ASP B CA 1
ATOM 4594 C C . ASP B 1 292 ? -7.402 -23.938 -5.41 1 95.88 292 ASP B C 1
ATOM 4596 O O . ASP B 1 292 ? -8.047 -24.062 -4.363 1 95.88 292 ASP B O 1
ATOM 4600 N N . LEU B 1 293 ? -6.141 -23.703 -5.441 1 96.06 293 LEU B N 1
ATOM 4601 C CA . LEU B 1 293 ? -5.391 -23.484 -4.211 1 96.06 293 LEU B CA 1
ATOM 4602 C C . LEU B 1 293 ? -5.938 -22.281 -3.445 1 96.06 293 LEU B C 1
ATOM 4604 O O . LEU B 1 293 ? -6.191 -22.375 -2.242 1 96.06 293 LEU B O 1
ATOM 4608 N N . ILE B 1 294 ? -6.145 -21.188 -4.086 1 96.06 294 ILE B N 1
ATOM 4609 C CA . ILE B 1 294 ? -6.629 -19.969 -3.459 1 96.06 294 ILE B CA 1
ATOM 4610 C C . ILE B 1 294 ? -8.039 -20.188 -2.91 1 96.06 294 ILE B C 1
ATOM 4612 O O . ILE B 1 294 ? -8.344 -19.781 -1.785 1 96.06 294 ILE B O 1
ATOM 4616 N N . THR B 1 295 ? -8.828 -20.859 -3.686 1 95.25 295 THR B N 1
ATOM 4617 C CA . THR B 1 295 ? -10.203 -21.109 -3.271 1 95.25 295 THR B CA 1
ATOM 4618 C C . THR B 1 295 ? -10.25 -22.031 -2.064 1 95.25 295 THR B C 1
ATOM 4620 O O . THR B 1 295 ? -11.055 -21.844 -1.151 1 95.25 295 THR B O 1
ATOM 4623 N N . SER B 1 296 ? -9.414 -23 -2.021 1 92.62 296 SER B N 1
ATOM 4624 C CA . SER B 1 296 ? -9.383 -23.969 -0.923 1 92.62 296 SER B CA 1
ATOM 4625 C C . SER B 1 296 ? -8.906 -23.312 0.369 1 92.62 296 SER B C 1
ATOM 4627 O O . SER B 1 296 ? -9.289 -23.734 1.462 1 92.62 296 SER B O 1
ATOM 4629 N N . GLY B 1 297 ? -8.062 -22.344 0.293 1 90.44 297 GLY B N 1
ATOM 4630 C CA . GLY B 1 297 ? -7.559 -21.625 1.459 1 90.44 297 GLY B CA 1
ATOM 4631 C C . GLY B 1 297 ? -8.633 -20.844 2.188 1 90.44 297 GLY B C 1
ATOM 4632 O O . GLY B 1 297 ? -8.477 -20.516 3.367 1 90.44 297 GLY B O 1
ATOM 4633 N N . LEU B 1 298 ? -9.664 -20.453 1.526 1 85.31 298 LEU B N 1
ATOM 4634 C CA . LEU B 1 298 ? -10.773 -19.719 2.111 1 85.31 298 LEU B CA 1
ATOM 4635 C C . LEU B 1 298 ? -11.555 -20.578 3.09 1 85.31 298 LEU B C 1
ATOM 4637 O O . LEU B 1 298 ? -12.141 -20.078 4.047 1 85.31 298 LEU B O 1
ATOM 4641 N N . HIS B 1 299 ? -11.703 -21.812 2.814 1 69.69 299 HIS B N 1
ATOM 4642 C CA . HIS B 1 299 ? -12.516 -22.719 3.613 1 69.69 299 HIS B CA 1
ATOM 4643 C C . HIS B 1 299 ? -11.766 -23.188 4.855 1 69.69 299 HIS B C 1
ATOM 4645 O O . HIS B 1 299 ? -12.383 -23.547 5.863 1 69.69 299 HIS B O 1
ATOM 4651 N N . LYS B 1 300 ? -10.516 -23.312 4.883 1 56.28 300 LYS B N 1
ATOM 4652 C CA . LYS B 1 300 ? -9.789 -23.812 6.043 1 56.28 300 LYS B CA 1
ATOM 4653 C C . LYS B 1 300 ? -9.828 -22.812 7.191 1 56.28 300 LYS B C 1
ATOM 4655 O O . LYS B 1 300 ? -9.68 -23.188 8.359 1 56.28 300 LYS B O 1
ATOM 4660 N N . GLY B 1 301 ? -9.828 -21.594 7.02 1 48.72 301 GLY B N 1
ATOM 4661 C CA . GLY B 1 301 ? -9.867 -20.641 8.125 1 48.72 301 GLY B CA 1
ATOM 4662 C C . GLY B 1 301 ? -11.141 -20.734 8.945 1 48.72 301 GLY B C 1
ATOM 4663 O O . GLY B 1 301 ? -11.242 -20.109 10.008 1 48.72 301 GLY B O 1
ATOM 4664 N N . THR B 1 302 ? -12.281 -21.109 8.469 1 41.03 302 THR B N 1
ATOM 4665 C CA . THR B 1 302 ? -13.5 -21.297 9.25 1 41.03 302 THR B CA 1
ATOM 4666 C C . THR B 1 302 ? -13.398 -22.547 10.117 1 41.03 302 THR B C 1
ATOM 4668 O O . THR B 1 302 ? -14.117 -22.688 11.109 1 41.03 302 THR B O 1
ATOM 4671 N N . ASP B 1 303 ? -12.781 -23.516 9.781 1 35.94 303 ASP B N 1
ATOM 4672 C CA . ASP B 1 303 ? -12.812 -24.734 10.578 1 35.94 303 ASP B CA 1
ATOM 4673 C C . ASP B 1 303 ? -11.859 -24.641 11.766 1 35.94 303 ASP B C 1
ATOM 4675 O O . ASP B 1 303 ? -11.836 -25.531 12.625 1 35.94 303 ASP B O 1
ATOM 4679 N N . SER B 1 304 ? -10.805 -23.828 11.828 1 31.34 304 SER B N 1
ATOM 4680 C CA . SER B 1 304 ? -10.125 -23.922 13.117 1 31.34 304 SER B CA 1
ATOM 4681 C C . SER B 1 304 ? -10.836 -23.109 14.18 1 31.34 304 SER B C 1
ATOM 4683 O O . SER B 1 304 ? -11.336 -22.016 13.898 1 31.34 304 SER B O 1
#

pLDDT: mean 85.82, std 13.55, range [31.34, 97.44]

Sequence (608 aa):
MHNILRRLDLNLLVTLDALLSEQNVTRAARLLNLAQPTVSLQLGRLREILDDPLLLPGPRGMSPTERAKELRGPLREALVALEATLSPSAPFEPALSNHTWKIAASDYAVTAFVWPSLAVLRRLAPDTRLVLLNKSPLSLADDLENGRLDLALHTRDEAPAKLRHKSLVHERYVLAARRGHPALATPLSLEAFCGLEYAVVSPNGAGFVGSTDQALAAQGLERKVVLSVSTFNSLVSALAHSDLVAVVPERLVQDEPALHVQTPPLAIPGFEMLMLWPERLHRDPGHIWLRDLITSGLHKGTDSMHNILRRLDLNLLVTLDALLSEQNVTRAARLLNLAQPTVSLQLGRLREILDDPLLLPGPRGMSPTERAKELRGPLREALVALEATLSPSAPFEPALSNHTWKIAASDYAVTAFVWPSLAVLRRLAPDTRLVLLNKSPLSLADDLENGRLDLALHTRDEAPAKLRHKSLVHERYVLAARRGHPALATPLSLEAFCGLEYAVVSPNGAGFVGSTDQALAAQGLERKVVLSVSTFNSLVSALAHSDLVAVVPERLVQDEPALHVQTPPLAIPGFEMLMLWPERLHRDPGHIWLRDLITSGLHKGTDS

Nearest PDB structures (foldseek):
  2esn-assembly1_A  TM=6.110E-01  e=4.173E-28  Pseudomonas aeruginosa
  3oxn-assembly1_D  TM=8.677E-01  e=1.588E-16  Vibrio parahaemolyticus
  2hxr-assembly1_B  TM=8.642E-01  e=4.793E-14  Escherichia coli K-12
  3fzv-assembly1_A  TM=5.779E-01  e=1.331E-15  Pseudomonas aeruginosa PAO1
  5ted-assembly1_A  TM=7.221E-01  e=5.179E-11  Listeria monocytogenes EGD-e

InterPro domains:
  IPR000847 LysR, HTH, N-terminal domain [PF00126] (10-68)
  IPR000847 LysR, HTH, N-terminal domain [PS50931] (8-65)
  IPR005119 LysR, substrate-binding [PF03466] (99-295)
  IPR036388 Winged helix-like DNA-binding domain superfamily [G3DSA:1.10.10.10] (1-88)
  IPR036390 Winged helix DNA-binding domain superfamily [SSF46785] (5-86)
  IPR050389 LysR-type Transcriptional Regulators [PTHR30118] (3-298)

Radius of gyration: 28.85 Å; Cα contacts (8 Å, |Δi|>4): 1003; chains: 2; bounding box: 60×80×74 Å

Solvent-accessible surface area (backbone atoms only — not comparable to full-atom values): 32981 Å² total; per-residue (Å²): 116,68,62,56,54,70,70,41,53,68,62,52,56,56,50,48,52,37,33,69,71,57,31,31,63,61,58,22,9,58,73,67,73,44,57,45,70,57,45,52,51,49,49,54,50,50,20,61,75,65,68,40,75,44,56,39,89,46,97,90,45,40,37,70,36,73,66,38,58,62,42,48,50,61,49,53,53,51,49,52,51,48,46,55,66,68,40,74,69,63,79,60,52,48,68,75,34,64,52,72,47,31,34,34,29,46,66,45,49,37,56,48,40,43,45,64,24,42,50,58,45,46,70,49,22,60,57,30,30,42,37,41,35,74,67,61,64,86,50,42,60,59,31,31,69,61,62,74,25,59,34,34,46,44,44,60,92,69,53,66,84,86,44,43,70,45,84,71,48,77,44,45,60,25,31,38,26,17,58,82,41,79,76,68,75,48,90,57,46,55,67,55,57,33,68,42,48,27,42,46,71,19,74,78,68,78,48,92,71,52,69,62,50,54,46,30,45,77,71,75,44,67,67,42,68,33,35,35,26,48,39,54,52,54,46,54,52,50,18,61,53,35,86,34,29,32,77,39,56,43,62,64,52,69,85,38,83,59,46,38,77,46,79,52,70,57,85,51,85,56,50,44,37,28,40,35,32,34,68,84,47,63,80,34,53,58,52,44,50,51,55,50,45,36,58,54,27,61,58,55,67,70,72,108,114,68,62,57,52,70,72,42,53,69,62,53,54,56,49,48,54,39,33,68,71,58,32,31,64,62,59,22,11,58,73,68,73,44,57,45,70,58,44,52,50,49,49,54,49,50,20,60,74,65,72,39,74,45,55,39,90,45,95,90,46,40,38,68,36,74,66,38,59,63,41,47,44,60,49,52,52,50,49,51,47,47,46,54,66,67,39,75,69,64,78,61,51,46,69,74,33,64,53,71,46,32,34,35,29,47,64,44,50,37,55,50,42,44,45,64,24,43,51,58,44,48,70,50,22,61,56,30,31,41,36,40,36,72,66,61,65,86,49,43,61,59,31,31,69,56,62,74,26,60,34,33,46,44,46,61,93,69,54,65,84,85,42,43,70,43,83,71,48,75,45,46,61,24,32,38,28,19,56,86,41,80,76,66,74,49,90,57,47,54,70,56,57,33,68,42,50,25,42,47,72,19,75,78,69,78,48,93,70,54,69,62,49,54,47,30,44,78,71,75,43,68,67,42,69,37,36,35,26,48,38,54,51,54,46,53,52,50,20,60,54,36,87,33,30,32,78,38,56,44,60,64,51,70,84,38,84,58,45,36,77,45,79,54,68,56,85,52,86,56,49,46,36,27,40,36,32,34,67,83,47,63,81,33,52,59,52,44,51,50,55,50,45,37,57,53,30,59,59,56,68,71,73,107

Secondary structure (DSSP, 8-state):
-HHHHHHS-HHHHHHHHHHHHH--HHHHHHHHT--HHHHHHHHHHHHHHHTS--EEEETTEEEE-HHHHHHHHHHHHHHHHHHHHHS------GGG---EEEEEE-HHHIIIIIHHHHHHHHHH-TT-EEEEE---GGGHHHHHHTTS-SEEEEEGGG--TTSEEEEEEEE-EEEEEETT-GGGSSPPPHHHHHHSEEEEE-TTS--S--HHHHHHHTTT---EEEEEESSHHHHHHHHHTSS-EEEEEHHHHTT-TTEEEE--SS----EEEEEEE-GGGTT-HHHHHHHHHHHHHHHHHHH-/-HHHHHHS-HHHHHHHHHHHHH--HHHHHHHHT--HHHHHHHHHHHHHHHTS-SEEEETTEEEE-HHHHHHHHHHHHHHHHHHHHHS------GGG---EEEEEE-HHHIIIIIHHHHHHHHHH-TT-EEEEE---GGGHHHHHHTTS-SEEEEEGGG--TTSEEEEEEEE-EEEEEETT-GGGSSPPPHHHHHHSEEEEE-TTS--S--HHHHHHHTTT---EEEEEESSHHHHHHHHHTSS-EEEEEHHHHTT-TTEEEE--SS----EEEEEEE-GGGTT-HHHHHHHHHHHHHHHHHHH-

Organism: NCBI:txid216142

Foldseek 3Di:
DVVLVVVDPVVLLVLLLLCQVVVALCRSCVVVVHDSVVSVVSLVVVCVSVVHNQWDQDPVHTDGDPVNVVVNQVSVLVVLLVCCVPPPLPFDQQCPDQEEAEEEEAPQCCLQFVVLLVVVSCVRRVNYHYHYDHDDLVCVVVCQVSVVHFKYKDFPVSDDPQWDKDWQDWWDKWKKAFPPQPQVPDADDPVNVQAAEAEDEDQVPPDPDDLVQVQQVVVPGHHHYDYYDNGPVVRVVVRLVDNHMYIDTCSSCVPPPRMDIGHHPTDGGTTIMMMTHHPSCPPNNVSVVVVVSSSVSNPVVVPD/DVVLVVVDPVVLLVLLLLCQVVVALCRSCVVVVHDSVVSVVSLVVVCVSVVHNQWDQDPVHTDGDPVNVVVNQVSVLVVLLVCCVPPPLPFDQQCPDQEEAEEEEAPLCCLQFVVLLVVVSCVRRVNYHYHYDHDDLVCVVVCQSRVVHFKYKDFPVSDDPQWDKDWQDWWDKWKKAFPPQPQVPDADDPVNVQAAEAEDEDQVPPDPDDLVQVQQVVVPGHHHYDYYDNGPVVRVVVRLVDNHMYIDTCSSCVPPPRMDIGHHPTDGGTTIMMMTHHPSCPPNNVSVVVVVSSSVSNPVVVPD